Protein AF-0000000080418099 (afdb_homodimer)

Solvent-accessible surface area (backbone atoms only — not comparable to full-atom values): 35277 Å² total; per-residue (Å²): 66,40,38,38,39,42,46,46,88,86,52,66,47,36,39,34,39,40,36,41,71,48,73,36,84,58,70,38,51,59,49,80,30,29,32,36,82,56,45,75,79,43,76,52,34,24,39,60,92,39,76,84,46,69,52,66,68,66,47,74,45,79,37,71,90,74,32,27,35,36,38,34,37,68,56,64,43,62,59,42,55,30,31,40,40,37,31,39,38,32,57,50,31,93,49,97,40,18,40,22,68,49,72,47,66,46,100,84,65,47,80,42,54,32,39,36,50,40,18,77,84,73,22,40,20,47,63,43,76,32,77,71,42,64,55,52,62,41,38,42,30,46,31,45,30,32,53,47,86,67,72,52,38,77,45,42,44,42,60,76,69,48,76,40,75,36,81,82,54,79,63,30,30,31,41,33,30,39,69,42,71,66,36,36,57,51,34,60,42,43,39,37,28,76,53,46,63,50,82,63,48,65,38,97,79,52,33,28,39,28,40,27,27,62,81,59,86,77,31,63,41,63,61,53,46,51,50,48,43,52,49,55,52,47,50,29,58,34,37,64,45,79,60,82,57,59,40,36,40,36,35,34,31,95,74,44,98,47,73,57,47,58,25,48,24,34,29,40,25,32,29,79,54,49,40,43,61,92,74,51,50,72,68,55,46,53,50,25,44,38,43,50,26,29,31,49,27,40,40,55,38,60,77,31,54,50,40,82,41,76,87,41,48,62,54,58,52,52,54,21,49,50,49,4,51,52,48,31,50,52,51,49,42,56,57,35,54,73,63,53,80,119,65,40,39,38,38,42,45,46,86,88,51,65,48,36,37,35,39,37,37,42,72,47,72,36,84,58,69,37,52,59,50,80,30,28,32,36,80,58,46,75,79,43,76,51,33,22,39,60,92,39,77,82,47,70,53,66,68,64,50,73,44,79,38,72,91,72,32,28,36,35,38,35,36,68,57,65,44,63,59,43,59,30,31,41,41,36,32,38,38,34,57,50,33,95,49,98,41,18,41,22,69,51,71,48,66,47,98,85,64,47,80,41,54,33,40,37,50,38,16,76,84,74,22,38,19,48,63,44,77,34,80,70,42,62,57,52,62,40,37,42,31,46,30,44,29,32,54,46,86,68,73,51,38,77,47,44,43,40,60,75,69,48,76,42,76,36,82,84,54,79,64,29,30,32,40,34,30,38,70,42,71,67,36,38,58,51,34,60,40,43,38,36,29,73,54,47,63,50,81,64,47,64,39,98,81,52,34,27,39,27,40,28,29,62,80,61,87,79,30,63,39,63,59,52,46,52,50,49,43,51,48,55,50,48,50,28,58,33,36,65,44,80,59,82,56,59,41,35,39,37,36,35,30,95,74,45,96,48,74,58,48,56,27,48,24,33,29,41,25,32,29,79,55,48,40,43,60,92,76,52,50,72,66,54,45,52,48,26,45,37,43,51,27,29,31,48,27,40,40,54,38,60,78,31,54,50,39,81,41,78,87,39,48,63,54,58,52,52,52,21,50,52,48,5,51,52,47,32,50,52,50,49,42,56,57,37,54,71,62,50,80,120

Organism: Rhodnius prolixus (NCBI:txid13249)

Nearest PDB structures (foldseek):
  5lg6-assembly1_A  TM=9.130E-01  e=3.858E-29  Sus scrofa
  8jkt-assembly1_A  TM=9.100E-01  e=2.409E-28  Felis catus
  6u7g-assembly2_B  TM=9.100E-01  e=5.845E-28  Homo sapiens
  5lds-assembly2_C-2  TM=9.146E-01  e=2.413E-27  Sus scrofa
  5lhd-assembly1_A  TM=9.227E-01  e=1.262E-26  Homo sapiens

Sequence (684 aa):
YQLTLNTNLESDSYTGDVNIHFTVSTPVHLVSINCVNLAISNVWITFANQSQTSIPIDSTYLDKANKMFIVFLTHKLKPGEYVIFMSFNGDISKENVGLFKDSYEDDNGVLQNYLMTYLQPRFASTVFPCFDQPNYLTSFQINIVRPTESNVASFSNMKVEKETASFPEEGLTTIHFEKSDPMPIYMVAIFIGNYSCLPSIPTAGGLYISLCIRDNSEDNCERFRDIALAIAEMAEYHFRLKITLKKLDIIGLPRCSLPCVSFTGIILTDEKYLKNFDKMTTWDYLKSVAVISCGIAHTWLSDFVNIDSWNEFWFNEAVASFFGEILSKLYEKDCYSVGLNLYQLTLNTNLESDSYTGDVNIHFTVSTPVHLVSINCVNLAISNVWITFANQSQTSIPIDSTYLDKANKMFIVFLTHKLKPGEYVIFMSFNGDISKENVGLFKDSYEDDNGVLQNYLMTYLQPRFASTVFPCFDQPNYLTSFQINIVRPTESNVASFSNMKVEKETASFPEEGLTTIHFEKSDPMPIYMVAIFIGNYSCLPSIPTAGGLYISLCIRDNSEDNCERFRDIALAIAEMAEYHFRLKITLKKLDIIGLPRCSLPCVSFTGIILTDEKYLKNFDKMTTWDYLKSVAVISCGIAHTWLSDFVNIDSWNEFWFNEAVASFFGEILSKLYEKDCYSVGLNL

Foldseek 3Di:
DEKEKEDELPDQKIKIKDKDKDWDPAWDFKDKWAAEQKAWDDKWKDAPVCPPDTFAWDDWDCDNVVRIIMTGGPDIDHTHMMMMMIMIMAGADPDPAAKHKDWDQDPVRDIWMKIKHQCPPQNLNRHPTHRRWQQFWDKYKYKYKYFPVQPWDKDWLADFPDKDQDPPDHRMIITTGDIDGTFGSSQTMIMTTRKDWDAWDAAPLQETEIEIEHPPVPFPLVVLSVLLNVLQNVVCVVVVAGQPRNYAYEYADCDDPDQWDEHNRYIYHHCQLRGNPVPDDPVSPLSSQLRSLLRSLLNRCRVPDGDRGSVCVVVSNVRSNVRSVVSSVVSVCVVCVVVDPD/DEKEKEDELPDQKIKIKDKDKDWDPAWDFKDKWAAEQKAWDDKWKDAPVCPPDTFAWDDWDCDNVVRIIMTGGPDIDHTHMMMMMIMIMAGADPDPAAKHKDWDQDPVRDIWMKIKHQCPPQNLNRHPTHRRWQQFWDKYKYKYKYFPVQPWDKDWLADFPDKDQDPPDHRMIITTGDIDGTFGSSQTMIMTTRKDWDAWDAAPLQETEIEIEHPQVPFPLVVLSVLLNVLQNVVCVVVVAGQPRNYAYEYADCDDPDQWDEHNRYIYHHCQLRGNPVPDDPVSPLSSQLRSLLRSLLNRCRVPDGDRGSVCVVVSNVRSNVRSVVSSVVSVCVVVVVVDPD

Secondary structure (DSSP, 8-state):
-EEEEE--TT-SEEEEEEEEEEEESS-EEEEEEE-SSEEEEEEEEEETTEEEEEEPEEEEEEEGGGTEEEEEEEEEEPSEEEEEEEEEEEEPBSSSSEEEEEEEE-TTS-EEEEEEEE-TTTTGGGTS-B---TT--B--EEEEEEEGGG--EEEESS-EEEEEE-SSSTTEEEEEEPPPPSB-GGG--EEEES-EEPPPEE-TTS-EEEEEETTGGGS-THHHHHHHHHHHHHHHHHH------SEEEEEEES--SSSEEEETTEEEEEGGGSS-GGG--HHHHHHHHHHHHHHHHHHHHTTT---SSGGGHHHHHHHHHHHHHHHHHHHHHHHHHHH---/-EEEEE--TT-SEEEEEEEEEEEESS-EEEEEEE-SSEEEEEEEEEETTEEEEEEPEEEEEEEGGGTEEEEEEEEEEPSEEEEEEEEEEEEPBSSSSEEEEEEEE-TTS-EEEEEEEE-TTTTGGGTS-B---TT--B--EEEEEEEGGG--EEEESS-EEEEEE-SSSTTEEEEEEPPPPSB-GGG--EEEES-EEPPPEE-TTS-EEEEEESSGGGS-THHHHHHHHHHHHHHHHHH------SEEEEEEES--SSSEEEETTEEEEEGGGSS-GGG--HHHHHHHHHHHHHHHHHHHHTTT---SSGGGHHHHHHHHHHHHHHHHHHHHHHHHHHH---

pLDDT: mean 89.93, std 11.16, range [17.45, 98.56]

Radius of gyration: 30.81 Å; Cα contacts (8 Å, |Δi|>4): 1553; chains: 2; bounding box: 60×86×68 Å

InterPro domains:
  IPR001930 Peptidase M1, alanine aminopeptidase/leukotriene A4 hydrolase [PR00756] (125-140)
  IPR001930 Peptidase M1, alanine aminopeptidase/leukotriene A4 hydrolase [PR00756] (177-192)
  IPR001930 Peptidase M1, alanine aminopeptidase/leukotriene A4 hydrolase [PR00756] (291-306)
  IPR001930 Peptidase M1, alanine aminopeptidase/leukotriene A4 hydrolase [PR00756] (310-322)
  IPR014782 Peptidase M1, membrane alanine aminopeptidase [PF01433] (230-324)
  IPR027268 Peptidase M4/M1, CTD superfamily [G3DSA:1.10.390.10] (202-337)
  IPR042097 Aminopeptidase N-like , N-terminal domain superfamliy [G3DSA:2.60.40.1730] (1-195)
  IPR042097 Aminopeptidase N-like , N-terminal domain superfamliy [SSF63737] (1-194)
  IPR045357 Aminopeptidase N-like , N-terminal domain [PF17900] (1-187)
  IPR050344 Peptidase M1 family aminopeptidases [PTHR11533] (1-325)

Structure (mmCIF, N/CA/C/O backbone):
data_AF-0000000080418099-model_v1
#
loop_
_entity.id
_entity.type
_entity.pdbx_description
1 polymer 'Peptidase_M1 domain-containing protein'
#
loop_
_atom_site.group_PDB
_atom_site.id
_atom_site.type_symbol
_atom_site.label_atom_id
_atom_site.label_alt_id
_atom_site.label_comp_id
_atom_site.label_asym_id
_atom_site.label_entity_id
_atom_site.label_seq_id
_atom_site.pdbx_PDB_ins_code
_atom_site.Cartn_x
_atom_site.Cartn_y
_atom_site.Cartn_z
_atom_site.occupancy
_atom_site.B_iso_or_equiv
_atom_site.auth_seq_id
_atom_site.auth_comp_id
_atom_site.auth_asym_id
_atom_site.auth_atom_id
_atom_site.pdbx_PDB_model_num
ATOM 1 N N . TYR A 1 1 ? 6.398 16.683 19.818 1 98.13 1 TYR A N 1
ATOM 2 C CA . TYR A 1 1 ? 6.037 18.095 19.87 1 98.13 1 TYR A CA 1
ATOM 3 C C . TYR A 1 1 ? 4.835 18.318 20.78 1 98.13 1 TYR A C 1
ATOM 5 O O . TYR A 1 1 ? 3.881 17.537 20.76 1 98.13 1 TYR A O 1
ATOM 13 N N . GLN A 1 2 ? 4.963 19.263 21.586 1 98.2 2 GLN A N 1
ATOM 14 C CA . GLN A 1 2 ? 3.805 19.861 22.241 1 98.2 2 GLN A CA 1
ATOM 15 C C . GLN A 1 2 ? 3.593 21.299 21.778 1 98.2 2 GLN A C 1
ATOM 17 O O . GLN A 1 2 ? 4.447 22.161 22.001 1 98.2 2 GLN A O 1
ATOM 22 N N . LEU A 1 3 ? 2.473 21.499 21.13 1 98.56 3 LEU A N 1
ATOM 23 C CA . LEU A 1 3 ? 2.204 22.791 20.507 1 98.56 3 LEU A CA 1
ATOM 24 C C . LEU A 1 3 ? 0.937 23.417 21.079 1 98.56 3 LEU A C 1
ATOM 26 O O . LEU A 1 3 ? -0.112 22.771 21.13 1 98.56 3 LEU A O 1
ATOM 30 N N . THR A 1 4 ? 1.037 24.597 21.56 1 97.89 4 THR A N 1
ATOM 31 C CA . THR A 1 4 ? -0.112 25.391 21.982 1 97.89 4 THR A CA 1
ATOM 32 C C . THR A 1 4 ? -0.217 26.671 21.157 1 97.89 4 THR A C 1
ATOM 34 O O . THR A 1 4 ? 0.748 27.431 21.056 1 97.89 4 THR A O 1
ATOM 37 N N . LEU A 1 5 ? -1.351 26.901 20.587 1 97.41 5 LEU A N 1
ATOM 38 C CA . LEU A 1 5 ? -1.602 28.121 19.827 1 97.41 5 LEU A CA 1
ATOM 39 C C . LEU A 1 5 ? -2.705 28.949 20.478 1 97.41 5 LEU A C 1
ATOM 41 O O . LEU A 1 5 ? -3.799 28.442 20.734 1 97.41 5 LEU A O 1
ATOM 45 N N . ASN A 1 6 ? -2.406 30.154 20.741 1 95.89 6 ASN A N 1
ATOM 46 C CA . ASN A 1 6 ? -3.401 31.13 21.173 1 95.89 6 ASN A CA 1
ATOM 47 C C . ASN A 1 6 ? -4.014 31.867 19.986 1 95.89 6 ASN A C 1
ATOM 49 O O . ASN A 1 6 ? -3.363 32.713 19.371 1 95.89 6 ASN A O 1
ATOM 53 N N . THR A 1 7 ? -5.251 31.55 19.817 1 93.57 7 THR A N 1
ATOM 54 C CA . THR A 1 7 ? -5.864 32.068 18.598 1 93.57 7 THR A CA 1
ATOM 55 C C . THR A 1 7 ? -7.078 32.932 18.929 1 93.57 7 THR A C 1
ATOM 57 O O . THR A 1 7 ? -7.68 32.783 19.994 1 93.57 7 THR A O 1
ATOM 60 N N . ASN A 1 8 ? -7.367 33.859 18.088 1 92.4 8 ASN A N 1
ATOM 61 C CA . ASN A 1 8 ? -8.543 34.721 18.067 1 92.4 8 ASN A CA 1
ATOM 62 C C . ASN A 1 8 ? -8.973 35.047 16.639 1 92.4 8 ASN A C 1
ATOM 64 O O . ASN A 1 8 ? -8.203 35.629 15.872 1 92.4 8 ASN A O 1
ATOM 68 N N . LEU A 1 9 ? -10.168 34.688 16.316 1 93.33 9 LEU A N 1
ATOM 69 C CA . LEU A 1 9 ? -10.644 34.828 14.944 1 93.33 9 LEU A CA 1
ATOM 70 C C . LEU A 1 9 ? -10.708 36.297 14.539 1 93.33 9 LEU A C 1
ATOM 72 O O . LEU A 1 9 ? -10.809 36.614 13.351 1 93.33 9 LEU A O 1
ATOM 76 N N . GLU A 1 10 ? -10.624 37.183 15.484 1 91.25 10 GLU A N 1
ATOM 77 C CA . GLU A 1 10 ? -10.71 38.608 15.182 1 91.25 10 GLU A CA 1
ATOM 78 C C . GLU A 1 10 ? -9.323 39.241 15.109 1 91.25 10 GLU A C 1
ATOM 80 O O . GLU A 1 10 ? -9.187 40.411 14.745 1 91.25 10 GLU A O 1
ATOM 85 N N . SER A 1 11 ? -8.322 38.511 15.426 1 92.37 11 SER A N 1
ATOM 86 C CA . SER A 1 11 ? -6.961 39.037 15.446 1 92.37 11 SER A CA 1
ATOM 87 C C . SER A 1 11 ? -6.213 38.682 14.165 1 92.37 11 SER A C 1
ATOM 89 O O . SER A 1 11 ? -6.53 37.686 13.51 1 92.37 11 SER A O 1
ATOM 91 N N . ASP A 1 12 ? -5.221 39.463 13.862 1 95.45 12 ASP A N 1
ATOM 92 C CA . ASP A 1 12 ? -4.355 39.193 12.717 1 95.45 12 ASP A CA 1
ATOM 93 C C . ASP A 1 12 ? -3.025 38.591 13.164 1 95.45 12 ASP A C 1
ATOM 95 O O . ASP A 1 12 ? -2.115 38.411 12.352 1 95.45 12 ASP A O 1
ATOM 99 N N . SER A 1 13 ? -2.946 38.32 14.432 1 96.88 13 SER A N 1
ATOM 100 C CA . SER A 1 13 ? -1.752 37.702 14.999 1 96.88 13 SER A CA 1
ATOM 101 C C . SER A 1 13 ? -2.116 36.612 16.001 1 96.88 13 SER A C 1
ATOM 103 O O . SER A 1 13 ? -3.283 36.466 16.37 1 96.88 13 SER A O 1
ATOM 105 N N . TYR A 1 14 ? -1.192 35.835 16.323 1 96.95 14 TYR A N 1
ATOM 106 C CA . TYR A 1 14 ? -1.356 34.776 17.312 1 96.95 14 TYR A CA 1
ATOM 107 C C . TYR A 1 14 ? -0.067 34.557 18.096 1 96.95 14 TYR A C 1
ATOM 109 O O . TYR A 1 14 ? 0.991 35.063 17.716 1 96.95 14 TYR A O 1
ATOM 117 N N . THR A 1 15 ? -0.169 33.966 19.181 1 97.14 15 THR A N 1
ATOM 118 C CA . THR A 1 15 ? 0.984 33.563 19.978 1 97.14 15 THR A CA 1
ATOM 119 C C . THR A 1 15 ? 0.968 32.058 20.23 1 97.14 15 THR A C 1
ATOM 121 O O . THR A 1 15 ? -0.037 31.391 19.974 1 97.14 15 THR A O 1
ATOM 124 N N . GLY A 1 16 ? 2.064 31.523 20.636 1 97.57 16 GLY A N 1
ATOM 125 C CA . GLY A 1 16 ? 2.095 30.096 20.917 1 97.57 16 GLY A CA 1
ATOM 126 C C . GLY A 1 16 ? 3.341 29.663 21.667 1 97.57 16 GLY A C 1
ATOM 127 O O . GLY A 1 16 ? 4.255 30.463 21.877 1 97.57 16 GLY A O 1
ATOM 128 N N . ASP A 1 17 ? 3.286 28.468 22.115 1 98.19 17 ASP A N 1
ATOM 129 C CA . ASP A 1 17 ? 4.394 27.765 22.755 1 98.19 17 ASP A CA 1
ATOM 130 C C . ASP A 1 17 ? 4.636 26.408 22.099 1 98.19 17 ASP A C 1
ATOM 132 O O . ASP A 1 17 ? 3.687 25.709 21.739 1 98.19 17 ASP A O 1
ATOM 136 N N . VAL A 1 18 ? 5.917 26.077 21.973 1 98.51 18 VAL A N 1
ATOM 137 C CA . VAL A 1 18 ? 6.223 24.763 21.416 1 98.51 18 VAL A CA 1
ATOM 138 C C . VAL A 1 18 ? 7.342 24.108 22.222 1 98.51 18 VAL A C 1
ATOM 140 O O . VAL A 1 18 ? 8.311 24.77 22.603 1 98.51 18 VAL A O 1
ATOM 143 N N . ASN A 1 19 ? 7.164 22.904 22.627 1 97.92 19 ASN A N 1
ATOM 144 C CA . ASN A 1 19 ? 8.173 22.024 23.207 1 97.92 19 ASN A CA 1
ATOM 145 C C . ASN A 1 19 ? 8.583 20.924 22.233 1 97.92 19 ASN A C 1
ATOM 147 O O . ASN A 1 19 ? 7.748 20.127 21.801 1 97.92 19 ASN A O 1
ATOM 151 N N . ILE A 1 20 ? 9.826 20.873 21.929 1 97.85 20 ILE A N 1
ATOM 152 C CA . ILE A 1 20 ? 10.315 19.889 20.97 1 97.85 20 ILE A CA 1
ATOM 153 C C . ILE A 1 20 ? 11.247 18.903 21.672 1 97.85 20 ILE A C 1
ATOM 155 O O . ILE A 1 20 ? 12.305 19.29 22.174 1 97.85 20 ILE A O 1
ATOM 159 N N . HIS A 1 21 ? 10.831 17.65 21.714 1 97.18 21 HIS A N 1
ATOM 160 C CA . HIS A 1 21 ? 11.704 16.575 22.172 1 97.18 21 HIS A CA 1
ATOM 161 C C . HIS A 1 21 ? 12.624 16.098 21.053 1 97.18 21 HIS A C 1
ATOM 163 O O . HIS A 1 21 ? 12.157 15.734 19.972 1 97.18 21 HIS A O 1
ATOM 169 N N . PHE A 1 22 ? 13.914 16.154 21.277 1 95.62 22 PHE A N 1
ATOM 170 C CA . PHE A 1 22 ? 14.834 15.744 20.222 1 95.62 22 PHE A CA 1
ATOM 171 C C . PHE A 1 22 ? 15.997 14.945 20.798 1 95.62 22 PHE A C 1
ATOM 173 O O . PHE A 1 22 ? 16.276 15.021 21.997 1 95.62 22 PHE A O 1
ATOM 180 N N . THR A 1 23 ? 16.584 14.166 19.985 1 95.76 23 THR A N 1
ATOM 181 C CA . THR A 1 23 ? 17.724 13.331 20.344 1 95.76 23 THR A CA 1
ATOM 182 C C . THR A 1 23 ? 18.997 13.833 19.668 1 95.76 23 THR A C 1
ATOM 184 O O . THR A 1 23 ? 18.992 14.141 18.474 1 95.76 23 THR A O 1
ATOM 187 N N . VAL A 1 24 ? 20.025 13.922 20.474 1 95.64 24 VAL A N 1
ATOM 188 C CA . VAL A 1 24 ? 21.349 14.251 19.957 1 95.64 24 VAL A CA 1
ATOM 189 C C . VAL A 1 24 ? 22.185 12.979 19.83 1 95.64 24 VAL A C 1
ATOM 191 O O . VAL A 1 24 ? 22.393 12.265 20.814 1 95.64 24 VAL A O 1
ATOM 194 N N . SER A 1 25 ? 22.561 12.75 18.614 1 95.29 25 SER A N 1
ATOM 195 C CA . SER A 1 25 ? 23.31 11.523 18.365 1 95.29 25 SER A CA 1
ATOM 196 C C . SER A 1 25 ? 24.814 11.769 18.436 1 95.29 25 SER A C 1
ATOM 198 O O . SER A 1 25 ? 25.582 10.862 18.762 1 95.29 25 SER A O 1
ATOM 200 N N . THR A 1 26 ? 25.285 12.948 18.06 1 95.95 26 THR A N 1
ATOM 201 C CA . THR A 1 26 ? 26.672 13.391 18.148 1 95.95 26 THR A CA 1
ATOM 202 C C . THR A 1 26 ? 26.766 14.739 18.857 1 95.95 26 THR A C 1
ATOM 204 O O . THR A 1 26 ? 25.838 15.548 18.788 1 95.95 26 THR A O 1
ATOM 207 N N . PRO A 1 27 ? 27.824 14.916 19.583 1 95.82 27 PRO A N 1
ATOM 208 C CA . PRO A 1 27 ? 27.935 16.193 20.293 1 95.82 27 PRO A CA 1
ATOM 209 C C . PRO A 1 27 ? 27.772 17.398 19.369 1 95.82 27 PRO A C 1
ATOM 211 O O . PRO A 1 27 ? 28.315 17.409 18.262 1 95.82 27 PRO A O 1
ATOM 214 N N . VAL A 1 28 ? 26.999 18.3 19.851 1 95.76 28 VAL A N 1
ATOM 215 C CA . VAL A 1 28 ? 26.763 19.489 19.038 1 95.76 28 VAL A CA 1
ATOM 216 C C . VAL A 1 28 ? 26.874 20.74 19.907 1 95.76 28 VAL A C 1
ATOM 218 O O . VAL A 1 28 ? 26.565 20.704 21.1 1 95.76 28 VAL A O 1
ATOM 221 N N . HIS A 1 29 ? 27.226 21.943 19.275 1 95.45 29 HIS A N 1
ATOM 222 C CA . HIS A 1 29 ? 27.388 23.213 19.974 1 95.45 29 HIS A CA 1
ATOM 223 C C . HIS A 1 29 ? 26.226 24.156 19.68 1 95.45 29 HIS A C 1
ATOM 225 O O . HIS A 1 29 ? 26.115 25.22 20.294 1 95.45 29 HIS A O 1
ATOM 231 N N . LEU A 1 30 ? 25.379 23.789 18.834 1 95.85 30 LEU A N 1
ATOM 232 C CA . LEU A 1 30 ? 24.238 24.642 18.521 1 95.85 30 LEU A CA 1
ATOM 233 C C . LEU A 1 30 ? 23.035 23.806 18.096 1 95.85 30 LEU A C 1
ATOM 235 O O . LEU A 1 30 ? 23.187 22.647 17.705 1 95.85 30 LEU A O 1
ATOM 239 N N . VAL A 1 31 ? 21.912 24.312 18.254 1 96.08 31 VAL A N 1
ATOM 240 C CA . VAL A 1 31 ? 20.648 23.764 17.773 1 96.08 31 VAL A CA 1
ATOM 241 C C . VAL A 1 31 ? 20.021 24.72 16.761 1 96.08 31 VAL A C 1
ATOM 243 O O . VAL A 1 31 ? 19.786 25.892 17.067 1 96.08 31 VAL A O 1
ATOM 246 N N . SER A 1 32 ? 19.852 24.206 15.539 1 96.6 32 SER A N 1
ATOM 247 C CA . SER A 1 32 ? 19.256 25.009 14.476 1 96.6 32 SER A CA 1
ATOM 248 C C . SER A 1 32 ? 17.826 24.567 14.185 1 96.6 32 SER A C 1
ATOM 250 O O . SER A 1 32 ? 17.579 23.395 13.893 1 96.6 32 SER A O 1
ATOM 252 N N . ILE A 1 33 ? 16.896 25.481 14.254 1 97.3 33 ILE A N 1
ATOM 253 C CA . ILE A 1 33 ? 15.476 25.207 14.066 1 97.3 33 ILE A CA 1
ATOM 254 C C . ILE A 1 33 ? 14.924 26.083 12.945 1 97.3 33 ILE A C 1
ATOM 256 O O . ILE A 1 33 ? 15.26 27.266 12.851 1 97.3 33 ILE A O 1
ATOM 260 N N . ASN A 1 34 ? 14.112 25.525 12.03 1 97.93 34 ASN A N 1
ATOM 261 C CA . ASN A 1 34 ? 13.472 26.322 10.989 1 97.93 34 ASN A CA 1
ATOM 262 C C . ASN A 1 34 ? 12.48 27.321 11.578 1 97.93 34 ASN A C 1
ATOM 264 O O . ASN A 1 34 ? 11.689 26.972 12.456 1 97.93 34 ASN A O 1
ATOM 268 N N . CYS A 1 35 ? 12.504 28.507 11.103 1 97.73 35 CYS A N 1
ATOM 269 C CA . CYS A 1 35 ? 11.689 29.598 11.625 1 97.73 35 CYS A CA 1
ATOM 270 C C . CYS A 1 35 ? 11.528 30.703 10.587 1 97.73 35 CYS A C 1
ATOM 272 O O . CYS A 1 35 ? 12.504 31.356 10.213 1 97.73 35 CYS A O 1
ATOM 274 N N . VAL A 1 36 ? 10.308 30.866 10.155 1 96.97 36 VAL A N 1
ATOM 275 C CA . VAL A 1 36 ? 10.063 31.855 9.111 1 96.97 36 VAL A CA 1
ATOM 276 C C . VAL A 1 36 ? 9.05 32.886 9.603 1 96.97 36 VAL A C 1
ATOM 278 O O . VAL A 1 36 ? 7.888 32.555 9.849 1 96.97 36 VAL A O 1
ATOM 281 N N . ASN A 1 37 ? 9.448 34.124 9.792 1 94 37 ASN A N 1
ATOM 282 C CA . ASN A 1 37 ? 8.595 35.265 10.109 1 94 37 ASN A CA 1
ATOM 283 C C . ASN A 1 37 ? 7.908 35.092 11.46 1 94 37 ASN A C 1
ATOM 285 O O . ASN A 1 37 ? 6.713 35.36 11.592 1 94 37 ASN A O 1
ATOM 289 N N . LEU A 1 38 ? 8.58 34.476 12.348 1 97.44 38 LEU A N 1
ATOM 290 C CA . LEU A 1 38 ? 8.138 34.341 13.732 1 97.44 38 LEU A CA 1
ATOM 291 C C . LEU A 1 38 ? 9.088 35.065 14.68 1 97.44 38 LEU A C 1
ATOM 293 O O . LEU A 1 38 ? 10.293 35.132 14.426 1 97.44 38 LEU A O 1
ATOM 297 N N . ALA A 1 39 ? 8.543 35.641 15.65 1 96.59 39 ALA A N 1
ATOM 298 C CA . ALA A 1 39 ? 9.346 36.236 16.715 1 96.59 39 ALA A CA 1
ATOM 299 C C . ALA A 1 39 ? 9.437 35.303 17.919 1 96.59 39 ALA A C 1
ATOM 301 O O . ALA A 1 39 ? 8.416 34.928 18.501 1 96.59 39 ALA A O 1
ATOM 302 N N . ILE A 1 40 ? 10.64 34.994 18.276 1 97.07 40 ILE A N 1
ATOM 303 C CA . ILE A 1 40 ? 10.846 34.102 19.411 1 97.07 40 ILE A CA 1
ATOM 304 C C . ILE A 1 40 ? 11.114 34.923 20.671 1 97.07 40 ILE A C 1
ATOM 306 O O . ILE A 1 40 ? 11.976 35.806 20.672 1 97.07 40 ILE A O 1
ATOM 310 N N . SER A 1 41 ? 10.435 34.72 21.73 1 92.82 41 SER A N 1
ATOM 311 C CA . SER A 1 41 ? 10.576 35.537 22.931 1 92.82 41 SER A CA 1
ATOM 312 C C . SER A 1 41 ? 11.236 34.753 24.06 1 92.82 41 SER A C 1
ATOM 314 O O . SER A 1 41 ? 11.919 35.331 24.907 1 92.82 41 SER A O 1
ATOM 316 N N . ASN A 1 42 ? 10.987 33.492 24.209 1 93.23 42 ASN A N 1
ATOM 317 C CA . ASN A 1 42 ? 11.543 32.64 25.256 1 93.23 42 ASN A CA 1
ATOM 318 C C . ASN A 1 42 ? 12.094 31.337 24.684 1 93.23 42 ASN A C 1
ATOM 320 O O . ASN A 1 42 ? 11.473 30.724 23.814 1 93.23 42 ASN A O 1
ATOM 324 N N . VAL A 1 43 ? 13.384 31.068 25.147 1 96.17 43 VAL A N 1
ATOM 325 C CA . VAL A 1 43 ? 13.981 29.807 24.719 1 96.17 43 VAL A CA 1
ATOM 326 C C . VAL A 1 43 ? 14.782 29.198 25.867 1 96.17 43 VAL A C 1
ATOM 328 O O . VAL A 1 43 ? 15.551 29.894 26.534 1 96.17 43 VAL A O 1
ATOM 331 N N . TRP A 1 44 ? 14.622 27.98 26.129 1 95.64 44 TRP A N 1
ATOM 332 C CA . TRP A 1 44 ? 15.489 27.246 27.044 1 95.64 44 TRP A CA 1
ATOM 333 C C . TRP A 1 44 ? 15.521 25.763 26.692 1 95.64 44 TRP A C 1
ATOM 335 O O . TRP A 1 44 ? 14.629 25.262 26.004 1 95.64 44 TRP A O 1
ATOM 345 N N . ILE A 1 45 ? 16.527 25.076 27.078 1 96.55 45 ILE A N 1
ATOM 346 C CA . ILE A 1 45 ? 16.754 23.662 26.797 1 96.55 45 ILE A CA 1
ATOM 347 C C . ILE A 1 45 ? 16.971 22.904 28.105 1 96.55 45 ILE A C 1
ATOM 349 O O . ILE A 1 45 ? 17.633 23.405 29.017 1 96.55 45 ILE A O 1
ATOM 353 N N . THR A 1 46 ? 16.37 21.78 28.19 1 96.58 46 THR A N 1
ATOM 354 C CA . THR A 1 46 ? 16.565 20.907 29.343 1 96.58 46 THR A CA 1
ATOM 355 C C . THR A 1 46 ? 16.856 19.477 28.895 1 96.58 46 THR A C 1
ATOM 357 O O . THR A 1 46 ? 16.713 19.149 27.715 1 96.58 46 THR A O 1
ATOM 360 N N . PHE A 1 47 ? 17.277 18.716 29.863 1 94.53 47 PHE A N 1
ATOM 361 C CA . PHE A 1 47 ? 17.276 17.272 29.661 1 94.53 47 PHE A CA 1
ATOM 362 C C . PHE A 1 47 ? 15.852 16.728 29.652 1 94.53 47 PHE A C 1
ATOM 364 O O . PHE A 1 47 ? 14.998 17.197 30.406 1 94.53 47 PHE A O 1
ATOM 371 N N . ALA A 1 48 ? 15.616 15.759 28.815 1 91.91 48 ALA A N 1
ATOM 372 C CA . ALA A 1 48 ? 14.269 15.209 28.695 1 91.91 48 ALA A CA 1
ATOM 373 C C . ALA A 1 48 ? 13.806 14.599 30.015 1 91.91 48 ALA A C 1
ATOM 375 O O . ALA A 1 48 ? 12.621 14.659 30.352 1 91.91 48 ALA A O 1
ATOM 376 N N . ASN A 1 49 ? 14.672 14.017 30.748 1 87.29 49 ASN A N 1
ATOM 377 C CA . ASN A 1 49 ? 14.33 13.332 31.99 1 87.29 49 ASN A CA 1
ATOM 378 C C . ASN A 1 49 ? 14.466 14.257 33.196 1 87.29 49 ASN A C 1
ATOM 380 O O . ASN A 1 49 ? 14.157 13.863 34.323 1 87.29 49 ASN A O 1
ATOM 384 N N . GLN A 1 50 ? 15.05 15.39 33.028 1 81.36 50 GLN A N 1
ATOM 385 C CA . GLN A 1 50 ? 15.28 16.334 34.116 1 81.36 50 GLN A CA 1
ATOM 386 C C . GLN A 1 50 ? 14.83 17.74 33.73 1 81.36 50 GLN A C 1
ATOM 388 O O . GLN A 1 50 ? 15.66 18.612 33.464 1 81.36 50 GLN A O 1
ATOM 393 N N . SER A 1 51 ? 13.645 18.048 33.853 1 74.58 51 SER A N 1
ATOM 394 C CA . SER A 1 51 ? 13.083 19.299 33.354 1 74.58 51 SER A CA 1
ATOM 395 C C . SER A 1 51 ? 13.532 20.484 34.203 1 74.58 51 SER A C 1
ATOM 397 O O . SER A 1 51 ? 13.493 21.63 33.749 1 74.58 51 SER A O 1
ATOM 399 N N . GLN A 1 52 ? 14.128 20.163 35.292 1 78.66 52 GLN A N 1
ATOM 400 C CA . GLN A 1 52 ? 14.46 21.25 36.206 1 78.66 52 GLN A CA 1
ATOM 401 C C . GLN A 1 52 ? 15.868 21.778 35.945 1 78.66 52 GLN A C 1
ATOM 403 O O . GLN A 1 52 ? 16.236 22.849 36.433 1 78.66 52 GLN A O 1
ATOM 408 N N . THR A 1 53 ? 16.598 21.129 35.182 1 83.47 53 THR A N 1
ATOM 409 C CA . THR A 1 53 ? 17.963 21.566 34.911 1 83.47 53 THR A CA 1
ATOM 410 C C . THR A 1 53 ? 18.072 22.162 33.511 1 83.47 53 THR A C 1
ATOM 412 O O . THR A 1 53 ? 17.99 21.44 32.515 1 83.47 53 THR A O 1
ATOM 415 N N . SER A 1 54 ? 18.211 23.442 33.526 1 90.49 54 SER A N 1
ATOM 416 C CA . SER A 1 54 ? 18.348 24.127 32.244 1 90.49 54 SER A CA 1
ATOM 417 C C . SER A 1 54 ? 19.784 24.068 31.736 1 90.49 54 SER A C 1
ATOM 419 O O . SER A 1 54 ? 20.73 24.197 32.517 1 90.49 54 SER A O 1
ATOM 421 N N . ILE A 1 55 ? 19.894 23.837 30.574 1 93.53 55 ILE A N 1
ATOM 422 C CA . ILE A 1 55 ? 21.182 23.881 29.89 1 93.53 55 ILE A CA 1
ATOM 423 C C . ILE A 1 55 ? 21.507 25.32 29.494 1 93.53 55 ILE A C 1
ATOM 425 O O . ILE A 1 55 ? 20.687 25.998 28.87 1 93.53 55 ILE A O 1
ATOM 429 N N . PRO A 1 56 ? 22.65 25.793 29.886 1 94.42 56 PRO A N 1
ATOM 430 C CA . PRO A 1 56 ? 22.984 27.191 29.603 1 94.42 56 PRO A CA 1
ATOM 431 C C . PRO A 1 56 ? 23.104 27.478 28.108 1 94.42 56 PRO A C 1
ATOM 433 O O . PRO A 1 56 ? 23.731 26.708 27.376 1 94.42 56 PRO A O 1
ATOM 436 N N . ILE A 1 57 ? 22.527 28.54 27.709 1 95.75 57 ILE A N 1
ATOM 437 C CA . ILE A 1 57 ? 22.574 29.041 26.34 1 95.75 57 ILE A CA 1
ATOM 438 C C . ILE A 1 57 ? 23.503 30.251 26.265 1 95.75 57 ILE A C 1
ATOM 440 O O . ILE A 1 57 ? 23.44 31.143 27.114 1 95.75 57 ILE A O 1
ATOM 444 N N . ASP A 1 58 ? 24.412 30.252 25.283 1 96.75 58 ASP A N 1
ATOM 445 C CA . ASP A 1 58 ? 25.337 31.365 25.091 1 96.75 58 ASP A CA 1
ATOM 446 C C . ASP A 1 58 ? 24.656 32.528 24.373 1 96.75 58 ASP A C 1
ATOM 448 O O . ASP A 1 58 ? 24.713 33.669 24.836 1 96.75 58 ASP A O 1
ATOM 452 N N . SER A 1 59 ? 24.018 32.25 23.278 1 96.68 59 SER A N 1
ATOM 453 C CA . SER A 1 59 ? 23.319 33.259 22.488 1 96.68 59 SER A CA 1
ATOM 454 C C . SER A 1 59 ? 22.322 32.617 21.529 1 96.68 59 SER A C 1
ATOM 456 O O . SER A 1 59 ? 22.354 31.404 21.312 1 96.68 59 SER A O 1
ATOM 458 N N . THR A 1 60 ? 21.416 33.413 21.101 1 96.58 60 THR A N 1
ATOM 459 C CA . THR A 1 60 ? 20.477 33.016 20.057 1 96.58 60 THR A CA 1
ATOM 460 C C . THR A 1 60 ? 20.571 33.955 18.858 1 96.58 60 THR A C 1
ATOM 462 O O . THR A 1 60 ? 20.995 35.105 18.996 1 96.58 60 THR A O 1
ATOM 465 N N . TYR A 1 61 ? 20.283 33.384 17.707 1 95.52 61 TYR A N 1
ATOM 466 C CA . TYR A 1 61 ? 20.363 34.156 16.472 1 95.52 61 TYR A CA 1
ATOM 467 C C . TYR A 1 61 ? 19.24 33.775 15.516 1 95.52 61 TYR A C 1
ATOM 469 O O . TYR A 1 61 ? 19.065 32.598 15.192 1 95.52 61 TYR A O 1
ATOM 477 N N . LEU A 1 62 ? 18.444 34.8 15.201 1 95.27 62 LEU A N 1
ATOM 478 C CA . LEU A 1 62 ? 17.45 34.59 14.154 1 95.27 62 LEU A CA 1
ATOM 479 C C . LEU A 1 62 ? 18.03 34.913 12.781 1 95.27 62 LEU A C 1
ATOM 481 O O . LEU A 1 62 ? 18.207 36.084 12.437 1 95.27 62 LEU A O 1
ATOM 485 N N . ASP A 1 63 ? 18.329 33.906 11.994 1 94.99 63 ASP A N 1
ATOM 486 C CA . ASP A 1 63 ? 18.857 34.053 10.641 1 94.99 63 ASP A CA 1
ATOM 487 C C . ASP A 1 63 ? 17.727 34.154 9.619 1 94.99 63 ASP A C 1
ATOM 489 O O . ASP A 1 63 ? 17.368 33.161 8.982 1 94.99 63 ASP A O 1
ATOM 493 N N . LYS A 1 64 ? 17.259 35.325 9.411 1 93.76 64 LYS A N 1
ATOM 494 C CA . LYS A 1 64 ? 16.111 35.538 8.535 1 93.76 64 LYS A CA 1
ATOM 495 C C . LYS A 1 64 ? 16.417 35.092 7.108 1 93.76 64 LYS A C 1
ATOM 497 O O . LYS A 1 64 ? 15.557 34.526 6.431 1 93.76 64 LYS A O 1
ATOM 502 N N . ALA A 1 65 ? 17.618 35.242 6.673 1 94.54 65 ALA A N 1
ATOM 503 C CA . ALA A 1 65 ? 18.013 34.904 5.308 1 94.54 65 ALA A CA 1
ATOM 504 C C . ALA A 1 65 ? 17.935 33.399 5.07 1 94.54 65 ALA A C 1
ATOM 506 O O . ALA A 1 65 ? 17.51 32.953 4.002 1 94.54 65 ALA A O 1
ATOM 507 N N . ASN A 1 66 ? 18.285 32.719 6.082 1 94.92 66 ASN A N 1
ATOM 508 C CA . ASN A 1 66 ? 18.308 31.268 5.929 1 94.92 66 ASN A CA 1
ATOM 509 C C . ASN A 1 66 ? 17.102 30.615 6.599 1 94.92 66 ASN A C 1
ATOM 511 O O . ASN A 1 66 ? 17.003 29.387 6.647 1 94.92 66 ASN A O 1
ATOM 515 N N . LYS A 1 67 ? 16.218 31.378 7.12 1 95.96 67 LYS A N 1
ATOM 516 C CA . LYS A 1 67 ? 14.971 30.899 7.709 1 95.96 67 LYS A CA 1
ATOM 517 C C . LYS A 1 67 ? 15.241 29.926 8.853 1 95.96 67 LYS A C 1
ATOM 519 O O . LYS A 1 67 ? 14.632 28.856 8.923 1 95.96 67 LYS A O 1
ATOM 524 N N . MET A 1 68 ? 16.241 30.394 9.715 1 97.15 68 MET A N 1
ATOM 525 C CA . MET A 1 68 ? 16.654 29.538 10.824 1 97.15 68 MET A CA 1
ATOM 526 C C . MET A 1 68 ? 16.715 30.328 12.127 1 97.15 68 MET A C 1
ATOM 528 O O . MET A 1 68 ? 17.035 31.518 12.122 1 97.15 68 MET A O 1
ATOM 532 N N . PHE A 1 69 ? 16.37 29.672 13.136 1 97.68 69 PHE A N 1
ATOM 533 C CA . PHE A 1 69 ? 16.643 30.122 14.496 1 97.68 69 PHE A CA 1
ATOM 534 C C . PHE A 1 69 ? 17.73 29.27 15.14 1 97.68 69 PHE A C 1
ATOM 536 O O . PHE A 1 69 ? 17.559 28.061 15.311 1 97.68 69 PHE A O 1
ATOM 543 N N . ILE A 1 70 ? 18.836 29.87 15.494 1 97.59 70 ILE A N 1
ATOM 544 C CA . ILE A 1 70 ? 20.003 29.136 15.97 1 97.59 70 ILE A CA 1
ATOM 545 C C . ILE A 1 70 ? 20.228 29.428 17.452 1 97.59 70 ILE A C 1
ATOM 547 O O . ILE A 1 70 ? 20.247 30.59 17.866 1 97.59 70 ILE A O 1
ATOM 551 N N . VAL A 1 71 ? 20.382 28.435 18.211 1 97.22 71 VAL A N 1
ATOM 552 C CA . VAL A 1 71 ? 20.699 28.521 19.633 1 97.22 71 VAL A CA 1
ATOM 553 C C . VAL A 1 71 ? 22.132 28.048 19.872 1 97.22 71 VAL A C 1
ATOM 555 O O . VAL A 1 71 ? 22.435 26.863 19.715 1 97.22 71 VAL A O 1
ATOM 558 N N . PHE A 1 72 ? 22.977 28.956 20.291 1 96.76 72 PHE A N 1
ATOM 559 C CA . PHE A 1 72 ? 24.358 28.617 20.612 1 96.76 72 PHE A CA 1
ATOM 560 C C . PHE A 1 72 ? 24.489 28.203 22.073 1 96.76 72 PHE A C 1
ATOM 562 O O . PHE A 1 72 ? 24.011 28.904 22.968 1 96.76 72 PHE A O 1
ATOM 569 N N . LEU A 1 73 ? 25.111 27.119 2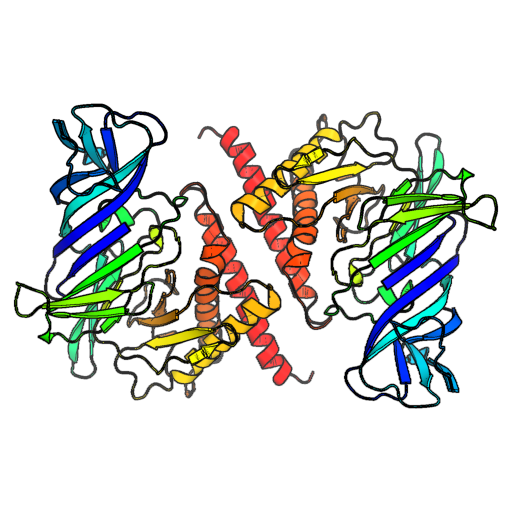2.223 1 96.45 73 LEU A N 1
ATOM 570 C CA . LEU A 1 73 ? 25.231 26.549 23.561 1 96.45 73 LEU A CA 1
ATOM 571 C C . LEU A 1 73 ? 26.577 26.904 24.184 1 96.45 73 LEU A C 1
ATOM 573 O O . LEU A 1 73 ? 27.582 27.016 23.478 1 96.45 73 LEU A O 1
ATOM 577 N N . THR A 1 74 ? 26.548 27.072 25.496 1 96.26 74 THR A N 1
ATOM 578 C CA . THR A 1 74 ? 27.782 27.366 26.216 1 96.26 74 THR A CA 1
ATOM 579 C C . THR A 1 74 ? 28.732 26.173 26.172 1 96.26 74 THR A C 1
ATOM 581 O O . THR A 1 74 ? 29.949 26.345 26.067 1 96.26 74 THR A O 1
ATOM 584 N N . HIS A 1 75 ? 28.165 25 26.299 1 94.77 75 HIS A N 1
ATOM 585 C CA . HIS A 1 75 ? 28.896 23.743 26.184 1 94.77 75 HIS A CA 1
ATOM 586 C C . HIS A 1 75 ? 28.222 22.803 25.19 1 94.77 75 HIS A C 1
ATOM 588 O O . HIS A 1 75 ? 27.015 22.899 24.959 1 94.77 75 HIS A O 1
ATOM 594 N N . LYS A 1 76 ? 28.999 21.901 24.754 1 95.23 76 LYS A N 1
ATOM 595 C CA . LYS A 1 76 ? 28.462 20.934 23.801 1 95.23 76 LYS A CA 1
ATOM 596 C C . LYS A 1 76 ? 27.418 20.036 24.458 1 95.23 76 LYS A C 1
ATOM 598 O O . LYS A 1 76 ? 27.595 19.599 25.597 1 95.23 76 LYS A O 1
ATOM 603 N N . LEU A 1 77 ? 26.343 19.894 23.719 1 94.14 77 LEU A N 1
ATOM 604 C CA . LEU A 1 77 ? 25.404 18.863 24.148 1 94.14 77 LEU A CA 1
ATOM 605 C C . LEU A 1 77 ? 25.967 17.471 23.882 1 94.14 77 LEU A C 1
ATOM 607 O O . LEU A 1 77 ? 26.388 17.17 22.763 1 94.14 77 LEU A O 1
ATOM 611 N N . LYS A 1 78 ? 26.03 16.58 24.826 1 94.71 78 LYS A N 1
ATOM 612 C CA . LYS A 1 78 ? 26.405 15.179 24.661 1 94.71 78 LYS A CA 1
ATOM 613 C C . LYS A 1 78 ? 25.245 14.362 24.1 1 94.71 78 LYS A C 1
ATOM 615 O O . LYS A 1 78 ? 24.095 14.804 24.13 1 94.71 78 LYS A O 1
ATOM 620 N N . PRO A 1 79 ? 25.559 13.29 23.455 1 96.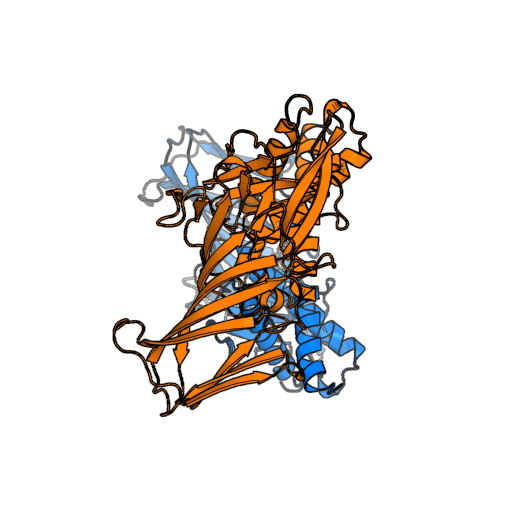59 79 PRO A N 1
ATOM 621 C CA . PRO A 1 79 ? 24.475 12.421 22.993 1 96.59 79 PRO A CA 1
ATOM 622 C C . PRO A 1 79 ? 23.455 12.116 24.088 1 96.59 79 PRO A C 1
ATOM 624 O O . PRO A 1 79 ? 23.834 11.848 25.231 1 96.59 79 PRO A O 1
ATOM 627 N N . GLY A 1 80 ? 22.188 12.277 23.731 1 95.22 80 GLY A N 1
ATOM 628 C CA . GLY A 1 80 ? 21.112 12.11 24.695 1 95.22 80 GLY A CA 1
ATOM 629 C C . GLY A 1 80 ? 19.797 12.705 24.23 1 95.22 80 GLY A C 1
ATOM 630 O O . GLY A 1 80 ? 19.656 13.078 23.063 1 95.22 80 GLY A O 1
ATOM 631 N N . GLU A 1 81 ? 18.875 12.673 25.205 1 96.48 81 GLU A N 1
ATOM 632 C CA . GLU A 1 81 ? 17.538 13.185 24.923 1 96.48 81 GLU A CA 1
ATOM 633 C C . GLU A 1 81 ? 17.317 14.544 25.582 1 96.48 81 GLU A C 1
ATOM 635 O O . GLU A 1 81 ? 17.65 14.734 26.754 1 96.48 81 GLU A O 1
ATOM 640 N N . TYR A 1 82 ? 16.783 15.521 24.786 1 96.58 82 TYR A N 1
ATOM 641 C CA . TYR A 1 82 ? 16.61 16.893 25.248 1 96.58 82 TYR A CA 1
ATOM 642 C C . TYR A 1 82 ? 15.236 17.429 24.864 1 96.58 82 TYR A C 1
ATOM 644 O O . TYR A 1 82 ? 14.526 16.817 24.063 1 96.58 82 TYR A O 1
ATOM 652 N N . VAL A 1 83 ? 14.873 18.527 25.546 1 97.32 83 VAL A N 1
ATOM 653 C CA . VAL A 1 83 ? 13.677 19.277 25.175 1 97.32 83 VAL A CA 1
ATOM 654 C C . VAL A 1 83 ? 14.02 20.757 25.028 1 97.32 83 VAL A C 1
ATOM 656 O O . VAL A 1 83 ? 14.701 21.331 25.882 1 97.32 83 VAL A O 1
ATOM 659 N N . ILE A 1 84 ? 13.655 21.351 23.966 1 97.36 84 ILE A N 1
ATOM 660 C CA . ILE A 1 84 ? 13.763 22.797 23.805 1 97.36 84 ILE A CA 1
ATOM 661 C C . ILE A 1 84 ? 12.379 23.432 23.913 1 97.36 84 ILE A C 1
ATOM 663 O O . ILE A 1 84 ? 11.422 22.962 23.293 1 97.36 84 ILE A O 1
ATOM 667 N N . PHE A 1 85 ? 12.263 24.447 24.748 1 97.24 85 PHE A N 1
ATOM 668 C CA . PHE A 1 85 ? 11.041 25.217 24.95 1 97.24 85 PHE A CA 1
ATOM 669 C C . PHE A 1 85 ? 11.143 26.581 24.277 1 97.24 85 PHE A C 1
ATOM 671 O O . PHE A 1 85 ? 12.125 27.301 24.468 1 97.24 85 PHE A O 1
ATOM 678 N N . MET A 1 86 ? 10.132 26.925 23.515 1 98 86 MET A N 1
ATOM 679 C CA . MET A 1 86 ? 10.133 28.228 22.857 1 98 86 MET A CA 1
ATOM 680 C C . MET A 1 86 ? 8.746 28.86 22.9 1 98 86 MET A C 1
ATOM 682 O O . MET A 1 86 ? 7.741 28.176 22.7 1 98 86 MET A O 1
ATOM 686 N N . SER A 1 87 ? 8.641 30.117 23.197 1 98.22 87 SER A N 1
ATOM 687 C CA . SER A 1 87 ? 7.462 30.946 22.967 1 98.22 87 SER A CA 1
ATOM 688 C C . SER A 1 87 ? 7.626 31.807 21.719 1 98.22 87 SER A C 1
ATOM 690 O O . SER A 1 87 ? 8.723 32.288 21.431 1 98.22 87 SER A O 1
ATOM 692 N N . PHE A 1 88 ? 6.567 31.961 21.004 1 98.17 88 PHE A N 1
ATOM 693 C CA . PHE A 1 88 ? 6.707 32.69 19.749 1 98.17 88 PHE A CA 1
ATOM 694 C C . PHE A 1 88 ? 5.452 33.502 19.451 1 98.17 88 PHE A C 1
ATOM 696 O O . PHE A 1 88 ? 4.402 33.276 20.057 1 98.17 88 PHE A O 1
ATOM 703 N N . ASN A 1 89 ? 5.553 34.489 18.644 1 97.27 89 ASN A N 1
ATOM 704 C CA . ASN A 1 89 ? 4.481 35.289 18.061 1 97.27 89 ASN A CA 1
ATOM 705 C C . ASN A 1 89 ? 4.53 35.265 16.536 1 97.27 89 ASN A C 1
ATOM 707 O O . ASN A 1 89 ? 5.608 35.341 15.944 1 97.27 89 ASN A O 1
ATOM 711 N N . GLY A 1 90 ? 3.413 35.067 15.944 1 96.69 90 GLY A N 1
ATOM 712 C CA . GLY A 1 90 ? 3.322 35.066 14.493 1 96.69 90 GLY A CA 1
ATOM 713 C C . GLY A 1 90 ? 2.152 35.877 13.968 1 96.69 90 GLY A C 1
ATOM 714 O O . GLY A 1 90 ? 1.26 36.255 14.731 1 96.69 90 GLY A O 1
ATOM 715 N N . ASP A 1 91 ? 2.185 36.179 12.713 1 96.66 91 ASP A N 1
ATOM 716 C CA . ASP A 1 91 ? 1.09 36.852 12.021 1 96.66 91 ASP A CA 1
ATOM 717 C C . ASP A 1 91 ? 0.274 35.863 11.191 1 96.66 91 ASP A C 1
ATOM 719 O O . ASP A 1 91 ? 0.826 34.919 10.622 1 96.66 91 ASP A O 1
ATOM 723 N N . ILE A 1 92 ? -0.987 36.143 11.15 1 96.66 92 ILE A N 1
ATOM 724 C CA . ILE A 1 92 ? -1.834 35.375 10.243 1 96.66 92 ILE A CA 1
ATOM 725 C C . ILE A 1 92 ? -1.419 35.644 8.798 1 96.66 92 ILE A C 1
ATOM 727 O O . ILE A 1 92 ? -1.23 36.797 8.404 1 96.66 92 ILE A O 1
ATOM 731 N N . SER A 1 93 ? -1.258 34.555 8.1 1 94.61 93 SER A N 1
ATOM 732 C CA . SER A 1 93 ? -0.768 34.667 6.73 1 94.61 93 SER A CA 1
ATOM 733 C C . SER A 1 93 ? -1.776 35.386 5.839 1 94.61 93 SER A C 1
ATOM 735 O O . SER A 1 93 ? -2.983 35.161 5.951 1 94.61 93 SER A O 1
ATOM 737 N N . LYS A 1 94 ? -1.294 36.223 4.964 1 90.12 94 LYS A N 1
ATOM 738 C CA . LYS A 1 94 ? -2.132 36.891 3.972 1 90.12 94 LYS A CA 1
ATOM 739 C C . LYS A 1 94 ? -2.234 36.065 2.693 1 90.12 94 LYS A C 1
ATOM 741 O O . LYS A 1 94 ? -2.99 36.412 1.783 1 90.12 94 LYS A O 1
ATOM 746 N N . GLU A 1 95 ? -1.453 35.023 2.742 1 87.86 95 GLU A N 1
ATOM 747 C CA . GLU A 1 95 ? -1.499 34.047 1.658 1 87.86 95 GLU A CA 1
ATOM 748 C C . GLU A 1 95 ? -2.207 32.768 2.096 1 87.86 95 GLU A C 1
ATOM 750 O O . GLU A 1 95 ? -2.482 32.58 3.283 1 87.86 95 GLU A O 1
ATOM 755 N N . ASN A 1 96 ? -2.681 31.931 1.215 1 88.07 96 ASN A N 1
ATOM 756 C CA . ASN A 1 96 ? -3.384 30.694 1.538 1 88.07 96 ASN A CA 1
ATOM 757 C C . ASN A 1 96 ? -2.412 29.577 1.905 1 88.07 96 ASN A C 1
ATOM 759 O O . ASN A 1 96 ? -2.525 28.459 1.399 1 88.07 96 ASN A O 1
ATOM 763 N N . VAL A 1 97 ? -1.323 29.918 2.712 1 91.56 97 VAL A N 1
ATOM 764 C CA . VAL A 1 97 ? -0.366 28.941 3.221 1 91.56 97 VAL A CA 1
ATOM 765 C C . VAL A 1 97 ? -0.067 29.227 4.691 1 91.56 97 VAL A C 1
ATOM 767 O O . VAL A 1 97 ? -0.344 30.322 5.185 1 91.56 97 VAL A O 1
ATOM 770 N N . GLY A 1 98 ? 0.452 28.273 5.412 1 95.28 98 GLY A N 1
ATOM 771 C CA . GLY A 1 98 ? 0.636 28.442 6.844 1 95.28 98 GLY A CA 1
ATOM 772 C C . GLY A 1 98 ? -0.671 28.524 7.609 1 95.28 98 GLY A C 1
ATOM 773 O O . GLY A 1 98 ? -1.588 27.736 7.367 1 95.28 98 GLY A O 1
ATOM 774 N N . LEU A 1 99 ? -0.691 29.373 8.559 1 96.73 99 LEU A N 1
ATOM 775 C CA . LEU A 1 99 ? -1.931 29.668 9.269 1 96.73 99 LEU A CA 1
ATOM 776 C C . LEU A 1 99 ? -2.619 30.892 8.674 1 96.73 99 LEU A C 1
ATOM 778 O O . LEU A 1 99 ? -2.086 32.002 8.738 1 96.73 99 LEU A O 1
ATOM 782 N N . PHE A 1 100 ? -3.74 30.732 8.11 1 94.21 100 PHE A N 1
ATOM 783 C CA . PHE A 1 100 ? -4.387 31.868 7.464 1 94.21 100 PHE A CA 1
ATOM 784 C C . PHE A 1 100 ? -5.874 31.905 7.797 1 94.21 100 PHE A C 1
ATOM 786 O O . PHE A 1 100 ? -6.423 30.933 8.319 1 94.21 100 PHE A O 1
ATOM 793 N N . LYS A 1 101 ? -6.452 33.055 7.584 1 93.6 101 LYS A N 1
ATOM 794 C CA . LYS A 1 101 ? -7.849 33.34 7.898 1 93.6 101 LYS A CA 1
ATOM 795 C C . LYS A 1 101 ? -8.667 33.548 6.626 1 93.6 101 LYS A C 1
ATOM 797 O O . LYS A 1 101 ? -8.182 34.139 5.659 1 93.6 101 LYS A O 1
ATOM 802 N N . ASP A 1 102 ? -9.791 32.952 6.559 1 91.42 102 ASP A N 1
ATOM 803 C CA . ASP A 1 102 ? -10.773 33.206 5.51 1 91.42 102 ASP A CA 1
ATOM 804 C C . ASP A 1 102 ? -12.163 33.43 6.101 1 91.42 102 ASP A C 1
ATOM 806 O O . ASP A 1 102 ? -12.339 33.385 7.321 1 91.42 102 ASP A O 1
ATOM 810 N N . SER A 1 103 ? -13.119 33.868 5.252 1 90.92 103 SER A N 1
ATOM 811 C CA . SER A 1 103 ? -14.431 34.229 5.778 1 90.92 103 SER A CA 1
ATOM 812 C C . SER A 1 103 ? -15.541 33.85 4.804 1 90.92 103 SER A C 1
ATOM 814 O O . SER A 1 103 ? -15.275 33.55 3.638 1 90.92 103 SER A O 1
ATOM 816 N N . TYR A 1 104 ? -16.711 33.76 5.311 1 89.04 104 TYR A N 1
ATOM 817 C CA . TYR A 1 104 ? -17.939 33.57 4.548 1 89.04 104 TYR A CA 1
ATOM 818 C C . TYR A 1 104 ? -19.105 34.306 5.198 1 89.04 104 TYR A C 1
ATOM 820 O O . TYR A 1 104 ? -19.051 34.641 6.384 1 89.04 104 TYR A O 1
ATOM 828 N N . GLU A 1 105 ? -20.068 34.635 4.358 1 89.36 105 GLU A N 1
ATOM 829 C CA . GLU A 1 105 ? -21.299 35.2 4.904 1 89.36 105 GLU A CA 1
ATOM 830 C C . GLU A 1 105 ? -22.297 34.104 5.264 1 89.36 105 GLU A C 1
ATOM 832 O O . GLU A 1 105 ? -22.599 33.237 4.441 1 89.36 105 GLU A O 1
ATOM 837 N N . ASP A 1 106 ? -22.749 34.125 6.484 1 84.58 106 ASP A N 1
ATOM 838 C CA . ASP A 1 106 ? -23.756 33.137 6.86 1 84.58 106 ASP A CA 1
ATOM 839 C C . ASP A 1 106 ? -25.128 33.515 6.307 1 84.58 106 ASP A C 1
ATOM 841 O O . ASP A 1 106 ? -25.254 34.475 5.545 1 84.58 106 ASP A O 1
ATOM 845 N N . ASP A 1 107 ? -26.168 32.716 6.598 1 78.36 107 ASP A N 1
ATOM 846 C CA . ASP A 1 107 ? -27.504 32.885 6.035 1 78.36 107 ASP A CA 1
ATOM 847 C C . ASP A 1 107 ? -28.114 34.219 6.461 1 78.36 107 ASP A C 1
ATOM 849 O O . ASP A 1 107 ? -29.036 34.72 5.813 1 78.36 107 ASP A O 1
ATOM 853 N N . ASN A 1 108 ? -27.637 34.804 7.534 1 85.5 108 ASN A N 1
ATOM 854 C CA . ASN A 1 108 ? -28.145 36.077 8.032 1 85.5 108 ASN A CA 1
ATOM 855 C C . ASN A 1 108 ? -27.32 37.252 7.515 1 85.5 108 ASN A C 1
ATOM 857 O O . ASN A 1 108 ? -27.505 38.388 7.954 1 85.5 108 ASN A O 1
ATOM 861 N N . GLY A 1 109 ? -26.335 36.915 6.755 1 86.42 109 GLY A N 1
ATOM 862 C CA . GLY A 1 109 ? -25.511 37.962 6.174 1 86.42 109 GLY A CA 1
ATOM 863 C C . GLY A 1 109 ? -24.355 38.376 7.065 1 86.42 109 GLY A C 1
ATOM 864 O O . GLY A 1 109 ? -23.719 39.404 6.827 1 86.42 109 GLY A O 1
ATOM 865 N N . VAL A 1 110 ? -24.22 37.711 8.08 1 88.14 110 VAL A N 1
ATOM 866 C CA . VAL A 1 110 ? -23.139 38.029 9.007 1 88.14 110 VAL A CA 1
ATOM 867 C C . VAL A 1 110 ? -21.848 37.355 8.547 1 88.14 110 VAL A C 1
ATOM 869 O O . VAL A 1 110 ? -21.845 36.168 8.214 1 88.14 110 VAL A O 1
ATOM 872 N N . LEU A 1 111 ? -20.784 38.145 8.582 1 90.88 111 LEU A N 1
ATOM 873 C CA . LEU A 1 111 ? -19.475 37.635 8.189 1 90.88 111 LEU A CA 1
ATOM 874 C C . LEU A 1 111 ? -18.895 36.733 9.274 1 90.88 111 LEU A C 1
ATOM 876 O O . LEU A 1 111 ? -18.802 37.135 10.436 1 90.88 111 LEU A O 1
ATOM 880 N N . GLN A 1 112 ? -18.612 35.528 8.883 1 90.79 112 GLN A N 1
ATOM 881 C CA . GLN A 1 112 ? -17.992 34.564 9.785 1 90.79 112 GLN A CA 1
ATOM 882 C C . GLN A 1 112 ? -16.565 34.242 9.35 1 90.79 112 GLN A C 1
ATOM 884 O O . GLN A 1 112 ? -16.326 33.905 8.188 1 90.79 112 GLN A O 1
ATOM 889 N N . ASN A 1 113 ? -15.636 34.351 10.289 1 92.2 113 ASN A N 1
ATOM 890 C CA . ASN A 1 113 ? -14.242 34.03 10.002 1 92.2 113 ASN A CA 1
ATOM 891 C C . ASN A 1 113 ? -13.902 32.598 10.406 1 92.2 113 ASN A C 1
ATOM 893 O O . ASN A 1 113 ? -14.537 32.032 11.297 1 92.2 113 ASN A O 1
ATOM 897 N N . TYR A 1 114 ? -12.997 32.014 9.759 1 93.39 114 TYR A N 1
ATOM 898 C CA . TYR A 1 114 ? -12.396 30.759 10.194 1 93.39 114 TYR A CA 1
ATOM 899 C C . TYR A 1 114 ? -10.891 30.762 9.953 1 93.39 114 TYR A C 1
ATOM 901 O O . TYR A 1 114 ? -10.391 31.521 9.119 1 93.39 114 TYR A O 1
ATOM 909 N N . LEU A 1 115 ? -10.206 30.061 10.73 1 95.03 115 LEU A N 1
ATOM 910 C CA . LEU A 1 115 ? -8.755 29.911 10.684 1 95.03 115 LEU A CA 1
ATOM 911 C C . LEU A 1 115 ? -8.368 28.482 10.318 1 95.03 115 LEU A C 1
ATOM 913 O O . LEU A 1 115 ? -8.972 27.525 10.809 1 95.03 115 LEU A O 1
ATOM 917 N N . MET A 1 116 ? -7.358 28.282 9.449 1 94.28 116 MET A N 1
ATOM 918 C CA . MET A 1 116 ? -6.924 26.933 9.1 1 94.28 116 MET A CA 1
ATOM 919 C C . MET A 1 116 ? -5.445 26.916 8.728 1 94.28 116 MET A C 1
ATOM 921 O O . MET A 1 116 ? -4.868 27.958 8.414 1 94.28 116 MET A O 1
ATOM 925 N N . THR A 1 117 ? -4.866 25.751 8.743 1 95.24 117 THR A N 1
ATOM 926 C CA . THR A 1 117 ? -3.475 25.577 8.342 1 95.24 117 THR A CA 1
ATOM 927 C C . THR A 1 117 ? -3.386 24.95 6.953 1 95.24 117 THR A C 1
ATOM 929 O O . THR A 1 117 ? -4.26 24.176 6.559 1 95.24 117 THR A O 1
ATOM 932 N N . TYR A 1 118 ? -2.473 25.283 6.213 1 93.43 118 TYR A N 1
ATOM 933 C CA . TYR A 1 118 ? -1.95 24.626 5.021 1 93.43 118 TYR A CA 1
ATOM 934 C C . TYR A 1 118 ? -0.426 24.636 5.016 1 93.43 118 TYR A C 1
ATOM 936 O O . TYR A 1 118 ? 0.194 25.665 4.737 1 93.43 118 TYR A O 1
ATOM 944 N N . LEU A 1 119 ? 0.203 23.453 5.148 1 93.48 119 LEU A N 1
ATOM 945 C CA . LEU A 1 119 ? 1.614 23.468 5.519 1 93.48 119 LEU A CA 1
ATOM 946 C C . LEU A 1 119 ? 2.465 22.798 4.446 1 93.48 119 LEU A C 1
ATOM 948 O O . LEU A 1 119 ? 3.666 22.592 4.638 1 93.48 119 LEU A O 1
ATOM 952 N N . GLN A 1 120 ? 1.84 22.425 3.327 1 86.67 120 GLN A N 1
ATOM 953 C CA . GLN A 1 120 ? 2.586 21.732 2.282 1 86.67 120 GLN A CA 1
ATOM 954 C C . GLN A 1 120 ? 2.925 22.675 1.131 1 86.67 120 GLN A C 1
ATOM 956 O O . GLN A 1 120 ? 2.089 23.478 0.713 1 86.67 120 GLN A O 1
ATOM 961 N N . PRO A 1 121 ? 4.156 22.699 0.568 1 82.82 121 PRO A N 1
ATOM 962 C CA . PRO A 1 121 ? 5.352 22.046 1.106 1 82.82 121 PRO A CA 1
ATOM 963 C C . PRO A 1 121 ? 6.157 22.957 2.03 1 82.82 121 PRO A C 1
ATOM 965 O O . PRO A 1 121 ? 6.382 24.127 1.707 1 82.82 121 PRO A O 1
ATOM 968 N N . ARG A 1 122 ? 6.65 22.797 3.124 1 89.23 122 ARG A N 1
ATOM 969 C CA . ARG A 1 122 ? 7.625 23.446 3.995 1 89.23 122 ARG A CA 1
ATOM 970 C C . ARG A 1 122 ? 7.047 24.714 4.614 1 89.23 122 ARG A C 1
ATOM 972 O O . ARG A 1 122 ? 7.697 25.761 4.618 1 89.23 122 ARG A O 1
ATOM 979 N N . PHE A 1 123 ? 5.75 24.677 4.988 1 94.74 123 PHE A N 1
ATOM 980 C CA . PHE A 1 123 ? 5.162 25.896 5.531 1 94.74 123 PHE A CA 1
ATOM 981 C C . PHE A 1 123 ? 4.907 25.755 7.027 1 94.74 123 PHE A C 1
ATOM 983 O O . PHE A 1 123 ? 4.389 26.675 7.663 1 94.74 123 PHE A O 1
ATOM 990 N N . ALA A 1 124 ? 5.275 24.658 7.552 1 96.92 124 ALA A N 1
ATOM 991 C CA . ALA A 1 124 ? 5.063 24.479 8.986 1 96.92 124 ALA A CA 1
ATOM 992 C C . ALA A 1 124 ? 5.867 25.498 9.79 1 96.92 124 ALA A C 1
ATOM 994 O O . ALA A 1 124 ? 5.38 26.034 10.788 1 96.92 124 ALA A O 1
ATOM 995 N N . SER A 1 125 ? 7.037 25.852 9.289 1 97.79 125 SER A N 1
ATOM 996 C CA . SER A 1 125 ? 7.949 26.751 9.989 1 97.79 125 SER A CA 1
ATOM 997 C C . SER A 1 125 ? 7.438 28.188 9.962 1 97.79 125 SER A C 1
ATOM 999 O O . SER A 1 125 ? 7.959 29.05 10.673 1 97.79 125 SER A O 1
ATOM 1001 N N . THR A 1 126 ? 6.435 28.451 9.159 1 97.58 126 THR A N 1
ATOM 1002 C CA . THR A 1 126 ? 5.805 29.766 9.154 1 97.58 126 THR A CA 1
ATOM 1003 C C . THR A 1 126 ? 4.754 29.867 10.256 1 97.58 126 THR A C 1
ATOM 1005 O O . THR A 1 126 ? 4.27 30.958 10.562 1 97.58 126 THR A O 1
ATOM 1008 N N . VAL A 1 127 ? 4.421 28.74 10.878 1 98.11 127 VAL A N 1
ATOM 1009 C CA . VAL A 1 127 ? 3.36 28.707 11.878 1 98.11 127 VAL A CA 1
ATOM 1010 C C . VAL A 1 127 ? 3.967 28.554 13.271 1 98.11 127 VAL A C 1
ATOM 1012 O O . VAL A 1 127 ? 3.497 29.171 14.231 1 98.11 127 VAL A O 1
ATOM 1015 N N . PHE A 1 128 ? 4.947 27.73 13.418 1 98.33 128 PHE A N 1
ATOM 1016 C CA . PHE A 1 128 ? 5.694 27.53 14.654 1 98.33 128 PHE A CA 1
ATOM 1017 C C . PHE A 1 128 ? 7.118 27.075 14.358 1 98.33 128 PHE A C 1
ATOM 1019 O O . PHE A 1 128 ? 7.38 26.48 13.31 1 98.33 128 PHE A O 1
ATOM 1026 N N . PRO A 1 129 ? 8.102 27.447 15.259 1 98.15 129 PRO A N 1
ATOM 1027 C CA . PRO A 1 129 ? 9.453 26.918 15.056 1 98.15 129 PRO A CA 1
ATOM 1028 C C . PRO A 1 129 ? 9.501 25.392 15.094 1 98.15 129 PRO A C 1
ATOM 1030 O O . PRO A 1 129 ? 8.958 24.776 16.014 1 98.15 129 PRO A O 1
ATOM 1033 N N . CYS A 1 130 ? 10.131 24.835 14.109 1 97.78 130 CYS A N 1
ATOM 1034 C CA . CYS A 1 130 ? 10.117 23.378 14.033 1 97.78 130 CYS A CA 1
ATOM 1035 C C . CYS A 1 130 ? 11.201 22.871 13.089 1 97.78 130 CYS A C 1
ATOM 1037 O O . CYS A 1 130 ? 11.813 23.655 12.361 1 97.78 130 CYS A O 1
ATOM 1039 N N . PHE A 1 131 ? 11.537 21.588 13.165 1 96.18 131 PHE A N 1
ATOM 1040 C CA . PHE A 1 131 ? 12.331 20.921 12.139 1 96.18 131 PHE A CA 1
ATOM 1041 C C . PHE A 1 131 ? 11.473 20.576 10.928 1 96.18 131 PHE A C 1
ATOM 1043 O O . PHE A 1 131 ? 10.886 19.494 10.865 1 96.18 131 PHE A O 1
ATOM 1050 N N . ASP A 1 132 ? 11.452 21.472 10 1 94.86 132 ASP A N 1
ATOM 1051 C CA . ASP A 1 132 ? 10.531 21.398 8.87 1 94.86 132 ASP A CA 1
ATOM 1052 C C . ASP A 1 132 ? 11.061 20.458 7.789 1 94.86 132 ASP A C 1
ATOM 1054 O O . ASP A 1 132 ? 11.366 20.893 6.677 1 94.86 132 ASP A O 1
ATOM 1058 N N . GLN A 1 133 ? 11.163 19.148 8.119 1 91.87 133 GLN A N 1
ATOM 1059 C CA . GLN A 1 133 ? 11.613 18.075 7.238 1 91.87 133 GLN A CA 1
ATOM 1060 C C . GLN A 1 133 ? 10.526 17.019 7.058 1 91.87 133 GLN A C 1
ATOM 1062 O O . GLN A 1 133 ? 9.858 16.639 8.022 1 91.87 133 GLN A O 1
ATOM 1067 N N . PRO A 1 134 ? 10.344 16.588 5.842 1 88.83 134 PRO A N 1
ATOM 1068 C CA . PRO A 1 134 ? 9.219 15.685 5.586 1 88.83 134 PRO A CA 1
ATOM 1069 C C . PRO A 1 134 ? 9.455 14.279 6.134 1 88.83 134 PRO A C 1
ATOM 1071 O O . PRO A 1 134 ? 8.503 13.518 6.321 1 88.83 134 PRO A O 1
ATOM 1074 N N . ASN A 1 135 ? 10.706 13.902 6.386 1 87.68 135 ASN A N 1
ATOM 1075 C CA . ASN A 1 135 ? 11.009 12.526 6.768 1 87.68 135 ASN A CA 1
ATOM 1076 C C . ASN A 1 135 ? 11.077 12.367 8.284 1 87.68 135 ASN A C 1
ATOM 1078 O O . ASN A 1 135 ? 11.351 11.275 8.786 1 87.68 135 ASN A O 1
ATOM 1082 N N . TYR A 1 136 ? 10.873 13.434 9.065 1 89.62 136 TYR A N 1
ATOM 1083 C CA . TYR A 1 136 ? 10.772 13.338 10.517 1 89.62 136 TYR A CA 1
ATOM 1084 C C . TYR A 1 136 ? 9.341 13.039 10.946 1 89.62 136 TYR A C 1
ATOM 1086 O O . TYR A 1 136 ? 8.485 13.928 10.938 1 89.62 136 TYR A O 1
ATOM 1094 N N . LEU A 1 137 ? 9.146 11.792 11.219 1 89.96 137 LEU A N 1
ATOM 1095 C CA . LEU A 1 137 ? 7.85 11.426 11.779 1 89.96 137 LEU A CA 1
ATOM 1096 C C . LEU A 1 137 ? 7.831 11.641 13.289 1 89.96 137 LEU A C 1
ATOM 1098 O O . LEU A 1 137 ? 8.686 11.117 14.006 1 89.96 137 LEU A O 1
ATOM 1102 N N . THR A 1 138 ? 6.897 12.45 13.729 1 93.68 138 THR A N 1
ATOM 1103 C CA . THR A 1 138 ? 6.859 12.794 15.146 1 93.68 138 THR A CA 1
ATOM 1104 C C . THR A 1 138 ? 5.42 12.854 15.649 1 93.68 138 THR A C 1
ATOM 1106 O O . THR A 1 138 ? 4.483 12.971 14.855 1 93.68 138 THR A O 1
ATOM 1109 N N . SER A 1 139 ? 5.323 12.638 16.928 1 96.52 139 SER A N 1
ATOM 1110 C CA . SER A 1 139 ? 4.014 12.79 17.554 1 96.52 139 SER A CA 1
ATOM 1111 C C . SER A 1 139 ? 3.753 14.241 17.944 1 96.52 139 SER A C 1
ATOM 1113 O O . SER A 1 139 ? 4.68 14.969 18.305 1 96.52 139 SER A O 1
ATOM 1115 N N . PHE A 1 140 ? 2.494 14.59 17.888 1 97.57 140 PHE A N 1
ATOM 1116 C CA . PHE A 1 140 ? 2.09 15.955 18.206 1 97.57 140 PHE A CA 1
ATOM 1117 C C . PHE A 1 140 ? 0.979 15.962 19.249 1 97.57 140 PHE A C 1
ATOM 1119 O O . PHE A 1 140 ? 0.005 15.214 19.132 1 97.57 140 PHE A O 1
ATOM 1126 N N . GLN A 1 141 ? 1.158 16.657 20.248 1 98.12 141 GLN A N 1
ATOM 1127 C CA . GLN A 1 141 ? 0.09 17.083 21.146 1 98.12 141 GLN A CA 1
ATOM 1128 C C . GLN A 1 141 ? -0.27 18.548 20.916 1 98.12 141 GLN A C 1
ATOM 1130 O O . GLN A 1 141 ? 0.515 19.443 21.237 1 98.12 141 GLN A O 1
ATOM 1135 N N . ILE A 1 142 ? -1.477 18.78 20.439 1 98.33 142 ILE A N 1
ATOM 1136 C CA . ILE A 1 142 ? -1.849 20.119 19.996 1 98.33 142 ILE A CA 1
ATOM 1137 C C . ILE A 1 142 ? -2.936 20.681 20.909 1 98.33 142 ILE A C 1
ATOM 1139 O O . ILE A 1 142 ? -3.9 19.986 21.238 1 98.33 142 ILE A O 1
ATOM 1143 N N . ASN A 1 143 ? -2.75 21.877 21.324 1 97.95 143 ASN A N 1
ATOM 1144 C CA . ASN A 1 143 ? -3.748 22.634 22.072 1 97.95 143 ASN A CA 1
ATOM 1145 C C . ASN A 1 143 ? -4.109 23.937 21.364 1 97.95 143 ASN A C 1
ATOM 1147 O O . ASN A 1 143 ? -3.234 24.622 20.832 1 97.95 143 ASN A O 1
ATOM 1151 N N . ILE A 1 144 ? -5.349 24.196 21.385 1 97.18 144 ILE A N 1
ATOM 1152 C CA . ILE A 1 144 ? -5.835 25.451 20.822 1 97.18 144 ILE A CA 1
ATOM 1153 C C . ILE A 1 144 ? -6.5 26.284 21.916 1 97.18 144 ILE A C 1
ATOM 1155 O O . ILE A 1 144 ? -7.411 25.809 22.599 1 97.18 144 ILE A O 1
ATOM 1159 N N . VAL A 1 145 ? -6.023 27.486 22.075 1 96.16 145 VAL A N 1
ATOM 1160 C CA . VAL A 1 145 ? -6.628 28.43 23.008 1 96.16 145 VAL A CA 1
ATOM 1161 C C . VAL A 1 145 ? -7.463 29.453 22.24 1 96.16 145 VAL A C 1
ATOM 1163 O O . VAL A 1 145 ? -6.991 30.042 21.265 1 96.16 145 VAL A O 1
ATOM 1166 N N . ARG A 1 146 ? -8.677 29.645 22.69 1 93.54 146 ARG A N 1
ATOM 1167 C CA . ARG A 1 146 ? -9.576 30.6 22.05 1 93.54 146 ARG A CA 1
ATOM 1168 C C . ARG A 1 146 ? -10.464 31.29 23.079 1 93.54 146 ARG A C 1
ATOM 1170 O O . ARG A 1 146 ? -10.635 30.792 24.194 1 93.54 146 ARG A O 1
ATOM 1177 N N . PRO A 1 147 ? -11.07 32.394 22.69 1 92.72 147 PRO A N 1
ATOM 1178 C CA . PRO A 1 147 ? -12.043 33.023 23.586 1 92.72 147 PRO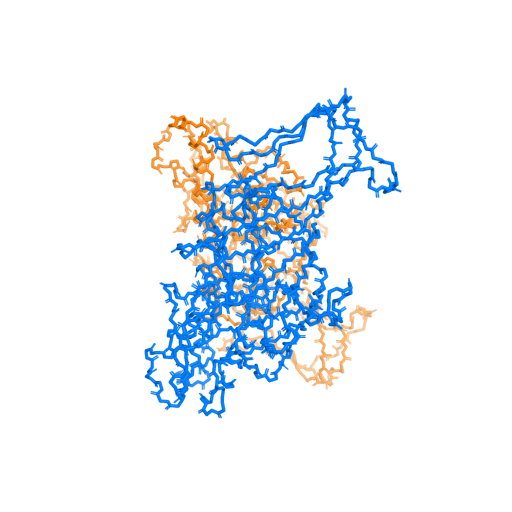 A CA 1
ATOM 1179 C C . PRO A 1 147 ? -13.239 32.122 23.885 1 92.72 147 PRO A C 1
ATOM 1181 O O . PRO A 1 147 ? -13.821 31.537 22.968 1 92.72 147 PRO A O 1
ATOM 1184 N N . THR A 1 148 ? -13.591 32.064 25.14 1 90.68 148 THR A N 1
ATOM 1185 C CA . THR A 1 148 ? -14.682 31.199 25.578 1 90.68 148 THR A CA 1
ATOM 1186 C C . THR A 1 148 ? -15.997 31.616 24.926 1 90.68 148 THR A C 1
ATOM 1188 O O . THR A 1 148 ? -16.789 30.765 24.514 1 90.68 148 THR A O 1
ATOM 1191 N N . GLU A 1 149 ? -16.253 32.785 24.788 1 86 149 GLU A N 1
ATOM 1192 C CA . GLU A 1 149 ? -17.521 33.336 24.319 1 86 149 GLU A CA 1
ATOM 1193 C C . GLU A 1 149 ? -17.747 33.024 22.843 1 86 149 GLU A C 1
ATOM 1195 O O . GLU A 1 149 ? -18.888 32.994 22.377 1 86 149 GLU A O 1
ATOM 1200 N N . SER A 1 150 ? -16.671 32.808 22.091 1 81.59 150 SER A N 1
ATOM 1201 C CA . SER A 1 150 ? -16.815 32.53 20.666 1 81.59 150 SER A CA 1
ATOM 1202 C C . SER A 1 150 ? -17.491 31.183 20.431 1 81.59 150 SER A C 1
ATOM 1204 O O . SER A 1 150 ? -18.253 31.024 19.475 1 81.59 150 SER A O 1
ATOM 1206 N N . ASN A 1 151 ? -17.352 30.194 21.247 1 80.75 151 ASN A N 1
ATOM 1207 C CA . ASN A 1 151 ? -17.902 28.844 21.195 1 80.75 151 ASN A CA 1
ATOM 1208 C C . ASN A 1 151 ? -17.766 28.236 19.802 1 80.75 151 ASN A C 1
ATOM 1210 O O . ASN A 1 151 ? -18.638 27.485 19.36 1 80.75 151 ASN A O 1
ATOM 1214 N N . VAL A 1 152 ? -16.726 28.684 19.09 1 89.37 152 VAL A N 1
ATOM 1215 C CA . VAL A 1 152 ? -16.482 28.151 17.754 1 89.37 152 VAL A CA 1
ATOM 1216 C C . VAL A 1 152 ? -15.891 26.747 17.858 1 89.37 152 VAL A C 1
ATOM 1218 O O . VAL A 1 152 ? -15.288 26.394 18.874 1 89.37 152 VAL A O 1
ATOM 1221 N N . ALA A 1 153 ? -16.117 25.963 16.858 1 92.56 153 ALA A N 1
ATOM 1222 C CA . ALA A 1 153 ? -15.57 24.61 16.809 1 92.56 153 ALA A CA 1
ATOM 1223 C C . ALA A 1 153 ? -14.077 24.634 16.494 1 92.56 153 ALA A C 1
ATOM 1225 O O . ALA A 1 153 ? -13.609 25.487 15.736 1 92.56 153 ALA A O 1
ATOM 1226 N N . SER A 1 154 ? -13.334 23.758 17.143 1 95.8 154 SER A N 1
ATOM 1227 C CA . SER A 1 154 ? -11.905 23.582 16.905 1 95.8 154 SER A CA 1
ATOM 1228 C C . SER A 1 154 ? -11.585 22.148 16.498 1 95.8 154 SER A C 1
ATOM 1230 O O . SER A 1 154 ? -11.986 21.2 17.177 1 95.8 154 SER A O 1
ATOM 1232 N N . PHE A 1 155 ? -10.904 22.032 15.359 1 96.73 155 PHE A N 1
ATOM 1233 C CA . PHE A 1 155 ? -10.524 20.725 14.836 1 96.73 155 PHE A CA 1
ATOM 1234 C C . PHE A 1 155 ? -9.009 20.61 14.713 1 96.73 155 PHE A C 1
ATOM 1236 O O . PHE A 1 155 ? -8.329 21.596 14.421 1 96.73 155 PHE A O 1
ATOM 1243 N N . SER A 1 156 ? -8.496 19.438 14.972 1 97.55 156 SER A N 1
ATOM 1244 C CA . SER A 1 156 ? -7.099 19.091 14.732 1 97.55 156 SER A CA 1
ATOM 1245 C C . SER A 1 156 ? -6.954 17.626 14.334 1 97.55 156 SER A C 1
ATOM 1247 O O . SER A 1 156 ? -7.942 16.965 14.01 1 97.55 156 SER A O 1
ATOM 1249 N N . ASN A 1 157 ? -5.771 17.125 14.293 1 96.63 157 ASN A N 1
ATOM 1250 C CA . ASN A 1 157 ? -5.475 15.78 13.812 1 96.63 157 ASN A CA 1
ATOM 1251 C C . ASN A 1 157 ? -6.183 14.717 14.648 1 96.63 157 ASN A C 1
ATOM 1253 O O . ASN A 1 157 ? -6.633 13.702 14.115 1 96.63 157 ASN A O 1
ATOM 1257 N N . MET A 1 158 ? -6.335 14.998 15.942 1 97.1 158 MET A N 1
ATOM 1258 C CA . MET A 1 158 ? -6.881 13.987 16.842 1 97.1 158 MET A CA 1
ATOM 1259 C C . MET A 1 158 ? -8.155 14.487 17.515 1 97.1 158 MET A C 1
ATOM 1261 O O . MET A 1 158 ? -8.512 15.659 17.384 1 97.1 158 MET A O 1
ATOM 1265 N N . LYS A 1 159 ? -8.838 13.569 18.137 1 95.9 159 LYS A N 1
ATOM 1266 C CA . LYS A 1 159 ? -10.063 13.943 18.838 1 95.9 159 LYS A CA 1
ATOM 1267 C C . LYS A 1 159 ? -9.757 14.816 20.052 1 95.9 159 LYS A C 1
ATOM 1269 O O . LYS A 1 159 ? -8.636 14.804 20.565 1 95.9 159 LYS A O 1
ATOM 1274 N N . VAL A 1 160 ? -10.72 15.533 20.468 1 96.24 160 VAL A N 1
ATOM 1275 C CA . VAL A 1 160 ? -10.615 16.356 21.668 1 96.24 160 VAL A CA 1
ATOM 1276 C C . VAL A 1 160 ? -10.519 15.46 22.902 1 96.24 160 VAL A C 1
ATOM 1278 O O . VAL A 1 160 ? -11.345 14.565 23.093 1 96.24 160 VAL A O 1
ATOM 1281 N N . GLU A 1 161 ? -9.519 15.626 23.622 1 97.16 161 GLU A N 1
ATOM 1282 C CA . GLU A 1 161 ? -9.347 14.91 24.883 1 97.16 161 GLU A CA 1
ATOM 1283 C C . GLU A 1 161 ? -10.129 15.581 26.009 1 97.16 161 GLU A C 1
ATOM 1285 O O . GLU A 1 161 ? -10.809 14.908 26.787 1 97.16 161 GLU A O 1
ATOM 1290 N N . LYS A 1 162 ? -9.951 16.906 26.054 1 96.69 162 LYS A N 1
ATOM 1291 C CA . LYS A 1 162 ? -10.632 17.686 27.084 1 96.69 162 LYS A CA 1
ATOM 1292 C C . LYS A 1 162 ? -10.619 19.174 26.746 1 96.69 162 LYS A C 1
ATOM 1294 O O . LYS A 1 162 ? -9.834 19.618 25.906 1 96.69 162 LYS A O 1
ATOM 1299 N N . GLU A 1 163 ? -11.526 19.861 27.385 1 94.7 163 GLU A N 1
ATOM 1300 C CA . GLU A 1 163 ? -11.583 21.32 27.359 1 94.7 163 GLU A CA 1
ATOM 1301 C C . GLU A 1 163 ? -11.425 21.903 28.76 1 94.7 163 GLU A C 1
ATOM 1303 O O . GLU A 1 163 ? -12.038 21.418 29.713 1 94.7 163 GLU A O 1
ATOM 1308 N N . THR A 1 164 ? -10.547 22.887 28.835 1 94.19 164 THR A N 1
ATOM 1309 C CA . THR A 1 164 ? -10.317 23.498 30.139 1 94.19 164 THR A CA 1
ATOM 1310 C C . THR A 1 164 ? -10.365 25.02 30.039 1 94.19 164 THR A C 1
ATOM 1312 O O . THR A 1 164 ? -10.037 25.59 28.996 1 94.19 164 THR A O 1
ATOM 1315 N N . ALA A 1 165 ? -10.861 25.61 31.168 1 89.09 165 ALA A N 1
ATOM 1316 C CA . ALA A 1 165 ? -10.713 27.059 31.263 1 89.09 165 ALA A CA 1
ATOM 1317 C C . ALA A 1 165 ? -9.242 27.454 31.364 1 89.09 165 ALA A C 1
ATOM 1319 O O . ALA A 1 165 ? -8.461 26.793 32.052 1 89.09 165 ALA A O 1
ATOM 1320 N N . SER A 1 166 ? -9.025 28.384 30.518 1 77.24 166 SER A N 1
ATOM 1321 C CA . SER A 1 166 ? -7.631 28.812 30.58 1 77.24 166 SER A CA 1
ATOM 1322 C C . SER A 1 166 ? -7.346 29.585 31.863 1 77.24 166 SER A C 1
ATOM 1324 O O . SER A 1 166 ? -8.141 30.433 32.273 1 77.24 166 SER A O 1
ATOM 1326 N N . PHE A 1 167 ? -6.376 29.157 32.679 1 70.42 167 PHE A N 1
ATOM 1327 C CA . PHE A 1 167 ? -5.928 29.844 33.885 1 70.42 167 PHE A CA 1
ATOM 1328 C C . PHE A 1 167 ? -4.508 30.37 33.712 1 70.42 167 PHE A C 1
ATOM 1330 O O . PHE A 1 167 ? -3.653 29.688 33.142 1 70.42 167 PHE A O 1
ATOM 1337 N N . PRO A 1 168 ? -4.39 31.563 34.086 1 65.17 168 PRO A N 1
ATOM 1338 C CA . PRO A 1 168 ? -5.146 32.555 34.855 1 65.17 168 PRO A CA 1
ATOM 1339 C C . PRO A 1 168 ? -5.943 33.507 33.968 1 65.17 168 PRO A C 1
ATOM 1341 O O . PRO A 1 168 ? -6.674 34.363 34.474 1 65.17 168 PRO A O 1
ATOM 1344 N N . GLU A 1 169 ? -5.633 33.43 32.713 1 71.12 169 GLU A N 1
ATOM 1345 C CA . GLU A 1 169 ? -6.353 34.361 31.849 1 71.12 169 GLU A CA 1
ATOM 1346 C C . GLU A 1 169 ? -7.837 34.011 31.775 1 71.12 169 GLU A C 1
ATOM 1348 O O . GLU A 1 169 ? -8.201 32.917 31.338 1 71.12 169 GLU A O 1
ATOM 1353 N N . GLU A 1 170 ? -8.618 34.852 32.321 1 77.85 170 GLU A N 1
ATOM 1354 C CA . GLU A 1 170 ? -10.065 34.655 32.297 1 77.85 170 GLU A CA 1
ATOM 1355 C C . GLU A 1 170 ? -10.627 34.863 30.894 1 77.85 170 GLU A C 1
ATOM 1357 O O . GLU A 1 170 ? -10.069 35.626 30.103 1 77.85 170 GLU A O 1
ATOM 1362 N N . GLY A 1 171 ? -11.574 34.069 30.468 1 90.59 171 GLY A N 1
ATOM 1363 C CA . GLY A 1 171 ? -12.301 34.284 29.227 1 90.59 171 GLY A CA 1
ATOM 1364 C C . GLY A 1 171 ? -11.774 33.449 28.075 1 90.59 171 GLY A C 1
ATOM 1365 O O . GLY A 1 171 ? -12.199 33.623 26.931 1 90.59 171 GLY A O 1
ATOM 1366 N N . LEU A 1 172 ? -10.78 32.614 28.438 1 92.89 172 LEU A N 1
ATOM 1367 C CA . LEU A 1 172 ? -10.22 31.766 27.392 1 92.89 172 LEU A CA 1
ATOM 1368 C C . LEU A 1 172 ? -10.484 30.293 27.687 1 92.89 172 LEU A C 1
ATOM 1370 O O . LEU A 1 172 ? -10.557 29.892 28.85 1 92.89 172 LEU A O 1
ATOM 1374 N N . THR A 1 173 ? -10.67 29.541 26.673 1 94.59 173 THR A N 1
ATOM 1375 C CA . THR A 1 173 ? -10.819 28.091 26.743 1 94.59 173 THR A CA 1
ATOM 1376 C C . THR A 1 173 ? -9.698 27.395 25.977 1 94.59 173 THR A C 1
ATOM 1378 O O . THR A 1 173 ? -9.35 27.803 24.867 1 94.59 173 THR A O 1
ATOM 1381 N N . THR A 1 174 ? -9.071 26.411 26.581 1 95.89 174 THR A N 1
ATOM 1382 C CA . THR A 1 174 ? -8.064 25.59 25.918 1 95.89 174 THR A CA 1
ATOM 1383 C C . THR A 1 174 ? -8.649 24.241 25.509 1 95.89 174 THR A C 1
ATOM 1385 O O . THR A 1 174 ? -9.182 23.511 26.347 1 95.89 174 THR A O 1
ATOM 1388 N N . ILE A 1 175 ? -8.605 23.926 24.284 1 96.79 175 ILE A N 1
ATOM 1389 C CA . ILE A 1 175 ? -8.998 22.621 23.765 1 96.79 175 ILE A CA 1
ATOM 1390 C C . ILE A 1 175 ? -7.769 21.724 23.638 1 96.79 175 ILE A C 1
ATOM 1392 O O . ILE A 1 175 ? -6.851 22.023 22.871 1 96.79 175 ILE A O 1
ATOM 1396 N N . HIS A 1 176 ? -7.757 20.648 24.369 1 97.87 176 HIS A N 1
ATOM 1397 C CA . HIS A 1 176 ? -6.65 19.698 24.328 1 97.87 176 HIS A CA 1
ATOM 1398 C C . HIS A 1 176 ? -6.966 18.522 23.411 1 97.87 176 HIS A C 1
ATOM 1400 O O . HIS A 1 176 ? -7.97 17.832 23.603 1 97.87 176 HIS A O 1
ATOM 1406 N N . PHE A 1 177 ? -6.169 18.272 22.517 1 98.15 177 PHE A N 1
ATOM 1407 C CA . PHE A 1 177 ? -6.339 17.12 21.639 1 98.15 177 PHE A CA 1
ATOM 1408 C C . PHE A 1 177 ? -5.442 15.968 22.077 1 98.15 177 PHE A C 1
ATOM 1410 O O . PHE A 1 177 ? -4.381 16.19 22.664 1 98.15 177 PHE A O 1
ATOM 1417 N N . GLU A 1 178 ? -5.854 14.807 21.73 1 97.97 178 GLU A N 1
ATOM 1418 C CA . GLU A 1 178 ? -5.048 13.627 22.03 1 97.97 178 GLU A CA 1
ATOM 1419 C C . GLU A 1 178 ? -3.723 13.657 21.275 1 97.97 178 GLU A C 1
ATOM 1421 O O . GLU A 1 178 ? -3.606 14.319 20.241 1 97.97 178 GLU A O 1
ATOM 1426 N N . LYS A 1 179 ? -2.754 12.969 21.849 1 97.64 179 LYS A N 1
ATOM 1427 C CA . LYS A 1 179 ? -1.459 12.844 21.186 1 97.64 179 LYS A CA 1
ATOM 1428 C C . LYS A 1 179 ? -1.569 11.997 19.921 1 97.64 179 LYS A C 1
ATOM 1430 O O . LYS A 1 179 ? -2.245 10.966 19.915 1 97.64 179 LYS A O 1
ATOM 1435 N N . SER A 1 180 ? -1.007 12.477 18.885 1 95.69 180 SER A N 1
ATOM 1436 C CA . SER A 1 180 ? -1.087 11.764 17.614 1 95.69 180 SER A CA 1
ATOM 1437 C C . SER A 1 180 ? -0.06 10.64 17.544 1 95.69 180 SER A C 1
ATOM 1439 O O . SER A 1 180 ? 0.924 10.644 18.287 1 95.69 180 SER A O 1
ATOM 1441 N N . ASP A 1 181 ? -0.284 9.624 16.678 1 92.53 181 ASP A N 1
ATOM 1442 C CA . ASP A 1 181 ? 0.816 8.78 16.219 1 92.53 181 ASP A CA 1
ATOM 1443 C C . ASP A 1 181 ? 1.845 9.595 15.439 1 92.53 181 ASP A C 1
ATOM 1445 O O . ASP A 1 181 ? 1.581 10.738 15.06 1 92.53 181 ASP A O 1
ATOM 1449 N N . PRO A 1 182 ? 3.042 9.051 15.233 1 92.72 182 PRO A N 1
ATOM 1450 C CA . PRO A 1 182 ? 4.036 9.787 14.448 1 92.72 182 PRO A CA 1
ATOM 1451 C C . PRO A 1 182 ? 3.537 10.147 13.051 1 92.72 182 PRO A C 1
ATOM 1453 O O . PRO A 1 182 ? 2.952 9.304 12.364 1 92.72 182 PRO A O 1
ATOM 1456 N N . MET A 1 183 ? 3.69 11.359 12.688 1 91.65 183 MET A N 1
ATOM 1457 C CA . MET A 1 183 ? 3.295 11.871 11.379 1 91.65 183 MET A CA 1
ATOM 1458 C C . MET A 1 183 ? 4.241 12.975 10.918 1 91.65 183 MET A C 1
ATOM 1460 O O . MET A 1 183 ? 4.979 13.543 11.725 1 91.65 183 MET A O 1
ATOM 1464 N N . PRO A 1 184 ? 4.259 13.197 9.64 1 90.63 184 PRO A N 1
ATOM 1465 C CA . PRO A 1 184 ? 5.067 14.324 9.169 1 90.63 184 PRO A CA 1
ATOM 1466 C C . PRO A 1 184 ? 4.547 15.672 9.665 1 90.63 184 PRO A C 1
ATOM 1468 O O . PRO A 1 184 ? 3.343 15.832 9.88 1 90.63 184 PRO A O 1
ATOM 1471 N N . ILE A 1 185 ? 5.388 16.591 9.762 1 93.19 185 ILE A N 1
ATOM 1472 C CA . ILE A 1 185 ? 5.061 17.88 10.364 1 93.19 185 ILE A CA 1
ATOM 1473 C C . ILE A 1 185 ? 4.089 18.638 9.463 1 93.19 185 ILE A C 1
ATOM 1475 O O . ILE A 1 185 ? 3.239 19.387 9.949 1 93.19 185 ILE A O 1
ATOM 1479 N N . TYR A 1 186 ? 4.185 18.391 8.11 1 91.88 186 TYR A N 1
ATOM 1480 C CA . TYR A 1 186 ? 3.337 19.143 7.193 1 91.88 186 TYR A CA 1
ATOM 1481 C C . TYR A 1 186 ? 1.897 18.645 7.247 1 91.88 186 TYR A C 1
ATOM 1483 O O . TYR A 1 186 ? 1.005 19.24 6.638 1 91.88 186 TYR A O 1
ATOM 1491 N N . MET A 1 187 ? 1.632 17.618 8.052 1 92.76 187 MET A N 1
ATOM 1492 C CA . MET A 1 187 ? 0.296 17.049 8.205 1 92.76 187 MET A CA 1
ATOM 1493 C C . MET A 1 187 ? -0.405 17.627 9.429 1 92.76 187 MET A C 1
ATOM 1495 O O . MET A 1 187 ? -1.566 17.308 9.693 1 92.76 187 MET A O 1
ATOM 1499 N N . VAL A 1 188 ? 0.232 18.464 10.148 1 95.69 188 VAL A N 1
ATOM 1500 C CA . VAL A 1 188 ? -0.413 19.14 11.268 1 95.69 188 VAL A CA 1
ATOM 1501 C C . VAL A 1 188 ? -1.58 19.985 10.76 1 95.69 188 VAL A C 1
ATOM 1503 O O . VAL A 1 188 ? -1.426 20.762 9.815 1 95.69 188 VAL A O 1
ATOM 1506 N N . ALA A 1 189 ? -2.698 19.797 11.427 1 96.17 189 ALA A N 1
ATOM 1507 C CA . ALA A 1 189 ? -3.909 20.465 10.956 1 96.17 189 ALA A CA 1
ATOM 1508 C C . ALA A 1 189 ? -4.601 21.211 12.092 1 96.17 189 ALA A C 1
ATOM 1510 O O . ALA A 1 189 ? -4.728 20.687 13.202 1 96.17 189 ALA A O 1
ATOM 1511 N N . ILE A 1 190 ? -5.009 22.396 11.784 1 96.89 190 ILE A N 1
ATOM 1512 C CA . ILE A 1 190 ? -5.833 23.218 12.663 1 96.89 190 ILE A CA 1
ATOM 1513 C C . ILE A 1 190 ? -6.955 23.87 11.857 1 96.89 190 ILE A C 1
ATOM 1515 O O . ILE A 1 190 ? -6.714 24.427 10.784 1 96.89 190 ILE A O 1
ATOM 1519 N N . PHE A 1 191 ? -8.121 23.729 12.324 1 95.97 191 PHE A N 1
ATOM 1520 C CA . PHE A 1 191 ? -9.287 24.402 11.765 1 95.97 191 PHE A CA 1
ATOM 1521 C C . PHE A 1 191 ? -10.191 24.929 12.873 1 95.97 191 PHE A C 1
ATOM 1523 O O . PHE A 1 191 ? -10.603 24.174 13.757 1 95.97 191 PHE A O 1
ATOM 1530 N N . ILE A 1 192 ? -10.457 26.237 12.849 1 95.73 192 ILE A N 1
ATOM 1531 C CA . ILE A 1 192 ? -11.314 26.885 13.836 1 95.73 192 ILE A CA 1
ATOM 1532 C C . ILE A 1 192 ? -12.384 27.712 13.126 1 95.73 192 ILE A C 1
ATOM 1534 O O . ILE A 1 192 ? -12.067 28.558 12.286 1 95.73 192 ILE A O 1
ATOM 1538 N N . GLY A 1 193 ? -13.607 27.431 13.454 1 93.68 193 GLY A N 1
ATOM 1539 C CA . GLY A 1 193 ? -14.696 28.182 12.849 1 93.68 193 GLY A CA 1
ATOM 1540 C C . GLY A 1 193 ? -16.063 27.765 13.357 1 93.68 193 GLY A C 1
ATOM 1541 O O . GLY A 1 193 ? -16.173 26.858 14.185 1 93.68 193 GLY A O 1
ATOM 1542 N N . ASN A 1 194 ? -17.087 28.462 12.907 1 91.24 194 ASN A N 1
ATOM 1543 C CA . ASN A 1 194 ? -18.467 28.163 13.274 1 91.24 194 ASN A CA 1
ATOM 1544 C C . ASN A 1 194 ? -19.039 27.027 12.431 1 91.24 194 ASN A C 1
ATOM 1546 O O . ASN A 1 194 ? -19.709 27.27 11.426 1 91.24 194 ASN A O 1
ATOM 1550 N N . TYR A 1 195 ? -18.759 25.786 12.88 1 90.71 195 TYR A N 1
ATOM 1551 C CA . TYR A 1 195 ? -19.147 24.588 12.146 1 90.71 195 TYR A CA 1
ATOM 1552 C C . TYR A 1 195 ? -19.832 23.583 13.064 1 90.71 195 TYR A C 1
ATOM 1554 O O . TYR A 1 195 ? -19.576 23.56 14.271 1 90.71 195 TYR A O 1
ATOM 1562 N N . SER A 1 196 ? -20.765 22.89 12.515 1 87.23 196 SER A N 1
ATOM 1563 C CA . SER A 1 196 ? -21.42 21.772 13.186 1 87.23 196 SER A CA 1
ATOM 1564 C C . SER A 1 196 ? -21.187 20.464 12.438 1 87.23 196 SER A C 1
ATOM 1566 O O . SER A 1 196 ? -21.133 20.449 11.206 1 87.23 196 SER A O 1
ATOM 1568 N N . CYS A 1 197 ? -21.082 19.441 13.222 1 91.36 197 CYS A N 1
ATOM 1569 C CA . CYS A 1 197 ? -20.796 18.144 12.619 1 91.36 197 CYS A CA 1
ATOM 1570 C C . CYS A 1 197 ? -21.979 17.196 12.776 1 91.36 197 CYS A C 1
ATOM 1572 O O . CYS A 1 197 ? -22.675 17.229 13.793 1 91.36 197 CYS A O 1
ATOM 1574 N N . LEU A 1 198 ? -22.198 16.373 11.807 1 91.35 198 LEU A N 1
ATOM 1575 C CA . LEU A 1 198 ? -23.05 15.202 11.985 1 91.35 198 LEU A CA 1
ATOM 1576 C C . LEU A 1 198 ? -22.447 14.241 13.005 1 91.35 198 LEU A C 1
ATOM 1578 O O . LEU A 1 198 ? -21.231 14.231 13.211 1 91.35 198 LEU A O 1
ATOM 1582 N N . PRO A 1 199 ? -23.344 13.492 13.615 1 90.27 199 PRO A N 1
ATOM 1583 C CA . PRO A 1 199 ? -22.79 12.461 14.496 1 90.27 199 PRO A CA 1
ATOM 1584 C C . PRO A 1 199 ? -21.8 11.544 13.782 1 90.27 199 PRO A C 1
ATOM 1586 O O . PRO A 1 199 ? -22.05 11.122 12.65 1 90.27 199 PRO A O 1
ATOM 1589 N N . SER A 1 200 ? -20.719 11.284 14.445 1 93.62 200 SER A N 1
ATOM 1590 C CA . SER A 1 200 ? -19.69 10.427 13.864 1 93.62 200 SER A CA 1
ATOM 1591 C C . SER A 1 200 ? -20.135 8.969 13.839 1 93.62 200 SER A C 1
ATOM 1593 O O . SER A 1 200 ? -20.811 8.505 14.76 1 93.62 200 SER A O 1
ATOM 1595 N N . ILE A 1 201 ? -19.785 8.255 12.813 1 94.61 201 ILE A N 1
ATOM 1596 C CA . ILE A 1 201 ? -20.071 6.833 12.657 1 94.61 201 ILE A CA 1
ATOM 1597 C C . ILE A 1 201 ? -18.767 6.063 12.462 1 94.61 201 ILE A C 1
ATOM 1599 O O . ILE A 1 201 ? -17.892 6.493 11.707 1 94.61 201 ILE A O 1
ATOM 1603 N N . PRO A 1 202 ? -18.576 4.944 13.148 1 95.28 202 PRO A N 1
ATOM 1604 C CA . PRO A 1 202 ? -17.345 4.162 13.005 1 95.28 202 PRO A CA 1
ATOM 1605 C C . PRO A 1 202 ? -17.389 3.205 11.816 1 95.28 202 PRO A C 1
ATOM 1607 O O . PRO A 1 202 ? -18.441 2.635 11.516 1 95.28 202 PRO A O 1
ATOM 1610 N N . THR A 1 203 ? -16.31 3.07 11.168 1 93.64 203 THR A N 1
ATOM 1611 C CA . THR A 1 203 ? -16.132 1.954 10.247 1 93.64 203 THR A CA 1
ATOM 1612 C C . THR A 1 203 ? -15.993 0.639 11.01 1 93.64 203 THR A C 1
ATOM 1614 O O . THR A 1 203 ? -15.882 0.637 12.237 1 93.64 203 THR A O 1
ATOM 1617 N N . ALA A 1 204 ? -15.976 -0.473 10.267 1 90.03 204 ALA A N 1
ATOM 1618 C CA . ALA A 1 204 ? -15.723 -1.777 10.874 1 90.03 204 ALA A CA 1
ATOM 1619 C C . ALA A 1 204 ? -14.354 -1.813 11.547 1 90.03 204 ALA A C 1
ATOM 1621 O O . ALA A 1 204 ? -14.174 -2.484 12.566 1 90.03 204 ALA A O 1
ATOM 1622 N N . GLY A 1 205 ? -13.452 -1.026 11.082 1 89.44 205 GLY A N 1
ATOM 1623 C CA . GLY A 1 205 ? -12.097 -1.005 11.612 1 89.44 205 GLY A CA 1
ATOM 1624 C C . GLY A 1 205 ? -11.918 -0.023 12.754 1 89.44 205 GLY A C 1
ATOM 1625 O O . GLY A 1 205 ? -10.839 0.061 13.344 1 89.44 205 GLY A O 1
ATOM 1626 N N . GLY A 1 206 ? -12.891 0.785 13.021 1 92.43 206 GLY A N 1
ATOM 1627 C CA . GLY A 1 206 ? -12.83 1.634 14.201 1 92.43 206 GLY A CA 1
ATOM 1628 C C . GLY A 1 206 ? -12.514 3.082 13.878 1 92.43 206 GLY A C 1
ATOM 1629 O O . GLY A 1 206 ? -12.255 3.882 14.779 1 92.43 206 GLY A O 1
ATOM 1630 N N . LEU A 1 207 ? -12.441 3.483 12.658 1 94.6 207 LEU A N 1
ATOM 1631 C CA . LEU A 1 207 ? -12.272 4.875 12.257 1 94.6 207 LEU A CA 1
ATOM 1632 C C . LEU A 1 207 ? -13.597 5.627 12.334 1 94.6 207 LEU A C 1
ATOM 1634 O O . LEU A 1 207 ? -14.544 5.3 11.615 1 94.6 207 LEU A O 1
ATOM 1638 N N . TYR A 1 208 ? -13.677 6.63 13.215 1 96.42 208 TYR A N 1
ATOM 1639 C CA . TYR A 1 208 ? -14.886 7.441 13.31 1 96.42 208 TYR A CA 1
ATOM 1640 C C . TYR A 1 208 ? -14.878 8.556 12.272 1 96.42 208 TYR A C 1
ATOM 1642 O O . TYR A 1 208 ? -13.94 9.355 12.217 1 96.42 208 TYR A O 1
ATOM 1650 N N . ILE A 1 209 ? -15.937 8.651 11.467 1 96.42 209 ILE A N 1
ATOM 1651 C CA . ILE A 1 209 ? -16.007 9.641 10.397 1 96.42 209 ILE A CA 1
ATOM 1652 C C . ILE A 1 209 ? -17.107 10.655 10.703 1 96.42 209 ILE A C 1
ATOM 1654 O O . ILE A 1 209 ? -18.249 10.277 10.974 1 96.42 209 ILE A O 1
ATOM 1658 N N . SER A 1 210 ? -16.736 11.86 10.675 1 95.38 210 SER A N 1
ATOM 1659 C CA . SER A 1 210 ? -17.689 12.953 10.834 1 95.38 210 SER A CA 1
ATOM 1660 C C . SER A 1 210 ? -17.69 13.868 9.614 1 95.38 210 SER A C 1
ATOM 1662 O O . SER A 1 210 ? -16.672 14.002 8.932 1 95.38 210 SER A O 1
ATOM 1664 N N . LEU A 1 211 ? -18.795 14.359 9.332 1 95.15 211 LEU A N 1
ATOM 1665 C CA . LEU A 1 211 ? -18.957 15.383 8.306 1 95.15 211 LEU A CA 1
ATOM 1666 C C . LEU A 1 211 ? -19.431 16.697 8.919 1 95.15 211 LEU A C 1
ATOM 1668 O O . LEU A 1 211 ? -20.418 16.722 9.657 1 95.15 211 LEU A O 1
ATOM 1672 N N . CYS A 1 212 ? -18.688 17.774 8.657 1 93.69 212 CYS A N 1
ATOM 1673 C CA . CYS A 1 212 ? -18.947 19.075 9.264 1 93.69 212 CYS A CA 1
ATOM 1674 C C . CYS A 1 212 ? -19.152 20.143 8.197 1 93.69 212 CYS A C 1
ATOM 1676 O O . CYS A 1 212 ? -18.298 20.332 7.328 1 93.69 212 CYS A O 1
ATOM 1678 N N . ILE A 1 213 ? -20.225 20.806 8.157 1 89.59 213 ILE A N 1
ATOM 1679 C CA . ILE A 1 213 ? -20.512 21.912 7.25 1 89.59 213 ILE A CA 1
ATOM 1680 C C . ILE A 1 213 ? -21.059 23.098 8.041 1 89.59 213 ILE A C 1
ATOM 1682 O O . ILE A 1 213 ? -21.514 22.939 9.176 1 89.59 213 ILE A O 1
ATOM 1686 N N . ARG A 1 214 ? -20.978 24.189 7.203 1 83.33 214 ARG A N 1
ATOM 1687 C CA . ARG A 1 214 ? -21.536 25.39 7.814 1 83.33 214 ARG A CA 1
ATOM 1688 C C . ARG A 1 214 ? -23.059 25.327 7.857 1 83.33 214 ARG A C 1
ATOM 1690 O O . ARG A 1 214 ? -23.694 24.882 6.898 1 83.33 214 ARG A O 1
ATOM 1697 N N . ASP A 1 215 ? -23.808 25.433 8.797 1 68.2 215 ASP A N 1
ATOM 1698 C CA . ASP A 1 215 ? -25.26 25.528 8.918 1 68.2 215 ASP A CA 1
ATOM 1699 C C . ASP A 1 215 ? -25.936 24.249 8.429 1 68.2 215 ASP A C 1
ATOM 1701 O O . ASP A 1 215 ? -26.601 24.251 7.391 1 68.2 215 ASP A O 1
ATOM 1705 N N . ASN A 1 216 ? -25.647 22.931 8.915 1 60.86 216 ASN A N 1
ATOM 1706 C CA . ASN A 1 216 ? -25.928 21.586 8.423 1 60.86 216 ASN A CA 1
ATOM 1707 C C . ASN A 1 216 ? -27.429 21.332 8.312 1 60.86 216 ASN A C 1
ATOM 1709 O O . ASN A 1 216 ? -27.85 20.261 7.871 1 60.86 216 ASN A O 1
ATOM 1713 N N . SER A 1 217 ? -28.363 22.024 8.817 1 58.23 217 SER A N 1
ATOM 1714 C CA . SER A 1 217 ? -29.713 21.55 9.103 1 58.23 217 SER A CA 1
ATOM 1715 C C . SER A 1 217 ? -30.408 21.062 7.837 1 58.23 217 SER A C 1
ATOM 1717 O O . SER A 1 217 ? -31.206 20.123 7.882 1 58.23 217 SER A O 1
ATOM 1719 N N . GLU A 1 218 ? -30.086 21.564 6.674 1 58.94 218 GLU A N 1
ATOM 1720 C CA . GLU A 1 218 ? -31.006 21.216 5.596 1 58.94 218 GLU A CA 1
ATOM 1721 C C . GLU A 1 218 ? -30.27 20.561 4.431 1 58.94 218 GLU A C 1
ATOM 1723 O O . GLU A 1 218 ? -30.878 20.236 3.409 1 58.94 218 GLU A O 1
ATOM 1728 N N . ASP A 1 219 ? -29.168 19.99 4.547 1 67.36 219 ASP A N 1
ATOM 1729 C CA . ASP A 1 219 ? -28.399 19.806 3.32 1 67.36 219 ASP A CA 1
ATOM 1730 C C . ASP A 1 219 ? -28.198 18.324 3.014 1 67.36 219 ASP A C 1
ATOM 1732 O O . ASP A 1 219 ? -27.63 17.969 1.979 1 67.36 219 ASP A O 1
ATOM 1736 N N . ASN A 1 220 ? -28.99 17.391 3.671 1 76.04 220 ASN A N 1
ATOM 1737 C CA . ASN A 1 220 ? -28.906 15.955 3.427 1 76.04 220 ASN A CA 1
ATOM 1738 C C . ASN A 1 220 ? -27.46 15.498 3.257 1 76.04 220 ASN A C 1
ATOM 1740 O O . ASN A 1 220 ? -27.132 14.809 2.29 1 76.04 220 ASN A O 1
ATOM 1744 N N . CYS A 1 221 ? -26.605 15.953 4.115 1 86.26 221 CYS A N 1
ATOM 1745 C CA . CYS A 1 221 ? -25.174 15.704 3.982 1 86.26 221 CYS A CA 1
ATOM 1746 C C . CYS A 1 221 ? -24.806 14.333 4.537 1 86.26 221 CYS A C 1
ATOM 1748 O O . CYS A 1 221 ? -23.688 13.857 4.334 1 86.26 221 CYS A O 1
ATOM 1750 N N . GLU A 1 222 ? -25.795 13.582 5.076 1 89.78 222 GLU A N 1
ATOM 1751 C CA . GLU A 1 222 ? -25.527 12.302 5.725 1 89.78 222 GLU A CA 1
ATOM 1752 C C . GLU A 1 222 ? -25.059 11.258 4.714 1 89.78 222 GLU A C 1
ATOM 1754 O O . GLU A 1 222 ? -24.238 10.398 5.037 1 89.78 222 GLU A O 1
ATOM 1759 N N . ARG A 1 223 ? -25.542 11.346 3.541 1 90.59 223 ARG A N 1
ATOM 1760 C CA . ARG A 1 223 ? -25.194 10.375 2.508 1 90.59 223 ARG A CA 1
ATOM 1761 C C . ARG A 1 223 ? -23.703 10.426 2.19 1 90.59 223 ARG A C 1
ATOM 1763 O O . ARG A 1 223 ? -23.087 9.395 1.914 1 90.59 223 ARG A O 1
ATOM 1770 N N . PHE A 1 224 ? -23.156 11.633 2.223 1 93.2 224 PHE A N 1
ATOM 1771 C CA . PHE A 1 224 ? -21.74 11.768 1.903 1 93.2 224 PHE A CA 1
ATOM 1772 C C . PHE A 1 224 ? -20.875 11.187 3.015 1 93.2 224 PHE A C 1
ATOM 1774 O O . PHE A 1 224 ? -19.799 10.647 2.754 1 93.2 224 PHE A O 1
ATOM 1781 N N . ARG A 1 225 ? -21.301 11.236 4.251 1 94.03 225 ARG A N 1
ATOM 1782 C CA . ARG A 1 225 ? -20.621 10.546 5.343 1 94.03 225 ARG A CA 1
ATOM 1783 C C . ARG A 1 225 ? -20.636 9.036 5.13 1 94.03 225 ARG A C 1
ATOM 1785 O O . ARG A 1 225 ? -19.628 8.363 5.353 1 94.03 225 ARG A O 1
ATOM 1792 N N . ASP A 1 226 ? -21.766 8.58 4.631 1 93.63 226 ASP A N 1
ATOM 1793 C CA . ASP A 1 226 ? -21.898 7.148 4.381 1 93.63 226 ASP A CA 1
ATOM 1794 C C . ASP A 1 226 ? -20.99 6.704 3.236 1 93.63 226 ASP A C 1
ATOM 1796 O O . ASP A 1 226 ? -20.432 5.605 3.27 1 93.63 226 ASP A O 1
ATOM 1800 N N . ILE A 1 227 ? -20.915 7.51 2.248 1 94.4 227 ILE A N 1
ATOM 1801 C CA . ILE A 1 227 ? -20.009 7.244 1.136 1 94.4 227 ILE A CA 1
ATOM 1802 C C . ILE A 1 227 ? -18.572 7.168 1.648 1 94.4 227 ILE A C 1
ATOM 1804 O O . ILE A 1 227 ? -17.826 6.255 1.288 1 94.4 227 ILE A O 1
ATOM 1808 N N . ALA A 1 228 ? -18.198 8.096 2.497 1 95.71 228 ALA A N 1
ATOM 1809 C CA . ALA A 1 228 ? -16.855 8.1 3.07 1 95.71 228 ALA A CA 1
ATOM 1810 C C . ALA A 1 228 ? -16.593 6.823 3.864 1 95.71 228 ALA A C 1
ATOM 1812 O O . ALA A 1 228 ? -15.508 6.243 3.778 1 95.71 228 ALA A O 1
ATOM 1813 N N . LEU A 1 229 ? -17.582 6.412 4.603 1 96 229 LEU A N 1
ATOM 1814 C CA . LEU A 1 229 ? -17.479 5.178 5.374 1 96 229 LEU A CA 1
ATOM 1815 C C . LEU A 1 229 ? -17.226 3.985 4.459 1 96 229 LEU A C 1
ATOM 1817 O O . LEU A 1 229 ? -16.324 3.183 4.713 1 96 229 LEU A O 1
ATOM 1821 N N . ALA A 1 230 ? -17.986 3.883 3.421 1 95.1 230 ALA A N 1
ATOM 1822 C CA . ALA A 1 230 ? -17.872 2.77 2.482 1 95.1 230 ALA A CA 1
ATOM 1823 C C . ALA A 1 230 ? -16.498 2.753 1.817 1 95.1 230 ALA A C 1
ATOM 1825 O O . ALA A 1 230 ? -15.881 1.694 1.682 1 95.1 230 ALA A O 1
ATOM 1826 N N . ILE A 1 231 ? -16.04 3.889 1.431 1 95.38 231 ILE A N 1
ATOM 1827 C CA . ILE A 1 231 ? -14.762 3.994 0.734 1 95.38 231 ILE A CA 1
ATOM 1828 C C . ILE A 1 231 ? -13.626 3.609 1.68 1 95.38 231 ILE A C 1
ATOM 1830 O O . ILE A 1 231 ? -12.687 2.916 1.282 1 95.38 231 ILE A O 1
ATOM 1834 N N . ALA A 1 232 ? -13.702 4.056 2.908 1 95.61 232 ALA A N 1
ATOM 1835 C CA . ALA A 1 232 ? -12.691 3.688 3.896 1 95.61 232 ALA A CA 1
ATOM 1836 C C . ALA A 1 232 ? -12.656 2.177 4.107 1 95.61 232 ALA A C 1
ATOM 1838 O O . ALA A 1 232 ? -11.58 1.579 4.181 1 95.61 232 ALA A O 1
ATOM 1839 N N . GLU A 1 233 ? -13.775 1.561 4.149 1 94.07 233 GLU A N 1
ATOM 1840 C CA . GLU A 1 233 ? -13.851 0.116 4.343 1 94.07 233 GLU A CA 1
ATOM 1841 C C . GLU A 1 233 ? -13.33 -0.633 3.12 1 94.07 233 GLU A C 1
ATOM 1843 O O . GLU A 1 233 ? -12.662 -1.66 3.253 1 94.07 233 GLU A O 1
ATOM 1848 N N . MET A 1 234 ? -13.637 -0.104 1.976 1 91.43 234 MET A N 1
ATOM 1849 C CA . MET A 1 234 ? -13.134 -0.691 0.737 1 91.43 234 MET A CA 1
ATOM 1850 C C . MET A 1 234 ? -11.611 -0.635 0.688 1 91.43 234 MET A C 1
ATOM 1852 O O . MET A 1 234 ? -10.965 -1.585 0.242 1 91.43 234 MET A O 1
ATOM 1856 N N . ALA A 1 235 ? -11.089 0.491 1.092 1 92.07 235 ALA A N 1
ATOM 1857 C CA . ALA A 1 235 ? -9.636 0.637 1.122 1 92.07 235 ALA A CA 1
ATOM 1858 C C . ALA A 1 235 ? -8.995 -0.441 1.991 1 92.07 235 ALA A C 1
ATOM 1860 O O . ALA A 1 235 ? -8.06 -1.12 1.56 1 92.07 235 ALA A O 1
ATOM 1861 N N . GLU A 1 236 ? -9.523 -0.672 3.167 1 90.44 236 GLU A N 1
ATOM 1862 C CA . GLU A 1 236 ? -8.971 -1.664 4.085 1 90.44 236 GLU A CA 1
ATOM 1863 C C . GLU A 1 236 ? -9.119 -3.076 3.525 1 90.44 236 GLU A C 1
ATOM 1865 O O . GLU A 1 236 ? -8.215 -3.903 3.666 1 90.44 236 GLU A O 1
ATOM 1870 N N . TYR A 1 237 ? -10.23 -3.291 2.94 1 88.24 237 TYR A N 1
ATOM 1871 C CA . TYR A 1 237 ? -10.514 -4.63 2.436 1 88.24 237 TYR A CA 1
ATOM 1872 C C . TYR A 1 237 ? -9.61 -4.973 1.258 1 88.24 237 TYR A C 1
ATOM 1874 O O . TYR A 1 237 ? -8.933 -6.004 1.267 1 88.24 237 TYR A O 1
ATOM 1882 N N . HIS A 1 238 ? -9.524 -4.093 0.313 1 87.64 238 HIS A N 1
ATOM 1883 C CA . HIS A 1 238 ? -8.856 -4.407 -0.945 1 87.64 238 HIS A CA 1
ATOM 1884 C C . HIS A 1 238 ? -7.34 -4.332 -0.798 1 87.64 238 HIS A C 1
ATOM 1886 O O . HIS A 1 238 ? -6.61 -5.058 -1.476 1 87.64 238 HIS A O 1
ATOM 1892 N N . PHE A 1 239 ? -6.828 -3.55 0.13 1 88.33 239 PHE A N 1
ATOM 1893 C CA . PHE A 1 239 ? -5.384 -3.406 0.274 1 88.33 239 PHE A CA 1
ATOM 1894 C C . PHE A 1 239 ? -4.9 -4.066 1.56 1 88.33 239 PHE A C 1
ATOM 1896 O O . PHE A 1 239 ? -3.701 -4.069 1.849 1 88.33 239 PHE A O 1
ATOM 1903 N N . ARG A 1 240 ? -5.653 -4.637 2.277 1 85.3 240 ARG A N 1
ATOM 1904 C CA . ARG A 1 240 ? -5.339 -5.356 3.508 1 85.3 240 ARG A CA 1
ATOM 1905 C C . ARG A 1 240 ? -4.45 -4.517 4.42 1 85.3 240 ARG A C 1
ATOM 1907 O O . ARG A 1 240 ? -3.462 -5.016 4.962 1 85.3 240 ARG A O 1
ATOM 1914 N N . LEU A 1 241 ? -4.594 -3.269 4.384 1 84.39 241 LEU A N 1
ATOM 1915 C CA . LEU A 1 241 ? -3.904 -2.324 5.256 1 84.39 241 LEU A CA 1
ATOM 1916 C C . LEU A 1 241 ? -4.895 -1.583 6.147 1 84.39 241 LEU A C 1
ATOM 1918 O O . LEU A 1 241 ? -5.827 -0.946 5.65 1 84.39 241 LEU A O 1
ATOM 1922 N N . LYS A 1 242 ? -4.689 -1.768 7.348 1 87.17 242 LYS A N 1
ATOM 1923 C CA . LYS A 1 242 ? -5.592 -1.151 8.315 1 87.17 242 LYS A CA 1
ATOM 1924 C C . LYS A 1 242 ? -5.358 0.355 8.402 1 87.17 242 LYS A C 1
ATOM 1926 O O . LYS A 1 242 ? -4.215 0.815 8.357 1 87.17 242 LYS A O 1
ATOM 1931 N N . ILE A 1 243 ? -6.475 1.064 8.466 1 88.99 243 ILE A N 1
ATOM 1932 C CA . ILE A 1 243 ? -6.382 2.482 8.797 1 88.99 243 ILE A CA 1
ATOM 1933 C C . ILE A 1 243 ? -6.183 2.65 10.301 1 88.99 243 ILE A C 1
ATOM 1935 O O . ILE A 1 243 ? -7.04 2.253 11.095 1 88.99 243 ILE A O 1
ATOM 1939 N N . THR A 1 244 ? -5.129 3.208 10.702 1 88.5 244 THR A N 1
ATOM 1940 C CA . THR A 1 244 ? -4.765 3.283 12.113 1 88.5 244 THR A CA 1
ATOM 1941 C C . THR A 1 244 ? -5.333 4.548 12.75 1 88.5 244 THR A C 1
ATOM 1943 O O . THR A 1 244 ? -5.399 4.655 13.977 1 88.5 244 THR A O 1
ATOM 1946 N N . LEU A 1 245 ? -5.775 5.436 11.929 1 90.75 245 LEU A N 1
ATOM 1947 C CA . LEU A 1 245 ? -6.361 6.672 12.436 1 90.75 245 LEU A CA 1
ATOM 1948 C C . LEU A 1 245 ? -7.65 6.388 13.2 1 90.75 245 LEU A C 1
ATOM 1950 O O . LEU A 1 245 ? -8.411 5.492 12.83 1 90.75 245 LEU A O 1
ATOM 1954 N N . LYS A 1 246 ? -7.893 7.232 14.205 1 91.72 246 LYS A N 1
ATOM 1955 C CA . LYS A 1 246 ? -9.07 6.998 15.037 1 91.72 246 LYS A CA 1
ATOM 1956 C C . LYS A 1 246 ? -10.233 7.888 14.606 1 91.72 246 LYS A C 1
ATOM 1958 O O . LYS A 1 246 ? -11.392 7.593 14.908 1 91.72 246 LYS A O 1
ATOM 1963 N N . LYS A 1 247 ? -9.931 8.932 14.006 1 94.87 247 LYS A N 1
ATOM 1964 C CA . LYS A 1 247 ? -11.006 9.817 13.568 1 94.87 247 LYS A CA 1
ATOM 1965 C C . LYS A 1 247 ? -10.661 10.484 12.239 1 94.87 247 LYS A C 1
ATOM 1967 O O . LYS A 1 247 ? -9.486 10.684 11.926 1 94.87 247 LYS A O 1
ATOM 1972 N N . LEU A 1 248 ? -11.651 10.807 11.514 1 96.38 248 LEU A N 1
ATOM 1973 C CA . LEU A 1 248 ? -11.562 11.569 10.272 1 96.38 248 LEU A CA 1
ATOM 1974 C C . LEU A 1 248 ? -12.704 12.574 10.168 1 96.38 248 LEU A C 1
ATOM 1976 O O . LEU A 1 248 ? -13.87 12.186 10.066 1 96.38 248 LEU A O 1
ATOM 1980 N N . ASP A 1 249 ? -12.385 13.82 10.225 1 96.43 249 ASP A N 1
ATOM 1981 C CA . ASP A 1 249 ? -13.36 14.886 10.019 1 96.43 249 ASP A CA 1
ATOM 1982 C C . ASP A 1 249 ? -13.329 15.387 8.577 1 96.43 249 ASP A C 1
ATOM 1984 O O . ASP A 1 249 ? -12.282 15.812 8.084 1 96.43 249 ASP A O 1
ATOM 1988 N N . ILE A 1 250 ? -14.421 15.296 7.96 1 95.86 250 ILE A N 1
ATOM 1989 C CA . ILE A 1 250 ? -14.578 15.891 6.637 1 95.86 250 ILE A CA 1
ATOM 1990 C C . ILE A 1 250 ? -15.282 17.24 6.758 1 95.86 250 ILE A C 1
ATOM 1992 O O . ILE A 1 250 ? -16.458 17.303 7.124 1 95.86 250 ILE A O 1
ATOM 1996 N N . ILE A 1 251 ? -14.568 18.27 6.419 1 94.86 251 ILE A N 1
ATOM 1997 C CA . ILE A 1 251 ? -15.065 19.623 6.64 1 94.86 251 ILE A CA 1
ATOM 1998 C C . ILE A 1 251 ? -15.307 20.31 5.298 1 94.86 251 ILE A C 1
ATOM 2000 O O . ILE A 1 251 ? -14.406 20.381 4.459 1 94.86 251 ILE A O 1
ATOM 2004 N N . GLY A 1 252 ? -16.522 20.835 5.119 1 93.24 252 GLY A N 1
ATOM 2005 C CA . GLY A 1 252 ? -16.861 21.569 3.91 1 93.24 252 GLY A CA 1
ATOM 2006 C C . GLY A 1 252 ? -16.601 23.059 4.023 1 93.24 252 GLY A C 1
ATOM 2007 O O . GLY A 1 252 ? -17.2 23.737 4.86 1 93.24 252 GLY A O 1
ATOM 2008 N N . LEU A 1 253 ? -15.725 23.526 3.199 1 92.3 253 LEU A N 1
ATOM 2009 C CA . LEU A 1 253 ? -15.426 24.953 3.148 1 92.3 253 LEU A CA 1
ATOM 2010 C C . LEU A 1 253 ? -16.341 25.665 2.157 1 92.3 253 LEU A C 1
ATOM 2012 O O . LEU A 1 253 ? -16.735 25.086 1.143 1 92.3 253 LEU A O 1
ATOM 2016 N N . PRO A 1 254 ? -16.673 26.904 2.392 1 87.08 254 PRO A N 1
ATOM 2017 C CA . PRO A 1 254 ? -17.496 27.642 1.431 1 87.08 254 PRO A CA 1
ATOM 2018 C C . PRO A 1 254 ? -16.832 27.769 0.062 1 87.08 254 PRO A C 1
ATOM 2020 O O . PRO A 1 254 ? -17.522 27.816 -0.96 1 87.08 254 PRO A O 1
ATOM 2023 N N . ARG A 1 255 ? -15.545 28.011 0.102 1 80.31 255 ARG A N 1
ATOM 2024 C CA . ARG A 1 255 ? -14.726 28.039 -1.106 1 80.31 255 ARG A CA 1
ATOM 2025 C C . ARG A 1 255 ? -13.381 27.361 -0.871 1 80.31 255 ARG A C 1
ATOM 2027 O O . ARG A 1 255 ? -12.705 27.637 0.122 1 80.31 255 ARG A O 1
ATOM 2034 N N . CYS A 1 256 ? -13.175 26.334 -1.654 1 75.59 256 CYS A N 1
ATOM 2035 C CA . CYS A 1 256 ? -11.867 25.694 -1.568 1 75.59 256 CYS A CA 1
ATOM 2036 C C . CYS A 1 256 ? -11.101 25.84 -2.877 1 75.59 256 CYS A C 1
ATOM 2038 O O . CYS A 1 256 ? -11.609 25.485 -3.942 1 75.59 256 CYS A O 1
ATOM 2040 N N . SER A 1 257 ? -9.967 26.54 -2.783 1 67.81 257 SER A N 1
ATOM 2041 C CA . SER A 1 257 ? -9.154 26.741 -3.977 1 67.81 257 SER A CA 1
ATOM 2042 C C . SER A 1 257 ? -8.634 25.415 -4.522 1 67.81 257 SER A C 1
ATOM 2044 O O . SER A 1 257 ? -8.325 25.304 -5.71 1 67.81 257 SER A O 1
ATOM 2046 N N . LEU A 1 258 ? -8.443 24.498 -3.622 1 71.07 258 LEU A N 1
ATOM 2047 C CA . LEU A 1 258 ? -8.062 23.147 -4.02 1 71.07 258 LEU A CA 1
ATOM 2048 C C . LEU A 1 258 ? -9.226 22.179 -3.838 1 71.07 258 LEU A C 1
ATOM 2050 O O . LEU A 1 258 ? -10.044 22.348 -2.931 1 71.07 258 LEU A O 1
ATOM 2054 N N . PRO A 1 259 ? -9.31 21.292 -4.758 1 68.54 259 PRO A N 1
ATOM 2055 C CA . PRO A 1 259 ? -10.427 20.354 -4.624 1 68.54 259 PRO A CA 1
ATOM 2056 C C . PRO A 1 259 ? -10.45 19.654 -3.267 1 68.54 259 PRO A C 1
ATOM 2058 O O . PRO A 1 259 ? -11.525 19.419 -2.708 1 68.54 259 PRO A O 1
ATOM 2061 N N . CYS A 1 260 ? -9.33 19.296 -2.851 1 79.43 260 CYS A N 1
ATOM 2062 C CA . CYS A 1 260 ? -9.267 18.592 -1.575 1 79.43 260 CYS A CA 1
ATOM 2063 C C . CYS A 1 260 ? -7.898 18.761 -0.926 1 79.43 260 CYS A C 1
ATOM 2065 O O . CYS A 1 260 ? -6.873 18.707 -1.608 1 79.43 260 CYS A O 1
ATOM 2067 N N . VAL A 1 261 ? -7.953 19.123 0.317 1 85.92 261 VAL A N 1
ATOM 2068 C CA . VAL A 1 261 ? -6.756 19.165 1.149 1 85.92 261 VAL A CA 1
ATOM 2069 C C . VAL A 1 261 ? -6.885 18.16 2.292 1 85.92 261 VAL A C 1
ATOM 2071 O O . VAL A 1 261 ? -7.832 18.225 3.079 1 85.92 261 VAL A O 1
ATOM 2074 N N . SER A 1 262 ? -5.927 17.288 2.269 1 89.72 262 SER A N 1
ATOM 2075 C CA . SER A 1 262 ? -6.04 16.217 3.254 1 89.72 262 SER A CA 1
ATOM 2076 C C . SER A 1 262 ? -4.877 16.249 4.24 1 89.72 262 SER A C 1
ATOM 2078 O O . SER A 1 262 ? -3.723 16.421 3.843 1 89.72 262 SER A O 1
ATOM 2080 N N . PHE A 1 263 ? -5.272 16.171 5.494 1 92.38 263 PHE A N 1
ATOM 2081 C CA . PHE A 1 263 ? -4.343 16.012 6.606 1 92.38 263 PHE A CA 1
ATOM 2082 C C . PHE A 1 263 ? -4.621 14.719 7.363 1 92.38 263 PHE A C 1
ATOM 2084 O O . PHE A 1 263 ? -5.631 14.057 7.121 1 92.38 263 PHE A O 1
ATOM 2091 N N . THR A 1 264 ? -3.639 14.413 8.196 1 92.63 264 THR A N 1
ATOM 2092 C CA . THR A 1 264 ? -3.924 13.314 9.111 1 92.63 264 THR A CA 1
ATOM 2093 C C . THR A 1 264 ? -5.168 13.611 9.943 1 92.63 264 THR A C 1
ATOM 2095 O O . THR A 1 264 ? -5.183 14.559 10.73 1 92.63 264 THR A O 1
ATOM 2098 N N . GLY A 1 265 ? -6.248 12.936 9.666 1 94.97 265 GLY A N 1
ATOM 2099 C CA . GLY A 1 265 ? -7.454 13.012 10.476 1 94.97 265 GLY A CA 1
ATOM 2100 C C . GLY A 1 265 ? -8.426 14.074 9.999 1 94.97 265 GLY A C 1
ATOM 2101 O O . GLY A 1 265 ? -9.516 14.22 10.556 1 94.97 265 GLY A O 1
ATOM 2102 N N . ILE A 1 266 ? -8.096 14.858 8.984 1 95.97 266 ILE A N 1
ATOM 2103 C CA . ILE A 1 266 ? -8.992 15.909 8.514 1 95.97 266 ILE A CA 1
ATOM 2104 C C . ILE A 1 266 ? -8.944 15.984 6.989 1 95.97 266 ILE A C 1
ATOM 2106 O O . ILE A 1 266 ? -7.867 15.929 6.392 1 95.97 266 ILE A O 1
ATOM 2110 N N . ILE A 1 267 ? -10.071 16.103 6.424 1 94.99 267 ILE A N 1
ATOM 2111 C CA . ILE A 1 267 ? -10.214 16.421 5.008 1 94.99 267 ILE A CA 1
ATOM 2112 C C . ILE A 1 267 ? -10.975 17.735 4.848 1 94.99 267 ILE A C 1
ATOM 2114 O O . ILE A 1 267 ? -12.066 17.898 5.399 1 94.99 267 ILE A O 1
ATOM 2118 N N . LEU A 1 268 ? -10.407 18.65 4.15 1 94.17 268 LEU A N 1
ATOM 2119 C CA . LEU A 1 268 ? -11.07 19.896 3.781 1 94.17 268 LEU A CA 1
ATOM 2120 C C . LEU A 1 268 ? -11.446 19.894 2.303 1 94.17 268 LEU A C 1
ATOM 2122 O O . LEU A 1 268 ? -10.618 19.576 1.447 1 94.17 268 LEU A O 1
ATOM 2126 N N . THR A 1 269 ? -12.645 20.206 1.998 1 93.1 269 THR A N 1
ATOM 2127 C CA . THR A 1 269 ? -13.086 20.273 0.609 1 93.1 269 THR A CA 1
ATOM 2128 C C . THR A 1 269 ? -14.191 21.313 0.442 1 93.1 269 THR A C 1
ATOM 2130 O O . THR A 1 269 ? -14.663 21.888 1.425 1 93.1 269 THR A O 1
ATOM 2133 N N . ASP A 1 270 ? -14.464 21.581 -0.844 1 91.63 270 ASP A N 1
ATOM 2134 C CA . ASP A 1 270 ? -15.57 22.491 -1.129 1 91.63 270 ASP A CA 1
ATOM 2135 C C . ASP A 1 270 ? -16.901 21.897 -0.672 1 91.63 270 ASP A C 1
ATOM 2137 O O . ASP A 1 270 ? -17.212 20.745 -0.982 1 91.63 270 ASP A O 1
ATOM 2141 N N . GLU A 1 271 ? -17.649 22.724 0.035 1 90.14 271 GLU A N 1
ATOM 2142 C CA . GLU A 1 271 ? -18.909 22.222 0.577 1 90.14 271 GLU A CA 1
ATOM 2143 C C . GLU A 1 271 ? -19.868 21.82 -0.539 1 90.14 271 GLU A C 1
ATOM 2145 O O . GLU A 1 271 ? -20.788 21.029 -0.319 1 90.14 271 GLU A O 1
ATOM 2150 N N . LYS A 1 272 ? -19.661 22.282 -1.728 1 87.91 272 LYS A N 1
ATOM 2151 C CA . LYS A 1 272 ? -20.531 21.921 -2.844 1 87.91 272 LYS A CA 1
ATOM 2152 C C . LYS A 1 272 ? -20.464 20.424 -3.13 1 87.91 272 LYS A C 1
ATOM 2154 O O . LYS A 1 272 ? -21.406 19.849 -3.68 1 87.91 272 LYS A O 1
ATOM 2159 N N . TYR A 1 273 ? -19.381 19.837 -2.679 1 90.24 273 TYR A N 1
ATOM 2160 C CA . TYR A 1 273 ? -19.225 18.405 -2.911 1 90.24 273 TYR A CA 1
ATOM 2161 C C . TYR A 1 273 ? -19.803 17.599 -1.754 1 90.24 273 TYR A C 1
ATOM 2163 O O . TYR A 1 273 ? -19.765 16.366 -1.769 1 90.24 273 TYR A O 1
ATOM 2171 N N . LEU A 1 274 ? -20.37 18.252 -0.756 1 91.58 274 LEU A N 1
ATOM 2172 C CA . LEU A 1 274 ? -20.792 17.553 0.453 1 91.58 274 LEU A CA 1
ATOM 2173 C C . LEU A 1 274 ? -22.239 17.889 0.799 1 91.58 274 LEU A C 1
ATOM 2175 O O . LEU A 1 274 ? -22.701 17.6 1.905 1 91.58 274 LEU A O 1
ATOM 2179 N N . LYS A 1 275 ? -22.947 18.573 -0.057 1 87.32 275 LYS A N 1
ATOM 2180 C CA . LYS A 1 275 ? -24.32 18.945 0.272 1 87.32 275 LYS A CA 1
ATOM 2181 C C . LYS A 1 275 ? -25.245 18.751 -0.926 1 87.32 275 LYS A C 1
ATOM 2183 O O . LYS A 1 275 ? -24.781 18.505 -2.042 1 87.32 275 LYS A O 1
ATOM 2188 N N . ASN A 1 276 ? -26.538 18.674 -0.661 1 86.92 276 ASN A N 1
ATOM 2189 C CA . ASN A 1 276 ? -27.603 18.619 -1.657 1 86.92 276 ASN A CA 1
ATOM 2190 C C . ASN A 1 276 ? -27.505 17.36 -2.513 1 86.92 276 ASN A C 1
ATOM 2192 O O . ASN A 1 276 ? -27.555 17.434 -3.742 1 86.92 276 ASN A O 1
ATOM 2196 N N . PHE A 1 277 ? -27.414 16.292 -1.859 1 87.24 277 PHE A N 1
ATOM 2197 C CA . PHE A 1 277 ? -27.265 15.005 -2.527 1 87.24 277 PHE A CA 1
ATOM 2198 C C . PHE A 1 277 ? -28.403 14.771 -3.513 1 87.24 277 PHE A C 1
ATOM 2200 O O . PHE A 1 277 ? -28.175 14.317 -4.636 1 87.24 277 PHE A O 1
ATOM 2207 N N . ASP A 1 278 ? -29.6 15.108 -3.156 1 85.19 278 ASP A N 1
ATOM 2208 C CA . ASP A 1 278 ? -30.798 14.806 -3.934 1 85.19 278 ASP A CA 1
ATOM 2209 C C . ASP A 1 278 ? -30.879 15.685 -5.18 1 85.19 278 ASP A C 1
ATOM 2211 O O . ASP A 1 278 ? -31.635 15.388 -6.107 1 85.19 278 ASP A O 1
ATOM 2215 N N . LYS A 1 279 ? -30.146 16.739 -5.233 1 87.58 279 LYS A N 1
ATOM 2216 C CA . LYS A 1 279 ? -30.226 17.689 -6.338 1 87.58 279 LYS A CA 1
ATOM 2217 C C . LYS A 1 279 ? -28.99 17.603 -7.228 1 87.58 279 LYS A C 1
ATOM 2219 O O . LYS A 1 279 ? -28.874 18.338 -8.212 1 87.58 279 LYS A O 1
ATOM 2224 N N . MET A 1 280 ? -28.113 16.687 -6.906 1 86.74 280 MET A N 1
ATOM 2225 C CA . MET A 1 280 ? -26.845 16.63 -7.628 1 86.74 280 MET A CA 1
ATOM 2226 C C . MET A 1 280 ? -27.019 15.943 -8.979 1 86.74 280 MET A C 1
ATOM 2228 O O . MET A 1 280 ? -27.772 14.975 -9.096 1 86.74 280 MET A O 1
ATOM 2232 N N . THR A 1 281 ? -26.317 16.483 -9.93 1 89.69 281 THR A N 1
ATOM 2233 C CA . THR A 1 281 ? -26.186 15.771 -11.197 1 89.69 281 THR A CA 1
ATOM 2234 C C . THR A 1 281 ? -25.283 14.551 -11.04 1 89.69 281 THR A C 1
ATOM 2236 O O . THR A 1 281 ? -24.571 14.423 -10.042 1 89.69 281 THR A O 1
ATOM 2239 N N . THR A 1 282 ? -25.281 13.697 -12.047 1 87.56 282 THR A N 1
ATOM 2240 C CA . THR A 1 282 ? -24.401 12.534 -12.043 1 87.56 282 THR A CA 1
ATOM 2241 C C . THR A 1 282 ? -22.937 12.963 -12.017 1 87.56 282 THR A C 1
ATOM 2243 O O . THR A 1 282 ? -22.123 12.371 -11.306 1 87.56 282 THR A O 1
ATOM 2246 N N . TRP A 1 283 ? -22.681 13.971 -12.748 1 85.9 283 TRP A N 1
ATOM 2247 C CA . TRP A 1 283 ? -21.312 14.466 -12.832 1 85.9 283 TRP A CA 1
ATOM 2248 C C . TRP A 1 283 ? -20.846 15.011 -11.486 1 85.9 283 TRP A C 1
ATOM 2250 O O . TRP A 1 283 ? -19.744 14.697 -11.029 1 85.9 283 TRP A O 1
ATOM 2260 N N . ASP A 1 284 ? -21.667 15.782 -10.854 1 87.31 284 ASP A N 1
ATOM 2261 C CA . ASP A 1 284 ? -21.331 16.349 -9.552 1 87.31 284 ASP A CA 1
ATOM 2262 C C . ASP A 1 284 ? -21.169 15.254 -8.5 1 87.31 284 ASP A C 1
ATOM 2264 O O . ASP A 1 284 ? -20.295 15.34 -7.636 1 87.31 284 ASP A O 1
ATOM 2268 N N . TYR A 1 285 ? -21.984 14.33 -8.664 1 90.7 285 TYR A N 1
ATOM 2269 C CA . TYR A 1 285 ? -21.909 13.192 -7.755 1 90.7 285 TYR A CA 1
ATOM 2270 C C . TYR A 1 285 ? -20.578 12.464 -7.903 1 90.7 285 TYR A C 1
ATOM 2272 O O . TYR A 1 285 ? -19.906 12.178 -6.908 1 90.7 285 TYR A O 1
ATOM 2280 N N . LEU A 1 286 ? -20.203 12.176 -9.084 1 90.44 286 LEU A N 1
ATOM 2281 C CA . LEU A 1 286 ? -18.946 11.484 -9.349 1 90.44 286 LEU A CA 1
ATOM 2282 C C . LEU A 1 286 ? -17.76 12.301 -8.847 1 90.44 286 LEU A C 1
ATOM 2284 O O . LEU A 1 286 ? -16.793 11.742 -8.324 1 90.44 286 LEU A O 1
ATOM 2288 N N . LYS A 1 287 ? -17.894 13.558 -8.984 1 89.22 287 LYS A N 1
ATOM 2289 C CA . LYS A 1 287 ? -16.837 14.428 -8.477 1 89.22 287 LYS A CA 1
ATOM 2290 C C . LYS A 1 287 ? -16.757 14.367 -6.955 1 89.22 287 LYS A C 1
ATOM 2292 O O . LYS A 1 287 ? -15.664 14.371 -6.384 1 89.22 287 LYS A O 1
ATOM 2297 N N . SER A 1 288 ? -17.884 14.34 -6.312 1 92.73 288 SER A N 1
ATOM 2298 C CA . SER A 1 288 ? -17.92 14.22 -4.858 1 92.73 288 SER A CA 1
ATOM 2299 C C . SER A 1 288 ? -17.254 12.929 -4.394 1 92.73 288 SER A C 1
ATOM 2301 O O . SER A 1 288 ? -16.435 12.943 -3.473 1 92.73 288 SER A O 1
ATOM 2303 N N . VAL A 1 289 ? -17.572 11.865 -5.105 1 94.16 289 VAL A N 1
ATOM 2304 C CA . VAL A 1 289 ? -17.001 10.563 -4.775 1 94.16 289 VAL A CA 1
ATOM 2305 C C . VAL A 1 289 ? -15.486 10.599 -4.968 1 94.16 289 VAL A C 1
ATOM 2307 O O . VAL A 1 289 ? -14.735 10.103 -4.125 1 94.16 289 VAL A O 1
ATOM 2310 N N . ALA A 1 290 ? -15.084 11.22 -6.013 1 93.01 290 ALA A N 1
ATOM 2311 C CA . ALA A 1 290 ? -13.66 11.316 -6.321 1 93.01 290 ALA A CA 1
ATOM 2312 C C . ALA A 1 290 ? -12.92 12.117 -5.254 1 93.01 290 ALA A C 1
ATOM 2314 O O . ALA A 1 290 ? -11.839 11.723 -4.81 1 93.01 290 ALA A O 1
ATOM 2315 N N . VAL A 1 291 ? -13.49 13.189 -4.812 1 92.65 291 VAL A N 1
ATOM 2316 C CA . VAL A 1 291 ? -12.86 14.07 -3.835 1 92.65 291 VAL A CA 1
ATOM 2317 C C . VAL A 1 291 ? -12.758 13.358 -2.487 1 92.65 291 VAL A C 1
ATOM 2319 O O . VAL A 1 291 ? -11.709 13.387 -1.84 1 92.65 291 VAL A O 1
ATOM 2322 N N . ILE A 1 292 ? -13.782 12.717 -2.119 1 94.35 292 ILE A N 1
ATOM 2323 C CA . ILE A 1 292 ? -13.803 11.988 -0.855 1 94.35 292 ILE A CA 1
ATOM 2324 C C . ILE A 1 292 ? -12.795 10.842 -0.904 1 94.35 292 ILE A C 1
ATOM 2326 O O . ILE A 1 292 ? -12.035 10.634 0.045 1 94.35 292 ILE A O 1
ATOM 2330 N N . SER A 1 293 ? -12.749 10.186 -2.051 1 94.96 293 SER A N 1
ATOM 2331 C CA . SER A 1 293 ? -11.814 9.08 -2.231 1 94.96 293 SER A CA 1
ATOM 2332 C C . SER A 1 293 ? -10.368 9.557 -2.135 1 94.96 293 SER A C 1
ATOM 2334 O O . SER A 1 293 ? -9.542 8.922 -1.477 1 94.96 293 SER A O 1
ATOM 2336 N N . CYS A 1 294 ? -10.139 10.611 -2.763 1 92.61 294 CYS A N 1
ATOM 2337 C CA . CYS A 1 294 ? -8.795 11.176 -2.742 1 92.61 294 CYS A CA 1
ATOM 2338 C C . CYS A 1 294 ? -8.388 11.565 -1.326 1 92.61 294 CYS A C 1
ATOM 2340 O O . CYS A 1 294 ? -7.266 11.285 -0.899 1 92.61 294 CYS A O 1
ATOM 2342 N N . GLY A 1 295 ? -9.257 12.182 -0.615 1 92.66 295 GLY A N 1
ATOM 2343 C CA . GLY A 1 295 ? -8.976 12.558 0.762 1 92.66 295 GLY A CA 1
ATOM 2344 C C . GLY A 1 295 ? -8.684 11.369 1.657 1 92.66 295 GLY A C 1
ATOM 2345 O O . GLY A 1 295 ? -7.734 11.395 2.442 1 92.66 295 GLY A O 1
ATOM 2346 N N . ILE A 1 296 ? -9.475 10.399 1.487 1 93.71 296 ILE A N 1
ATOM 2347 C CA . ILE A 1 296 ? -9.3 9.198 2.295 1 93.71 296 ILE A CA 1
ATOM 2348 C C . ILE A 1 296 ? -7.975 8.526 1.942 1 93.71 296 ILE A C 1
ATOM 2350 O O . ILE A 1 296 ? -7.255 8.056 2.826 1 93.71 296 ILE A O 1
ATOM 2354 N N . ALA A 1 297 ? -7.657 8.513 0.669 1 92.15 297 ALA A N 1
ATOM 2355 C CA . ALA A 1 297 ? -6.387 7.935 0.239 1 92.15 297 ALA A CA 1
ATOM 2356 C C . ALA A 1 297 ? -5.209 8.644 0.9 1 92.15 297 ALA A C 1
ATOM 2358 O O . ALA A 1 297 ? -4.279 7.995 1.387 1 92.15 297 ALA A O 1
ATOM 2359 N N . HIS A 1 298 ? -5.25 9.917 0.987 1 88.99 298 HIS A N 1
ATOM 2360 C CA . HIS A 1 298 ? -4.181 10.681 1.62 1 88.99 298 HIS A CA 1
ATOM 2361 C C . HIS A 1 298 ? -4.043 10.318 3.094 1 88.99 298 HIS A C 1
ATOM 2363 O O . HIS A 1 298 ? -2.93 10.113 3.585 1 88.99 298 HIS A O 1
ATOM 2369 N N . THR A 1 299 ? -5.132 10.286 3.686 1 84.62 299 THR A N 1
ATOM 2370 C CA . THR A 1 299 ? -5.12 10.016 5.119 1 84.62 299 THR A CA 1
ATOM 2371 C C . THR A 1 299 ? -4.672 8.584 5.396 1 84.62 299 THR A C 1
ATOM 2373 O O . THR A 1 299 ? -3.931 8.332 6.349 1 84.62 299 THR A O 1
ATOM 2376 N N . TRP A 1 300 ? -5.113 7.704 4.576 1 85.85 300 TRP A N 1
ATOM 2377 C CA . TRP A 1 300 ? -4.835 6.28 4.73 1 85.85 300 TRP A CA 1
ATOM 2378 C C . TRP A 1 300 ? -3.369 5.978 4.436 1 85.85 300 TRP A C 1
ATOM 2380 O O . TRP A 1 300 ? -2.73 5.211 5.161 1 85.85 300 TRP A O 1
ATOM 2390 N N . LEU A 1 301 ? -2.824 6.623 3.516 1 85.22 301 LEU A N 1
ATOM 2391 C CA . LEU A 1 301 ? -1.497 6.289 3.012 1 85.22 301 LEU A CA 1
ATOM 2392 C C . LEU A 1 301 ? -0.417 7.039 3.785 1 85.22 301 LEU A C 1
ATOM 2394 O O . LEU A 1 301 ? 0.772 6.745 3.643 1 85.22 301 LEU A O 1
ATOM 2398 N N . SER A 1 302 ? -0.813 7.995 4.62 1 77.47 302 SER A N 1
ATOM 2399 C CA . SER A 1 302 ? 0.15 8.802 5.363 1 77.47 302 SER A CA 1
ATOM 2400 C C . SER A 1 302 ? 1.07 7.926 6.206 1 77.47 302 SER A C 1
ATOM 2402 O O . SER A 1 302 ? 2.223 8.286 6.455 1 77.47 302 SER A O 1
ATOM 2404 N N . ASP A 1 303 ? 0.599 6.774 6.465 1 75.48 303 ASP A N 1
ATOM 2405 C CA . ASP A 1 303 ? 1.382 5.87 7.302 1 75.48 303 ASP A CA 1
ATOM 2406 C C . ASP A 1 303 ? 2.252 4.948 6.451 1 75.48 303 ASP A C 1
ATOM 2408 O O . ASP A 1 303 ? 3.169 4.303 6.964 1 75.48 303 ASP A O 1
ATOM 2412 N N . PHE A 1 304 ? 2.012 5.05 5.206 1 82.82 304 PHE A N 1
ATOM 2413 C CA . PHE A 1 304 ? 2.623 3.99 4.412 1 82.82 304 PHE A CA 1
ATOM 2414 C C . PHE A 1 304 ? 3.563 4.572 3.364 1 82.82 304 PHE A C 1
ATOM 2416 O O . PHE A 1 304 ? 4.287 3.833 2.693 1 82.82 304 PHE A O 1
ATOM 2423 N N . VAL A 1 305 ? 3.536 5.855 3.257 1 85.4 305 VAL A N 1
ATOM 2424 C CA . VAL A 1 305 ? 4.389 6.486 2.255 1 85.4 305 VAL A CA 1
ATOM 2425 C C . VAL A 1 305 ? 5.447 7.345 2.943 1 85.4 305 VAL A C 1
ATOM 2427 O O . VAL A 1 305 ? 5.137 8.102 3.866 1 85.4 305 VAL A O 1
ATOM 2430 N N . ASN A 1 306 ? 6.668 7.152 2.557 1 81.89 306 ASN A N 1
ATOM 2431 C CA . ASN A 1 306 ? 7.804 7.888 3.103 1 81.89 306 ASN A CA 1
ATOM 2432 C C . ASN A 1 306 ? 8.558 8.644 2.013 1 81.89 306 ASN A C 1
ATOM 2434 O O . ASN A 1 306 ? 8.787 8.11 0.926 1 81.89 306 ASN A O 1
ATOM 2438 N N . ILE A 1 307 ? 8.813 9.868 2.307 1 83.19 307 ILE A N 1
ATOM 2439 C CA . ILE A 1 307 ? 9.69 10.632 1.427 1 83.19 307 ILE A CA 1
ATOM 2440 C C . ILE A 1 307 ? 10.885 11.159 2.219 1 83.19 307 ILE A C 1
ATOM 2442 O O . ILE A 1 307 ? 10.752 11.511 3.394 1 83.19 307 ILE A O 1
ATOM 2446 N N . ASP A 1 308 ? 12.033 11.216 1.599 1 81.74 308 ASP A N 1
ATOM 2447 C CA . ASP A 1 308 ? 13.251 11.633 2.288 1 81.74 308 ASP A CA 1
ATOM 2448 C C . ASP A 1 308 ? 13.437 13.146 2.207 1 81.74 308 ASP A C 1
ATOM 2450 O O . ASP A 1 308 ? 14.07 13.746 3.078 1 81.74 308 ASP A O 1
ATOM 2454 N N . SER A 1 309 ? 12.958 13.693 1.134 1 85.8 309 SER A N 1
ATOM 2455 C CA . SER A 1 309 ? 13.163 15.118 0.894 1 85.8 309 SER A CA 1
ATOM 2456 C C . SER A 1 309 ? 11.956 15.742 0.204 1 85.8 309 SER A C 1
ATOM 2458 O O . SER A 1 309 ? 11.1 15.03 -0.326 1 85.8 309 SER A O 1
ATOM 2460 N N . TRP A 1 310 ? 11.933 16.995 0.268 1 86.02 310 TRP A N 1
ATOM 2461 C CA . TRP A 1 310 ? 10.834 17.724 -0.357 1 86.02 310 TRP A CA 1
ATOM 2462 C C . TRP A 1 310 ? 10.827 17.509 -1.866 1 86.02 310 TRP A C 1
ATOM 2464 O O . TRP A 1 310 ? 9.789 17.659 -2.516 1 86.02 310 TRP A O 1
ATOM 2474 N N . ASN A 1 311 ? 11.943 17.077 -2.408 1 83.3 311 ASN A N 1
ATOM 2475 C CA . ASN A 1 311 ? 12.029 16.792 -3.836 1 83.3 311 ASN A CA 1
ATOM 2476 C C . ASN A 1 311 ? 11.213 15.559 -4.212 1 83.3 311 ASN A C 1
ATOM 2478 O O . ASN A 1 311 ? 10.906 15.347 -5.387 1 83.3 311 ASN A O 1
ATOM 2482 N N . GLU A 1 312 ? 10.892 14.804 -3.205 1 84.04 312 GLU A N 1
ATOM 2483 C CA . GLU A 1 312 ? 10.133 13.581 -3.446 1 84.04 312 GLU A CA 1
ATOM 2484 C C . GLU A 1 312 ? 8.654 13.777 -3.123 1 84.04 312 GLU A C 1
ATOM 2486 O O . GLU A 1 312 ? 7.877 12.82 -3.144 1 84.04 312 GLU A O 1
ATOM 2491 N N . PHE A 1 313 ? 8.296 15.002 -2.906 1 84.49 313 PHE A N 1
ATOM 2492 C CA . PHE A 1 313 ? 6.924 15.284 -2.5 1 84.49 313 PHE A CA 1
ATOM 2493 C C . PHE A 1 313 ? 5.941 14.862 -3.585 1 84.49 313 PHE A C 1
ATOM 2495 O O . PHE A 1 313 ? 4.828 14.425 -3.285 1 84.49 313 PHE A O 1
ATOM 2502 N N . TRP A 1 314 ? 6.383 14.908 -4.821 1 81.62 314 TRP A N 1
ATOM 2503 C CA . TRP A 1 314 ? 5.54 14.468 -5.928 1 81.62 314 TRP A CA 1
ATOM 2504 C C . TRP A 1 314 ? 5.078 13.029 -5.723 1 81.62 314 TRP A C 1
ATOM 2506 O O . TRP A 1 314 ? 3.993 12.649 -6.17 1 81.62 314 TRP A O 1
ATOM 2516 N N . PHE A 1 315 ? 5.904 12.21 -5.076 1 86.07 315 PHE A N 1
ATOM 2517 C CA . PHE A 1 315 ? 5.627 10.798 -4.839 1 86.07 315 PHE A CA 1
ATOM 2518 C C . PHE A 1 315 ? 4.381 10.629 -3.978 1 86.07 315 PHE A C 1
ATOM 2520 O O . PHE A 1 315 ? 3.5 9.829 -4.302 1 86.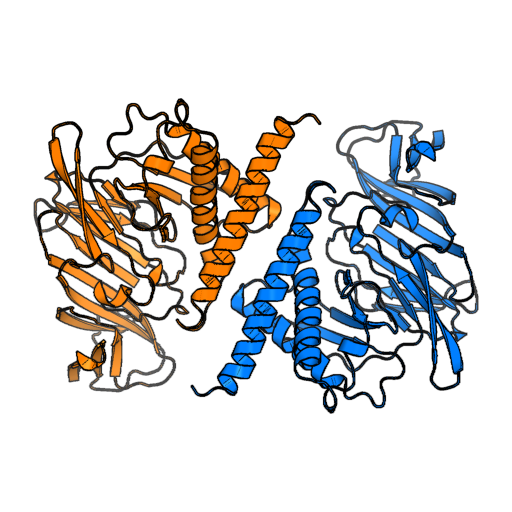07 315 PHE A O 1
ATOM 2527 N N . ASN A 1 316 ? 4.253 11.419 -3.015 1 85.11 316 ASN A N 1
ATOM 2528 C CA . ASN A 1 316 ? 3.082 11.389 -2.145 1 85.11 316 ASN A CA 1
ATOM 2529 C C . ASN A 1 316 ? 1.804 11.711 -2.914 1 85.11 316 ASN A C 1
ATOM 2531 O O . ASN A 1 316 ? 0.798 11.014 -2.775 1 85.11 316 ASN A O 1
ATOM 2535 N N . GLU A 1 317 ? 1.914 12.66 -3.705 1 84.47 317 GLU A N 1
ATOM 2536 C CA . GLU A 1 317 ? 0.751 13.095 -4.472 1 84.47 317 GLU A CA 1
ATOM 2537 C C . GLU A 1 317 ? 0.355 12.053 -5.514 1 84.47 317 GLU A C 1
ATOM 2539 O O . GLU A 1 317 ? -0.831 11.776 -5.703 1 84.47 317 GLU A O 1
ATOM 2544 N N . ALA A 1 318 ? 1.338 11.555 -6.112 1 86.68 318 ALA A N 1
ATOM 2545 C CA . ALA A 1 318 ? 1.067 10.556 -7.142 1 86.68 318 ALA A CA 1
ATOM 2546 C C . ALA A 1 318 ? 0.4 9.32 -6.545 1 86.68 318 ALA A C 1
ATOM 2548 O O . ALA A 1 318 ? -0.586 8.816 -7.088 1 86.68 318 ALA A O 1
ATOM 2549 N N . VAL A 1 319 ? 0.874 8.869 -5.463 1 89.2 319 VAL A N 1
ATOM 2550 C CA . VAL A 1 319 ? 0.353 7.664 -4.826 1 89.2 319 VAL A CA 1
ATOM 2551 C C . VAL A 1 319 ? -1.071 7.913 -4.335 1 89.2 319 VAL A C 1
ATOM 2553 O O . VAL A 1 319 ? -1.977 7.124 -4.615 1 89.2 319 VAL A O 1
ATOM 2556 N N . ALA A 1 320 ? -1.273 9.022 -3.71 1 88.37 320 ALA A N 1
ATOM 2557 C CA . ALA A 1 320 ? -2.604 9.335 -3.195 1 88.37 320 ALA A CA 1
ATOM 2558 C C . ALA A 1 320 ? -3.608 9.493 -4.333 1 88.37 320 ALA A C 1
ATOM 2560 O O . ALA A 1 320 ? -4.746 9.026 -4.234 1 88.37 320 ALA A O 1
ATOM 2561 N N . SER A 1 321 ? -3.195 10.156 -5.356 1 87.48 321 SER A N 1
ATOM 2562 C CA . SER A 1 321 ? -4.075 10.357 -6.503 1 87.48 321 SER A CA 1
ATOM 2563 C C . SER A 1 321 ? -4.468 9.027 -7.138 1 87.48 321 SER A C 1
ATOM 2565 O O . SER A 1 321 ? -5.635 8.813 -7.471 1 87.48 321 SER A O 1
ATOM 2567 N N . PHE A 1 322 ? -3.502 8.177 -7.307 1 90.97 322 PHE A N 1
ATOM 2568 C CA . PHE A 1 322 ? -3.797 6.872 -7.885 1 90.97 322 PHE A CA 1
ATOM 2569 C C . PHE A 1 322 ? -4.782 6.103 -7.012 1 90.97 322 PHE A C 1
ATOM 2571 O O . PHE A 1 322 ? -5.787 5.589 -7.506 1 90.97 322 PHE A O 1
ATOM 2578 N N . PHE A 1 323 ? -4.569 6.026 -5.752 1 91.45 323 PHE A N 1
ATOM 2579 C CA . PHE A 1 323 ? -5.43 5.277 -4.845 1 91.45 323 PHE A CA 1
ATOM 2580 C C . PHE A 1 323 ? -6.812 5.916 -4.76 1 91.45 323 PHE A C 1
ATOM 2582 O O . PHE A 1 323 ? -7.821 5.214 -4.668 1 91.45 323 PHE A O 1
ATOM 2589 N N . GLY A 1 324 ? -6.787 7.224 -4.751 1 91.65 324 GLY A N 1
ATOM 2590 C CA . GLY A 1 324 ? -8.076 7.895 -4.803 1 91.65 324 GLY A CA 1
ATOM 2591 C C . GLY A 1 324 ? -8.904 7.502 -6.012 1 91.65 324 GLY A C 1
ATOM 2592 O O . GLY A 1 324 ? -10.098 7.223 -5.889 1 91.65 324 GLY A O 1
ATOM 2593 N N . GLU A 1 325 ? -8.25 7.475 -7.121 1 90.83 325 GLU A N 1
ATOM 2594 C CA . GLU A 1 325 ? -8.935 7.115 -8.359 1 90.83 325 GLU A CA 1
ATOM 2595 C C . GLU A 1 325 ? -9.424 5.67 -8.319 1 90.83 325 GLU A C 1
ATOM 2597 O O . GLU A 1 325 ? -10.561 5.383 -8.697 1 90.83 325 GLU A O 1
ATOM 2602 N N . ILE A 1 326 ? -8.603 4.793 -7.881 1 91.07 326 ILE A N 1
ATOM 2603 C CA . ILE A 1 326 ? -8.944 3.375 -7.862 1 91.07 326 ILE A CA 1
ATOM 2604 C C . ILE A 1 326 ? -10.089 3.132 -6.881 1 91.07 326 ILE A C 1
ATOM 2606 O O . ILE A 1 326 ? -11.009 2.363 -7.169 1 91.07 326 ILE A O 1
ATOM 2610 N N . LEU A 1 327 ? -10.082 3.764 -5.753 1 91.31 327 LEU A N 1
ATOM 2611 C CA . LEU A 1 327 ? -11.148 3.621 -4.767 1 91.31 327 LEU A CA 1
ATOM 2612 C C . LEU A 1 327 ? -12.466 4.166 -5.309 1 91.31 327 LEU A C 1
ATOM 2614 O O . LEU A 1 327 ? -13.525 3.575 -5.088 1 91.31 327 LEU A O 1
ATOM 2618 N N . SER A 1 328 ? -12.303 5.29 -5.987 1 92.39 328 SER A N 1
ATOM 2619 C CA . SER A 1 328 ? -13.497 5.85 -6.613 1 92.39 328 SER A CA 1
ATOM 2620 C C . SER A 1 328 ? -14.11 4.87 -7.608 1 92.39 328 SER A C 1
ATOM 2622 O O . SER A 1 328 ? -15.323 4.652 -7.606 1 92.39 328 SER A O 1
ATOM 2624 N N . LYS A 1 329 ? -13.35 4.228 -8.386 1 88.16 329 LYS A N 1
ATOM 2625 C CA . LYS A 1 329 ? -13.818 3.283 -9.396 1 88.16 329 LYS A CA 1
ATOM 2626 C C . LYS A 1 329 ? -14.409 2.034 -8.747 1 88.16 329 LYS A C 1
ATOM 2628 O O . LYS A 1 329 ? -15.426 1.511 -9.208 1 88.16 329 LYS A O 1
ATOM 2633 N N . LEU A 1 330 ? -13.756 1.541 -7.73 1 86.86 330 LEU A N 1
ATOM 2634 C CA . LEU A 1 330 ? -14.262 0.381 -7.004 1 86.86 330 LEU A CA 1
ATOM 2635 C C . LEU A 1 330 ? -15.637 0.669 -6.41 1 86.86 330 LEU A C 1
ATOM 2637 O O . LEU A 1 330 ? -16.542 -0.165 -6.495 1 86.86 330 LEU A O 1
ATOM 2641 N N . TYR A 1 331 ? -15.741 1.85 -5.839 1 90.78 331 TYR A N 1
ATOM 2642 C CA . TYR A 1 331 ? -17.018 2.239 -5.251 1 90.78 331 TYR A CA 1
ATOM 2643 C C . TYR A 1 331 ? -18.104 2.33 -6.317 1 90.78 331 TYR A C 1
ATOM 2645 O O . TYR A 1 331 ? -19.224 1.856 -6.112 1 90.78 331 TYR A O 1
ATOM 2653 N N . GLU A 1 332 ? -17.737 2.945 -7.445 1 83.44 332 GLU A N 1
ATOM 2654 C CA . GLU A 1 332 ? -18.695 3.098 -8.536 1 83.44 332 GLU A CA 1
ATOM 2655 C C . GLU A 1 332 ? -19.144 1.742 -9.071 1 83.44 332 GLU A C 1
ATOM 2657 O O . GLU A 1 332 ? -20.32 1.553 -9.39 1 83.44 332 GLU A O 1
ATOM 2662 N N . LYS A 1 333 ? -18.218 0.842 -9.174 1 79.44 333 LYS A N 1
ATOM 2663 C CA . LYS A 1 333 ? -18.541 -0.491 -9.676 1 79.44 333 LYS A CA 1
ATOM 2664 C C . LYS A 1 333 ? -19.413 -1.255 -8.684 1 79.44 333 LYS A C 1
ATOM 2666 O O . LYS A 1 333 ? -20.324 -1.983 -9.083 1 79.44 333 LYS A O 1
ATOM 2671 N N . ASP A 1 334 ? -19.1 -1.133 -7.476 1 73.38 334 ASP A N 1
ATOM 2672 C CA . ASP A 1 334 ? -19.902 -1.787 -6.447 1 73.38 334 ASP A CA 1
ATOM 2673 C C . ASP A 1 334 ? -21.327 -1.239 -6.431 1 73.38 334 ASP A C 1
ATOM 2675 O O . ASP A 1 334 ? -22.284 -1.99 -6.23 1 73.38 334 ASP A O 1
ATOM 2679 N N . CYS A 1 335 ? -21.323 0.055 -6.577 1 61.8 335 CYS A N 1
ATOM 2680 C CA . CYS A 1 335 ? -22.642 0.676 -6.602 1 61.8 335 CYS A CA 1
ATOM 2681 C C . CYS A 1 335 ? -23.367 0.363 -7.906 1 61.8 335 CYS A C 1
ATOM 2683 O O . CYS A 1 335 ? -24.586 0.181 -7.915 1 61.8 335 CYS A O 1
ATOM 2685 N N . TYR A 1 336 ? -22.543 0.462 -9.007 1 46.67 336 TYR A N 1
ATOM 2686 C CA . TYR A 1 336 ? -23.181 0.112 -10.27 1 46.67 336 TYR A CA 1
ATOM 2687 C C . TYR A 1 336 ? -23.419 -1.391 -10.363 1 46.67 336 TYR A C 1
ATOM 2689 O O . TYR A 1 336 ? -24.382 -1.836 -10.992 1 46.67 336 TYR A O 1
ATOM 2697 N N . SER A 1 337 ? -22.389 -2.273 -10.133 1 41.66 337 SER A N 1
ATOM 2698 C CA . SER A 1 337 ? -22.684 -3.702 -10.135 1 41.66 337 SER A CA 1
ATOM 2699 C C . SER A 1 337 ? -23.914 -4.014 -9.288 1 41.66 337 SER A C 1
ATOM 2701 O O . SER A 1 337 ? -24.552 -5.053 -9.471 1 41.66 337 SER A O 1
ATOM 2703 N N . VAL A 1 338 ? -24.158 -3.468 -8.144 1 33.14 338 VAL A N 1
ATOM 2704 C CA . VAL A 1 338 ? -25.484 -3.629 -7.557 1 33.14 338 VAL A CA 1
ATOM 2705 C C . VAL A 1 338 ? -26.541 -3.07 -8.507 1 33.14 338 VAL A C 1
ATOM 2707 O O . VAL A 1 338 ? -27.654 -3.595 -8.586 1 33.14 338 VAL A O 1
ATOM 2710 N N . GLY A 1 339 ? -26.273 -2.026 -9.248 1 28.56 339 GLY A N 1
ATOM 2711 C CA . GLY A 1 339 ? -27.276 -1.656 -10.234 1 28.56 339 GLY A CA 1
ATOM 2712 C C . GLY A 1 339 ? -27.117 -2.391 -11.552 1 28.56 339 GLY A C 1
ATOM 2713 O O . GLY A 1 339 ? -28.057 -2.461 -12.347 1 28.56 339 GLY A O 1
ATOM 2714 N N . LEU A 1 340 ? -25.982 -2.456 -12.312 1 22.55 340 LEU A N 1
ATOM 2715 C CA . LEU A 1 340 ? -26.025 -3.114 -13.613 1 22.55 340 LEU A CA 1
ATOM 2716 C C . LEU A 1 340 ? -25.923 -4.628 -13.46 1 22.55 340 LEU A C 1
ATOM 2718 O O . LEU A 1 340 ? -24.931 -5.137 -12.933 1 22.55 340 LEU A O 1
ATOM 2722 N N . ASN A 1 341 ? -26.829 -5.351 -13.105 1 24.47 341 ASN A N 1
ATOM 2723 C CA . ASN A 1 341 ? -27.264 -6.6 -13.72 1 24.47 341 ASN A CA 1
ATOM 2724 C C . ASN A 1 341 ? -26.873 -6.665 -15.194 1 24.47 341 ASN A C 1
ATOM 2726 O O . ASN A 1 341 ? -27.58 -6.134 -16.052 1 24.47 341 ASN A O 1
ATOM 2730 N N . LEU A 1 342 ? -25.706 -6.311 -15.653 1 17.45 342 LEU A N 1
ATOM 2731 C CA . LEU A 1 342 ? -25.57 -6.873 -16.992 1 17.45 342 LEU A CA 1
ATOM 2732 C C . LEU A 1 342 ? -25.18 -8.346 -16.926 1 17.45 342 LEU A C 1
ATOM 2734 O O . LEU A 1 342 ? -24.383 -8.744 -16.073 1 17.45 342 LEU A O 1
ATOM 2738 N N . TYR B 1 1 ? -2.663 -26.647 0.705 1 98.11 1 TYR B N 1
ATOM 2739 C CA . TYR B 1 1 ? -2.476 -27.55 -0.425 1 98.11 1 TYR B CA 1
ATOM 2740 C C . TYR B 1 1 ? -1.118 -28.238 -0.354 1 98.11 1 TYR B C 1
ATOM 2742 O O . TYR B 1 1 ? -0.113 -27.609 -0.014 1 98.11 1 TYR B O 1
ATOM 2750 N N . GLN B 1 2 ? -1.145 -29.471 -0.558 1 98.21 2 GLN B N 1
ATOM 2751 C CA . GLN B 1 2 ? 0.061 -30.211 -0.913 1 98.21 2 GLN B CA 1
ATOM 2752 C C . GLN B 1 2 ? -0.027 -30.756 -2.336 1 98.21 2 GLN B C 1
ATOM 2754 O O . GLN B 1 2 ? -0.892 -31.58 -2.638 1 98.21 2 GLN B O 1
ATOM 2759 N N . LEU B 1 3 ? 0.858 -30.258 -3.157 1 98.56 3 LEU B N 1
ATOM 2760 C CA . LEU B 1 3 ? 0.801 -30.582 -4.578 1 98.56 3 LEU B CA 1
ATOM 2761 C C . LEU B 1 3 ? 2.087 -31.266 -5.032 1 98.56 3 LEU B C 1
ATOM 2763 O O . LEU B 1 3 ? 3.185 -30.768 -4.775 1 98.56 3 LEU B O 1
ATOM 2767 N N . THR B 1 4 ? 1.969 -32.396 -5.611 1 97.91 4 THR B N 1
ATOM 2768 C CA . THR B 1 4 ? 3.083 -33.087 -6.25 1 97.91 4 THR B CA 1
ATOM 2769 C C . THR B 1 4 ? 2.821 -33.27 -7.742 1 97.91 4 THR B C 1
ATOM 2771 O O . THR B 1 4 ? 1.779 -33.797 -8.135 1 97.91 4 THR B O 1
ATOM 2774 N N . LEU B 1 5 ? 3.732 -32.847 -8.548 1 97.39 5 LEU B N 1
ATOM 2775 C CA . LEU B 1 5 ? 3.634 -33.022 -9.993 1 97.39 5 LEU B CA 1
ATOM 2776 C C . LEU B 1 5 ? 4.758 -33.913 -10.51 1 97.39 5 LEU B C 1
ATOM 2778 O O . LEU B 1 5 ? 5.934 -33.653 -10.246 1 97.39 5 LEU B O 1
ATOM 2782 N N . ASN B 1 6 ? 4.393 -34.912 -11.197 1 95.9 6 ASN B N 1
ATOM 2783 C CA . ASN B 1 6 ? 5.341 -35.745 -11.929 1 95.9 6 ASN B CA 1
ATOM 2784 C C . ASN B 1 6 ? 5.54 -35.246 -13.357 1 95.9 6 ASN B C 1
ATOM 2786 O O . ASN B 1 6 ? 4.654 -35.396 -14.201 1 95.9 6 ASN B O 1
ATOM 2790 N N . THR B 1 7 ? 6.721 -34.782 -13.538 1 93.55 7 THR B N 1
ATOM 2791 C CA . THR B 1 7 ? 6.939 -34.12 -14.819 1 93.55 7 THR B CA 1
ATOM 2792 C C . THR B 1 7 ? 8.082 -34.783 -15.583 1 93.55 7 THR B C 1
ATOM 2794 O O . THR B 1 7 ? 8.946 -35.426 -14.983 1 93.55 7 THR B O 1
ATOM 2797 N N . ASN B 1 8 ? 8.032 -34.688 -16.865 1 92.43 8 ASN B N 1
ATOM 2798 C CA . ASN B 1 8 ? 9.049 -35.084 -17.832 1 92.43 8 ASN B CA 1
ATOM 2799 C C . ASN B 1 8 ? 9.058 -34.16 -19.047 1 92.43 8 ASN B C 1
ATOM 2801 O O . ASN B 1 8 ? 8.054 -34.045 -19.752 1 92.43 8 ASN B O 1
ATOM 2805 N N . LEU B 1 9 ? 10.169 -33.541 -19.276 1 93.31 9 LEU B N 1
ATOM 2806 C CA . LEU B 1 9 ? 10.257 -32.536 -20.329 1 93.31 9 LEU B CA 1
ATOM 2807 C C . LEU B 1 9 ? 10.042 -33.165 -21.701 1 93.31 9 LEU B C 1
ATOM 2809 O O . LEU B 1 9 ? 9.793 -32.459 -22.681 1 93.31 9 LEU B O 1
ATOM 2813 N N . GLU B 1 10 ? 10.096 -34.459 -21.771 1 91.25 10 GLU B N 1
ATOM 2814 C CA . GLU B 1 10 ? 9.932 -35.139 -23.052 1 91.25 10 GLU B CA 1
ATOM 2815 C C . GLU B 1 10 ? 8.507 -35.657 -23.223 1 91.25 10 GLU B C 1
ATOM 2817 O O . GLU B 1 10 ? 8.147 -36.157 -24.291 1 91.25 10 GLU B O 1
ATOM 2822 N N . SER B 1 11 ? 7.723 -35.535 -22.23 1 92.39 11 SER B N 1
ATOM 2823 C CA . SER B 1 11 ? 6.358 -36.049 -22.27 1 92.39 11 SER B CA 1
ATOM 2824 C C . SER B 1 11 ? 5.359 -34.939 -22.579 1 92.39 11 SER B C 1
ATOM 2826 O O . SER B 1 11 ? 5.616 -33.768 -22.293 1 92.39 11 SER B O 1
ATOM 2828 N N . ASP B 1 12 ? 4.226 -35.335 -23.107 1 95.43 12 ASP B N 1
ATOM 2829 C CA . ASP B 1 12 ? 3.139 -34.397 -23.369 1 95.43 12 ASP B CA 1
ATOM 2830 C C . ASP B 1 12 ? 2.05 -34.507 -22.304 1 95.43 12 ASP B C 1
ATOM 2832 O O . ASP B 1 12 ? 0.994 -33.881 -22.421 1 95.43 12 ASP B O 1
ATOM 2836 N N . SER B 1 13 ? 2.322 -35.305 -21.32 1 96.88 13 SER B N 1
ATOM 2837 C CA . SER B 1 13 ? 1.394 -35.479 -20.207 1 96.88 13 SER B CA 1
ATOM 2838 C C . SER B 1 13 ? 2.128 -35.498 -18.871 1 96.88 13 SER B C 1
ATOM 2840 O O . SER B 1 13 ? 3.36 -35.548 -18.835 1 96.88 13 SER B O 1
ATOM 2842 N N . TYR B 1 14 ? 1.42 -35.349 -17.848 1 96.95 14 TYR B N 1
ATOM 2843 C CA . TYR B 1 14 ? 1.955 -35.4 -16.493 1 96.95 14 TYR B CA 1
ATOM 2844 C C . TYR B 1 14 ? 0.945 -36.011 -15.529 1 96.95 14 TYR B C 1
ATOM 2846 O O . TYR B 1 14 ? -0.23 -36.17 -15.87 1 96.95 14 TYR B O 1
ATOM 2854 N N . THR B 1 15 ? 1.394 -36.451 -14.462 1 97.15 15 THR B N 1
ATOM 2855 C CA . THR B 1 15 ? 0.539 -36.936 -13.384 1 97.15 15 THR B CA 1
ATOM 2856 C C . THR B 1 15 ? 0.801 -36.161 -12.096 1 97.15 15 THR B C 1
ATOM 2858 O O . THR B 1 15 ? 1.782 -35.421 -11.999 1 97.15 15 THR B O 1
ATOM 2861 N N . GLY B 1 16 ? -0.093 -36.262 -11.171 1 97.54 16 GLY B N 1
ATOM 2862 C CA . GLY B 1 16 ? 0.12 -35.563 -9.914 1 97.54 16 GLY B CA 1
ATOM 2863 C C . GLY B 1 16 ? -0.832 -36.004 -8.818 1 97.54 16 GLY B C 1
ATOM 2864 O O . GLY B 1 16 ? -1.752 -36.786 -9.065 1 97.54 16 GLY B O 1
ATOM 2865 N N . ASP B 1 17 ? -0.517 -35.567 -7.647 1 98.18 17 ASP B N 1
ATOM 2866 C CA . ASP B 1 17 ? -1.332 -35.734 -6.448 1 98.18 17 ASP B CA 1
ATOM 2867 C C . ASP B 1 17 ? -1.567 -34.395 -5.752 1 98.18 17 ASP B C 1
ATOM 2869 O O . ASP B 1 17 ? -0.663 -33.56 -5.681 1 98.18 17 ASP B O 1
ATOM 2873 N N . VAL B 1 18 ? -2.788 -34.247 -5.259 1 98.51 18 VAL B N 1
ATOM 2874 C CA . VAL B 1 18 ? -3.063 -33.021 -4.517 1 98.51 18 VAL B CA 1
ATOM 2875 C C . VAL B 1 18 ? -3.852 -33.348 -3.252 1 98.51 18 VAL B C 1
ATOM 2877 O O . VAL B 1 18 ? -4.762 -34.18 -3.277 1 98.51 18 VAL B O 1
ATOM 2880 N N . ASN B 1 19 ? -3.43 -32.856 -2.142 1 97.92 19 ASN B N 1
ATOM 2881 C CA . ASN B 1 19 ? -4.143 -32.855 -0.869 1 97.92 19 ASN B CA 1
ATOM 2882 C C . ASN B 1 19 ? -4.649 -31.46 -0.511 1 97.92 19 ASN B C 1
ATOM 2884 O O . ASN B 1 19 ? -3.859 -30.524 -0.379 1 97.92 19 ASN B O 1
ATOM 2888 N N . ILE B 1 20 ? -5.921 -31.344 -0.341 1 97.83 20 ILE B N 1
ATOM 2889 C CA . ILE B 1 20 ? -6.513 -30.044 -0.046 1 97.83 20 ILE B CA 1
ATOM 2890 C C . ILE B 1 20 ? -7.111 -30.056 1.359 1 97.83 20 ILE B C 1
ATOM 2892 O O . ILE B 1 20 ? -8.045 -30.812 1.637 1 97.83 20 ILE B O 1
ATOM 2896 N N . HIS B 1 21 ? -6.545 -29.232 2.235 1 97.15 21 HIS B N 1
ATOM 2897 C CA . HIS B 1 21 ? -7.139 -28.995 3.546 1 97.15 21 HIS B CA 1
ATOM 2898 C C . HIS B 1 21 ? -8.249 -27.952 3.468 1 97.15 21 HIS B C 1
ATOM 2900 O O . HIS B 1 21 ? -8.031 -26.843 2.975 1 97.15 21 HIS B O 1
ATOM 2906 N N . PHE B 1 22 ? -9.445 -28.315 3.886 1 95.63 22 PHE B N 1
ATOM 2907 C CA . PHE B 1 22 ? -10.546 -27.364 3.796 1 95.63 22 PHE B CA 1
ATOM 2908 C C . PHE B 1 22 ? -11.419 -27.426 5.043 1 95.63 22 PHE B C 1
ATOM 2910 O O . PHE B 1 22 ? -11.393 -28.416 5.777 1 95.63 22 PHE B O 1
ATOM 2917 N N . THR B 1 23 ? -12.087 -26.374 5.296 1 95.73 23 THR B N 1
ATOM 2918 C CA . THR B 1 23 ? -12.99 -26.245 6.434 1 95.73 23 THR B CA 1
ATOM 2919 C C . THR B 1 23 ? -14.443 -26.207 5.97 1 95.73 23 THR B C 1
ATOM 2921 O O . THR B 1 23 ? -14.777 -25.5 5.018 1 95.73 23 THR B O 1
ATOM 2924 N N . VAL B 1 24 ? -15.239 -27.004 6.649 1 95.57 24 VAL B N 1
ATOM 2925 C CA . VAL B 1 24 ? -16.68 -26.983 6.424 1 95.57 24 VAL B CA 1
ATOM 2926 C C . VAL B 1 24 ? -17.364 -26.175 7.524 1 95.57 24 VAL B C 1
ATOM 2928 O O . VAL B 1 24 ? -17.227 -26.488 8.709 1 95.57 24 VAL B O 1
ATOM 2931 N N . SER B 1 25 ? -18.003 -25.151 7.067 1 95.23 25 SER B N 1
ATOM 2932 C CA . SER B 1 25 ? -18.639 -24.266 8.038 1 95.23 25 SER B CA 1
ATOM 2933 C C . SER B 1 25 ? -20.094 -24.658 8.273 1 95.23 25 SER B C 1
ATOM 2935 O O . SER B 1 25 ? -20.642 -24.412 9.349 1 95.23 25 SER B O 1
ATOM 2937 N N . THR B 1 26 ? -20.775 -25.173 7.266 1 95.88 26 THR B N 1
ATOM 2938 C CA . THR B 1 26 ? -22.138 -25.69 7.335 1 95.88 26 THR B CA 1
ATOM 2939 C C . THR B 1 26 ? -22.21 -27.104 6.766 1 95.88 26 THR B C 1
ATOM 2941 O O . THR B 1 26 ? -21.438 -27.459 5.872 1 95.88 26 THR B O 1
ATOM 2944 N N . PRO B 1 27 ? -23.074 -27.907 7.348 1 95.73 27 PRO B N 1
ATOM 2945 C CA . PRO B 1 27 ? -23.154 -29.276 6.836 1 95.73 27 PRO B CA 1
ATOM 2946 C C . PRO B 1 27 ? -23.381 -29.329 5.327 1 95.73 27 PRO B C 1
ATOM 2948 O O . PRO B 1 27 ? -24.187 -28.563 4.792 1 95.73 27 PRO B O 1
ATOM 2951 N N . VAL B 1 28 ? -22.625 -30.176 4.739 1 95.69 28 VAL B N 1
ATOM 2952 C CA . VAL B 1 28 ? -22.753 -30.292 3.29 1 95.69 28 VAL B CA 1
ATOM 2953 C C . VAL B 1 28 ? -22.783 -31.766 2.891 1 95.69 28 VAL B C 1
ATOM 2955 O O . VAL B 1 28 ? -22.173 -32.608 3.553 1 95.69 28 VAL B O 1
ATOM 2958 N N . HIS B 1 29 ? -23.424 -32.101 1.689 1 95.39 29 HIS B N 1
ATOM 2959 C CA . HIS B 1 29 ? -23.553 -33.465 1.188 1 95.39 29 HIS B CA 1
ATOM 2960 C C . HIS B 1 29 ? -22.628 -33.705 -0.001 1 95.39 29 HIS B C 1
ATOM 2962 O O . HIS B 1 29 ? -22.492 -34.837 -0.469 1 95.39 29 HIS B O 1
ATOM 2968 N N . LEU B 1 30 ? -21.993 -32.736 -0.455 1 95.79 30 LEU B N 1
ATOM 2969 C CA . LEU B 1 30 ? -21.081 -32.907 -1.581 1 95.79 30 LEU B CA 1
ATOM 2970 C C . LEU B 1 30 ? -19.935 -31.903 -1.511 1 95.79 30 LEU B C 1
ATOM 2972 O O . LEU B 1 30 ? -20.042 -30.88 -0.831 1 95.79 30 LEU B O 1
ATOM 2976 N N . VAL B 1 31 ? -18.872 -32.207 -2.085 1 96.06 31 VAL B N 1
ATOM 2977 C CA . VAL B 1 31 ? -17.715 -31.34 -2.279 1 96.06 31 VAL B CA 1
ATOM 2978 C C . VAL B 1 31 ? -17.484 -31.112 -3.771 1 96.06 31 VAL B C 1
ATOM 2980 O O . VAL B 1 31 ? -17.32 -32.068 -4.533 1 96.06 31 VAL B O 1
ATOM 2983 N N . SER B 1 32 ? -17.575 -29.843 -4.161 1 96.62 32 SER B N 1
ATOM 2984 C CA . SER B 1 32 ? -17.369 -29.481 -5.56 1 96.62 32 SER B CA 1
ATOM 2985 C C . SER B 1 32 ? -16.017 -28.807 -5.764 1 96.62 32 SER B C 1
ATOM 2987 O O . SER B 1 32 ? -15.711 -27.807 -5.111 1 96.62 32 SER B O 1
ATOM 2989 N N . ILE B 1 33 ? -15.218 -29.341 -6.648 1 97.32 33 ILE B N 1
ATOM 2990 C CA . ILE B 1 33 ? -13.869 -28.854 -6.912 1 97.32 33 ILE B CA 1
ATOM 2991 C C . ILE B 1 33 ? -13.729 -28.497 -8.39 1 97.32 33 ILE B C 1
ATOM 2993 O O . ILE B 1 33 ? -14.216 -29.223 -9.259 1 97.32 33 ILE B O 1
ATOM 2997 N N . ASN B 1 34 ? -13.121 -27.338 -8.72 1 97.94 34 ASN B N 1
ATOM 2998 C CA . ASN B 1 34 ? -12.866 -26.981 -10.111 1 97.94 34 ASN B CA 1
ATOM 2999 C C . ASN B 1 34 ? -11.883 -27.947 -10.767 1 97.94 34 ASN B C 1
ATOM 3001 O O . ASN B 1 34 ? -10.859 -28.294 -10.176 1 97.94 34 ASN B O 1
ATOM 3005 N N . CYS B 1 35 ? -12.171 -28.352 -11.943 1 97.78 35 CYS B N 1
ATOM 3006 C CA . CYS B 1 35 ? -11.389 -29.349 -12.665 1 97.78 35 CYS B CA 1
ATOM 3007 C C . CYS B 1 35 ? -11.634 -29.252 -14.166 1 97.78 35 CYS B C 1
ATOM 3009 O O . CYS B 1 35 ? -12.745 -29.504 -14.636 1 97.78 35 CYS B O 1
ATOM 3011 N N . VAL B 1 36 ? -10.589 -28.88 -14.862 1 97.01 36 VAL B N 1
ATOM 3012 C CA . VAL B 1 36 ? -10.741 -28.693 -16.301 1 97.01 36 VAL B CA 1
ATOM 3013 C C . VAL B 1 36 ? -9.768 -29.604 -17.047 1 97.01 36 VAL B C 1
ATOM 3015 O O . VAL B 1 36 ? -8.55 -29.44 -16.942 1 97.01 36 VAL B O 1
ATOM 3018 N N . ASN B 1 37 ? -10.252 -30.58 -17.776 1 94.2 37 ASN B N 1
ATOM 3019 C CA . ASN B 1 37 ? -9.491 -31.448 -18.668 1 94.2 37 ASN B CA 1
ATOM 3020 C C . ASN B 1 37 ? -8.468 -32.282 -17.902 1 94.2 37 ASN B C 1
ATOM 3022 O O . ASN B 1 37 ? -7.32 -32.41 -18.331 1 94.2 37 ASN B O 1
ATOM 3026 N N . LEU B 1 38 ? -8.811 -32.646 -16.73 1 97.5 38 LEU B N 1
ATOM 3027 C CA . LEU B 1 38 ? -8.02 -33.555 -15.908 1 97.5 38 LEU B CA 1
ATOM 3028 C C . LEU B 1 38 ? -8.779 -34.851 -15.647 1 97.5 38 LEU B C 1
ATOM 3030 O O . LEU B 1 38 ? -10.008 -34.846 -15.542 1 97.5 38 LEU B O 1
ATOM 3034 N N . ALA B 1 39 ? -8.076 -35.885 -15.632 1 96.65 39 ALA B N 1
ATOM 3035 C CA . ALA B 1 39 ? -8.647 -37.17 -15.237 1 96.65 39 ALA B CA 1
ATOM 3036 C C . ALA B 1 39 ? -8.316 -37.494 -13.783 1 96.65 39 ALA B C 1
ATOM 3038 O O . ALA B 1 39 ? -7.144 -37.553 -13.405 1 96.65 39 ALA B O 1
ATOM 3039 N N . ILE B 1 40 ? -9.343 -37.734 -13.038 1 97.12 40 ILE B N 1
ATOM 3040 C CA . ILE B 1 40 ? -9.144 -38.05 -11.627 1 97.12 40 ILE B CA 1
ATOM 3041 C C . ILE B 1 40 ? -9.181 -39.563 -11.427 1 97.12 40 ILE B C 1
ATOM 3043 O O . ILE B 1 40 ? -10.113 -40.233 -11.877 1 97.12 40 ILE B O 1
ATOM 3047 N N . SER B 1 41 ? -8.236 -40.145 -10.806 1 92.94 41 SER B N 1
ATOM 3048 C CA . SER B 1 41 ? -8.165 -41.596 -10.671 1 92.94 41 SER B CA 1
ATOM 3049 C C . SER B 1 41 ? -8.416 -42.03 -9.23 1 92.94 41 SER B C 1
ATOM 3051 O O . SER B 1 41 ? -8.93 -43.124 -8.986 1 92.94 41 SER B O 1
ATOM 3053 N N . ASN B 1 42 ? -7.984 -41.304 -8.237 1 93.34 42 ASN B N 1
ATOM 3054 C CA . ASN B 1 42 ? -8.147 -41.616 -6.821 1 93.34 42 ASN B CA 1
ATOM 3055 C C . ASN B 1 42 ? -8.666 -40.413 -6.038 1 93.34 42 ASN B C 1
ATOM 3057 O O . ASN B 1 42 ? -8.223 -39.285 -6.26 1 93.34 42 ASN B O 1
ATOM 3061 N N . VAL B 1 43 ? -9.742 -40.748 -5.225 1 96.17 43 VAL B N 1
ATOM 3062 C CA . VAL B 1 43 ? -10.272 -39.687 -4.376 1 96.17 43 VAL B CA 1
ATOM 3063 C C . VAL B 1 43 ? -10.677 -40.262 -3.02 1 96.17 43 VAL B C 1
ATOM 3065 O O . VAL B 1 43 ? -11.329 -41.307 -2.952 1 96.17 43 VAL B O 1
ATOM 3068 N N . TRP B 1 44 ? -10.313 -39.659 -1.982 1 95.62 44 TRP B N 1
ATOM 3069 C CA . TRP B 1 44 ? -10.823 -39.987 -0.655 1 95.62 44 TRP B CA 1
ATOM 3070 C C . TRP B 1 44 ? -10.766 -38.774 0.267 1 95.62 44 TRP B C 1
ATOM 3072 O O . TRP B 1 44 ? -10.027 -37.822 0.005 1 95.62 44 TRP B O 1
ATOM 3082 N N . ILE B 1 45 ? -11.558 -38.751 1.274 1 96.52 45 ILE B N 1
ATOM 3083 C CA . ILE B 1 45 ? -11.677 -37.659 2.234 1 96.52 45 ILE B CA 1
ATOM 3084 C C . ILE B 1 45 ? -11.461 -38.19 3.649 1 96.52 45 ILE B C 1
ATOM 3086 O O . ILE B 1 45 ? -11.927 -39.281 3.987 1 96.52 45 ILE B O 1
ATOM 3090 N N . THR B 1 46 ? -10.716 -37.452 4.398 1 96.58 46 THR B N 1
ATOM 3091 C CA . THR B 1 46 ? -10.502 -37.789 5.801 1 96.58 46 THR B CA 1
ATOM 3092 C C . THR B 1 46 ? -10.727 -36.57 6.691 1 96.58 46 THR B C 1
ATOM 3094 O O . THR B 1 46 ? -10.851 -35.448 6.195 1 96.58 46 THR B O 1
ATOM 3097 N N . PHE B 1 47 ? -10.796 -36.867 7.955 1 94.51 47 PHE B N 1
ATOM 3098 C CA . PHE B 1 47 ? -10.674 -35.788 8.927 1 94.51 47 PHE B CA 1
ATOM 3099 C C . PHE B 1 47 ? -9.246 -35.259 8.972 1 94.51 47 PHE B C 1
ATOM 3101 O O . PHE B 1 47 ? -8.29 -36.027 8.851 1 94.51 47 PHE B O 1
ATOM 3108 N N . ALA B 1 48 ? -9.126 -33.976 9.147 1 91.89 48 ALA B N 1
ATOM 3109 C CA . ALA B 1 48 ? -7.796 -33.371 9.153 1 91.89 48 ALA B CA 1
ATOM 3110 C C . ALA B 1 48 ? -6.946 -33.925 10.292 1 91.89 48 ALA B C 1
ATOM 3112 O O . ALA B 1 48 ? -5.731 -34.078 10.151 1 91.89 48 ALA B O 1
ATOM 3113 N N . ASN B 1 49 ? -7.52 -34.21 11.397 1 87.32 49 ASN B N 1
ATOM 3114 C CA . ASN B 1 49 ? -6.796 -34.67 12.577 1 87.32 49 ASN B CA 1
ATOM 3115 C C . ASN B 1 49 ? -6.727 -36.193 12.635 1 87.32 49 ASN B C 1
ATOM 3117 O O . ASN B 1 49 ? -6.099 -36.757 13.533 1 87.32 49 ASN B O 1
ATOM 3121 N N . GLN B 1 50 ? -7.474 -36.857 11.816 1 81.71 50 GLN B N 1
ATOM 3122 C CA . GLN B 1 50 ? -7.528 -38.315 11.812 1 81.71 50 GLN B CA 1
ATOM 3123 C C . GLN B 1 50 ? -7.367 -38.868 10.399 1 81.71 50 GLN B C 1
ATOM 3125 O O . GLN B 1 50 ? -8.337 -39.324 9.791 1 81.71 50 GLN B O 1
ATOM 3130 N N . SER B 1 51 ? -6.232 -39.019 9.941 1 74.68 51 SER B N 1
ATOM 3131 C CA . SER B 1 51 ? -5.971 -39.375 8.55 1 74.68 51 SER B CA 1
ATOM 3132 C C . SER B 1 51 ? -6.332 -40.831 8.276 1 74.68 51 SER B C 1
ATOM 3134 O O . SER B 1 51 ? -6.545 -41.217 7.125 1 74.68 51 SER B O 1
ATOM 3136 N N . GLN B 1 52 ? -6.59 -41.527 9.319 1 78.59 52 GLN B N 1
ATOM 3137 C CA . GLN B 1 52 ? -6.81 -42.957 9.128 1 78.59 52 GLN B CA 1
ATOM 3138 C C . GLN B 1 52 ? -8.292 -43.263 8.929 1 78.59 52 GLN B C 1
ATOM 3140 O O . GLN B 1 52 ? -8.652 -44.363 8.504 1 78.59 52 GLN B O 1
ATOM 3145 N N . THR B 1 53 ? -9.108 -42.361 9.149 1 83.55 53 THR B N 1
ATOM 3146 C CA . THR B 1 53 ? -10.54 -42.597 9.002 1 83.55 53 THR B CA 1
ATOM 3147 C C . THR B 1 53 ? -11.07 -41.935 7.734 1 83.55 53 THR B C 1
ATOM 3149 O O . THR B 1 53 ? -11.16 -40.708 7.658 1 83.55 53 THR B O 1
ATOM 3152 N N . SER B 1 54 ? -11.336 -42.792 6.803 1 90.38 54 SER B N 1
ATOM 3153 C CA . SER B 1 54 ? -11.874 -42.28 5.547 1 90.38 54 SER B CA 1
ATOM 3154 C C . SER B 1 54 ? -13.374 -42.027 5.651 1 90.38 54 SER B C 1
ATOM 3156 O O . SER B 1 54 ? -14.1 -42.811 6.266 1 90.38 54 SER B O 1
ATOM 3158 N N . ILE B 1 55 ? -13.752 -41.009 5.161 1 93.53 55 ILE B N 1
ATOM 3159 C CA . ILE B 1 55 ? -15.167 -40.673 5.046 1 93.53 55 ILE B CA 1
ATOM 3160 C C . ILE B 1 55 ? -15.754 -41.332 3.8 1 93.53 55 ILE B C 1
ATOM 3162 O O . ILE B 1 55 ? -15.211 -41.193 2.702 1 93.53 55 ILE B O 1
ATOM 3166 N N . PRO B 1 56 ? -16.815 -42.073 3.965 1 94.46 56 PRO B N 1
ATOM 3167 C CA . PRO B 1 56 ? -17.376 -42.795 2.821 1 94.46 56 PRO B CA 1
ATOM 3168 C C . PRO B 1 56 ? -17.905 -41.861 1.736 1 94.46 56 PRO B C 1
ATOM 3170 O O . PRO B 1 56 ? -18.6 -40.887 2.038 1 94.46 56 PRO B O 1
ATOM 3173 N N . ILE B 1 57 ? -17.576 -42.164 0.541 1 95.74 57 ILE B N 1
ATOM 3174 C CA . ILE B 1 57 ? -18.03 -41.453 -0.649 1 95.74 57 ILE B CA 1
ATOM 3175 C C . ILE B 1 57 ? -19.087 -42.283 -1.374 1 95.74 57 ILE B C 1
ATOM 3177 O O . ILE B 1 57 ? -18.919 -43.49 -1.558 1 95.74 57 ILE B O 1
ATOM 3181 N N . ASP B 1 58 ? -20.201 -41.642 -1.734 1 96.74 58 ASP B N 1
ATOM 3182 C CA . ASP B 1 58 ? -21.273 -42.321 -2.456 1 96.74 58 ASP B CA 1
ATOM 3183 C C . ASP B 1 58 ? -20.943 -42.442 -3.942 1 96.74 58 ASP B C 1
ATOM 3185 O O . ASP B 1 58 ? -21.014 -43.533 -4.512 1 96.74 58 ASP B O 1
ATOM 3189 N N . SER B 1 59 ? -20.581 -41.353 -4.554 1 96.69 59 SER B N 1
ATOM 3190 C CA . SER B 1 59 ? -20.232 -41.318 -5.971 1 96.69 59 SER B CA 1
ATOM 3191 C C . SER B 1 59 ? -19.439 -40.061 -6.314 1 96.69 59 SER B C 1
ATOM 3193 O O . SER B 1 59 ? -19.373 -39.125 -5.515 1 96.69 59 SER B O 1
ATOM 3195 N N . THR B 1 60 ? -18.776 -40.142 -7.399 1 96.63 60 THR B N 1
ATOM 3196 C CA . THR B 1 60 ? -18.089 -38.986 -7.964 1 96.63 60 THR B CA 1
ATOM 3197 C C . THR B 1 60 ? -18.594 -38.692 -9.373 1 96.63 60 THR B C 1
ATOM 3199 O O . THR B 1 60 ? -19.101 -39.585 -10.055 1 96.63 60 THR B O 1
ATOM 3202 N N . TYR B 1 61 ? -18.545 -37.422 -9.705 1 95.54 61 TYR B N 1
ATOM 3203 C CA . TYR B 1 61 ? -19.028 -36.991 -11.013 1 95.54 61 TYR B CA 1
ATOM 3204 C C . TYR B 1 61 ? -18.146 -35.887 -11.583 1 95.54 61 TYR B C 1
ATOM 3206 O O . TYR B 1 61 ? -17.918 -34.867 -10.929 1 95.54 61 TYR B O 1
ATOM 3214 N N . LEU B 1 62 ? -17.588 -36.214 -12.754 1 95.31 62 LEU B N 1
ATOM 3215 C CA . LEU B 1 62 ? -16.874 -35.166 -13.475 1 95.31 62 LEU B CA 1
ATOM 3216 C C . LEU B 1 62 ? -17.817 -34.401 -14.397 1 95.31 62 LEU B C 1
ATOM 3218 O O . LEU B 1 62 ? -18.211 -34.909 -15.449 1 95.31 62 LEU B O 1
ATOM 3222 N N . ASP B 1 63 ? -18.185 -33.191 -14.027 1 94.97 63 ASP B N 1
ATOM 3223 C CA . ASP B 1 63 ? -19.055 -32.323 -14.814 1 94.97 63 ASP B CA 1
ATOM 3224 C C . ASP B 1 63 ? -18.245 -31.475 -15.793 1 94.97 63 ASP B C 1
ATOM 3226 O O . ASP B 1 63 ? -17.943 -30.313 -15.513 1 94.97 63 ASP B O 1
ATOM 3230 N N . LYS B 1 64 ? -17.982 -32.015 -16.915 1 93.78 64 LYS B N 1
ATOM 3231 C CA . LYS B 1 64 ? -17.13 -31.349 -17.895 1 93.78 64 LYS B CA 1
ATOM 3232 C C . LYS B 1 64 ? -17.735 -30.019 -18.336 1 93.78 64 LYS B C 1
ATOM 3234 O O . LYS B 1 64 ? -17.016 -29.036 -18.526 1 93.78 64 LYS B O 1
ATOM 3239 N N . ALA B 1 65 ? -19.017 -29.936 -18.409 1 94.56 65 ALA B N 1
ATOM 3240 C CA . ALA B 1 65 ? -19.704 -28.733 -18.872 1 94.56 65 ALA B CA 1
ATOM 3241 C C . ALA B 1 65 ? -19.511 -27.579 -17.893 1 94.56 65 ALA B C 1
ATOM 3243 O O . ALA B 1 65 ? -19.324 -26.432 -18.304 1 94.56 65 ALA B O 1
ATOM 3244 N N . ASN B 1 66 ? -19.512 -27.962 -16.688 1 95.04 66 ASN B N 1
ATOM 3245 C CA . ASN B 1 66 ? -19.399 -26.92 -15.674 1 95.04 66 ASN B CA 1
ATOM 3246 C C . ASN B 1 66 ? -17.994 -26.862 -15.083 1 95.04 66 ASN B C 1
ATOM 3248 O O . ASN B 1 66 ? -17.74 -26.105 -14.145 1 95.04 66 ASN B O 1
ATOM 3252 N N . LYS B 1 67 ? -17.096 -27.633 -15.579 1 95.99 67 LYS B N 1
ATOM 3253 C CA . LYS B 1 67 ? -15.691 -27.621 -15.181 1 95.99 67 LYS B CA 1
ATOM 3254 C C . LYS B 1 67 ? -15.54 -27.901 -13.689 1 95.99 67 LYS B C 1
ATOM 3256 O O . LYS B 1 67 ? -14.805 -27.199 -12.991 1 95.99 67 LYS B O 1
ATOM 3261 N N . MET B 1 68 ? -16.333 -28.965 -13.268 1 97.17 68 MET B N 1
ATOM 3262 C CA . MET B 1 68 ? -16.341 -29.308 -11.849 1 97.17 68 MET B CA 1
ATOM 3263 C C . MET B 1 68 ? -16.166 -30.81 -11.65 1 97.17 68 MET B C 1
ATOM 3265 O O . MET B 1 68 ? -16.614 -31.606 -12.477 1 97.17 68 MET B O 1
ATOM 3269 N N . PHE B 1 69 ? -15.504 -31.108 -10.63 1 97.67 69 PHE B N 1
ATOM 3270 C CA . PHE B 1 69 ? -15.476 -32.459 -10.084 1 97.67 69 PHE B CA 1
ATOM 3271 C C . PHE B 1 69 ? -16.253 -32.53 -8.774 1 97.67 69 PHE B C 1
ATOM 3273 O O . PHE B 1 69 ? -15.899 -31.863 -7.8 1 97.67 69 PHE B O 1
ATOM 3280 N N . ILE B 1 70 ? -17.292 -33.318 -8.736 1 97.63 70 ILE B N 1
ATOM 3281 C CA . ILE B 1 70 ? -18.202 -33.347 -7.596 1 97.63 70 ILE B CA 1
ATOM 3282 C C . ILE B 1 70 ? -18.078 -34.684 -6.87 1 97.63 70 ILE B C 1
ATOM 3284 O O . ILE B 1 70 ? -18.133 -35.745 -7.496 1 97.63 70 ILE B O 1
ATOM 3288 N N . VAL B 1 71 ? -17.911 -34.638 -5.624 1 97.2 71 VAL B N 1
ATOM 3289 C CA . VAL B 1 71 ? -17.868 -35.808 -4.753 1 97.2 71 VAL B CA 1
ATOM 3290 C C . VAL B 1 71 ? -19.126 -35.856 -3.889 1 97.2 71 VAL B C 1
ATOM 3292 O O . VAL B 1 71 ? -19.318 -35.009 -3.014 1 97.2 71 VAL B O 1
ATOM 3295 N N . PHE B 1 72 ? -19.93 -36.859 -4.108 1 96.76 72 PHE B N 1
ATOM 3296 C CA . PHE B 1 72 ? -21.134 -37.051 -3.308 1 96.76 72 PHE B CA 1
ATOM 3297 C C . PHE B 1 72 ? -20.84 -37.911 -2.085 1 96.76 72 PHE B C 1
ATOM 3299 O O . PHE B 1 72 ? -20.242 -38.983 -2.203 1 96.76 72 PHE B O 1
ATOM 3306 N N . LEU B 1 73 ? -21.27 -37.407 -1.012 1 96.44 73 LEU B N 1
ATOM 3307 C CA . LEU B 1 73 ? -20.978 -38.073 0.253 1 96.44 73 LEU B CA 1
ATOM 3308 C C . LEU B 1 73 ? -22.155 -38.934 0.699 1 96.44 73 LEU B C 1
ATOM 3310 O O . LEU B 1 73 ? -23.312 -38.589 0.448 1 96.44 73 LEU B O 1
ATOM 3314 N N . THR B 1 74 ? -21.816 -40.026 1.35 1 96.22 74 THR B N 1
ATOM 3315 C CA . THR B 1 74 ? -22.855 -40.907 1.873 1 96.22 74 THR B CA 1
ATOM 3316 C C . THR B 1 74 ? -23.634 -40.221 2.991 1 96.22 74 THR B C 1
ATOM 3318 O O . THR B 1 74 ? -24.85 -40.392 3.103 1 96.22 74 THR B O 1
ATOM 3321 N N . HIS B 1 75 ? -22.91 -39.496 3.812 1 94.7 75 HIS B N 1
ATOM 3322 C CA . HIS B 1 75 ? -23.489 -38.691 4.883 1 94.7 75 HIS B CA 1
ATOM 3323 C C . HIS B 1 75 ? -22.981 -37.254 4.828 1 94.7 75 HIS B C 1
ATOM 3325 O O . HIS B 1 75 ? -21.895 -36.995 4.305 1 94.7 75 HIS B O 1
ATOM 3331 N N . LYS B 1 76 ? -23.735 -36.437 5.452 1 95.22 76 LYS B N 1
ATOM 3332 C CA . LYS B 1 76 ? -23.347 -35.03 5.475 1 95.22 76 LYS B CA 1
ATOM 3333 C C . LYS B 1 76 ? -22.068 -34.825 6.283 1 95.22 76 LYS B C 1
ATOM 3335 O O . LYS B 1 76 ? -21.895 -35.429 7.344 1 95.22 76 LYS B O 1
ATOM 3340 N N . LEU B 1 77 ? -21.203 -34.05 5.671 1 94.06 77 LEU B N 1
ATOM 3341 C CA . LEU B 1 77 ? -20.069 -33.599 6.471 1 94.06 77 LEU B CA 1
ATOM 3342 C C . LEU B 1 77 ? -20.509 -32.573 7.509 1 94.06 77 LEU B C 1
ATOM 3344 O O . LEU B 1 77 ? -21.163 -31.584 7.172 1 94.06 77 LEU B O 1
ATOM 3348 N N . LYS B 1 78 ? -20.228 -32.715 8.768 1 94.65 78 LYS B N 1
ATOM 3349 C CA . LYS B 1 78 ? -20.463 -31.736 9.826 1 94.65 78 LYS B CA 1
ATOM 3350 C C . LYS B 1 78 ? -19.394 -30.648 9.815 1 94.65 78 LYS B C 1
ATOM 3352 O O . LYS B 1 78 ? -18.333 -30.818 9.21 1 94.65 78 LYS B O 1
ATOM 3357 N N . PRO B 1 79 ? -19.725 -29.518 10.314 1 96.5 79 PRO B N 1
ATOM 3358 C CA . PRO B 1 79 ? -18.697 -28.479 10.421 1 96.5 79 PRO B CA 1
ATOM 3359 C C . PRO B 1 79 ? -17.404 -28.991 11.051 1 96.5 79 PRO B C 1
ATOM 3361 O O . PRO B 1 79 ? -17.445 -29.74 12.031 1 96.5 79 PRO B O 1
ATOM 3364 N N . GLY B 1 80 ? -16.295 -28.672 10.397 1 95.18 80 GLY B N 1
ATOM 3365 C CA . GLY B 1 80 ? -14.997 -29.164 10.831 1 95.18 80 GLY B CA 1
ATOM 3366 C C . GLY B 1 80 ? -13.925 -29.038 9.765 1 95.18 80 GLY B C 1
ATOM 3367 O O . GLY B 1 80 ? -14.131 -28.38 8.743 1 95.18 80 GLY B O 1
ATOM 3368 N N . GLU B 1 81 ? -12.798 -29.648 10.139 1 96.43 81 GLU B N 1
ATOM 3369 C CA . GLU B 1 81 ? -11.648 -29.604 9.24 1 96.43 81 GLU B CA 1
ATOM 3370 C C . GLU B 1 81 ? -11.434 -30.949 8.551 1 96.43 81 GLU B C 1
ATOM 3372 O O . GLU B 1 81 ? -11.478 -31.997 9.198 1 96.43 81 GLU B O 1
ATOM 3377 N N . TYR B 1 82 ? -11.234 -30.91 7.199 1 96.56 82 TYR B N 1
ATOM 3378 C CA . TYR B 1 82 ? -11.116 -32.12 6.393 1 96.56 82 TYR B CA 1
ATOM 3379 C C . TYR B 1 82 ? -9.96 -32.008 5.406 1 96.56 82 TYR B C 1
ATOM 3381 O O . TYR B 1 82 ? -9.408 -30.923 5.208 1 96.56 82 TYR B O 1
ATOM 3389 N N . VAL B 1 83 ? -9.567 -33.19 4.888 1 97.31 83 VAL B N 1
ATOM 3390 C CA . VAL B 1 83 ? -8.604 -33.245 3.793 1 97.31 83 VAL B CA 1
ATOM 3391 C C . VAL B 1 83 ? -9.149 -34.123 2.668 1 97.31 83 VAL B C 1
ATOM 3393 O O . VAL B 1 83 ? -9.655 -35.22 2.918 1 97.31 83 VAL B O 1
ATOM 3396 N N . ILE B 1 84 ? -9.134 -33.646 1.497 1 97.37 84 ILE B N 1
ATOM 3397 C CA . ILE B 1 84 ? -9.452 -34.462 0.33 1 97.37 84 ILE B CA 1
ATOM 3398 C C . ILE B 1 84 ? -8.173 -34.787 -0.437 1 97.37 84 ILE B C 1
ATOM 3400 O O . ILE B 1 84 ? -7.353 -33.902 -0.693 1 97.37 84 ILE B O 1
ATOM 3404 N N . PHE B 1 85 ? -7.98 -36.065 -0.737 1 97.28 85 PHE B N 1
ATOM 3405 C CA . PHE B 1 85 ? -6.848 -36.566 -1.508 1 97.28 85 PHE B CA 1
ATOM 3406 C C . PHE B 1 85 ? -7.28 -36.945 -2.92 1 97.28 85 PHE B C 1
ATOM 3408 O O . PHE B 1 85 ? -8.259 -37.672 -3.101 1 97.28 85 PHE B O 1
ATOM 3415 N N . MET B 1 86 ? -6.544 -36.459 -3.893 1 98.03 86 MET B N 1
ATOM 3416 C CA . MET B 1 86 ? -6.87 -36.797 -5.276 1 98.03 86 MET B CA 1
ATOM 3417 C C . MET B 1 86 ? -5.604 -37.069 -6.082 1 98.03 86 MET B C 1
ATOM 3419 O O . MET B 1 86 ? -4.606 -36.361 -5.936 1 98.03 86 MET B O 1
ATOM 3423 N N . SER B 1 87 ? -5.584 -38.087 -6.89 1 98.24 87 SER B N 1
ATOM 3424 C CA . SER B 1 87 ? -4.611 -38.304 -7.956 1 98.24 87 SER B CA 1
ATOM 3425 C C . SER B 1 87 ? -5.189 -37.928 -9.317 1 98.24 87 SER B C 1
ATOM 3427 O O . SER B 1 87 ? -6.371 -38.159 -9.58 1 98.24 87 SER B O 1
ATOM 3429 N N . PHE B 1 88 ? -4.376 -37.351 -10.13 1 98.19 88 PHE B N 1
ATOM 3430 C CA . PHE B 1 88 ? -4.917 -36.88 -11.4 1 98.19 88 PHE B CA 1
ATOM 3431 C C . PHE B 1 88 ? -3.887 -37.024 -12.514 1 98.19 88 PHE B C 1
ATOM 3433 O O . PHE B 1 88 ? -2.699 -37.214 -12.248 1 98.19 88 PHE B O 1
ATOM 3440 N N . ASN B 1 89 ? -4.305 -37.05 -13.721 1 97.3 89 ASN B N 1
ATOM 3441 C CA . ASN B 1 89 ? -3.523 -36.995 -14.951 1 97.3 89 ASN B CA 1
ATOM 3442 C C . ASN B 1 89 ? -3.955 -35.831 -15.838 1 97.3 89 ASN B C 1
ATOM 3444 O O . ASN B 1 89 ? -5.15 -35.562 -15.978 1 97.3 89 ASN B O 1
ATOM 3448 N N . GLY B 1 90 ? -3.01 -35.131 -16.334 1 96.74 90 GLY B N 1
ATOM 3449 C CA . GLY B 1 90 ? -3.291 -34.022 -17.232 1 96.74 90 GLY B CA 1
ATOM 3450 C C . GLY B 1 90 ? -2.397 -34.004 -18.457 1 96.74 90 GLY B C 1
ATOM 3451 O O . GLY B 1 90 ? -1.393 -34.718 -18.509 1 96.74 90 GLY B O 1
ATOM 3452 N N . ASP B 1 91 ? -2.779 -33.243 -19.431 1 96.71 91 ASP B N 1
ATOM 3453 C CA . ASP B 1 91 ? -1.983 -33.019 -20.634 1 96.71 91 ASP B CA 1
ATOM 3454 C C . ASP B 1 91 ? -1.296 -31.657 -20.593 1 96.71 91 ASP B C 1
ATOM 3456 O O . ASP B 1 91 ? -1.862 -30.685 -20.088 1 96.71 91 ASP B O 1
ATOM 3460 N N . ILE B 1 92 ? -0.127 -31.649 -21.144 1 96.66 92 ILE B N 1
ATOM 3461 C CA . ILE B 1 92 ? 0.547 -30.367 -21.323 1 96.66 92 ILE B CA 1
ATOM 3462 C C . ILE B 1 92 ? -0.251 -29.495 -22.289 1 96.66 92 ILE B C 1
ATOM 3464 O O . ILE B 1 92 ? -0.671 -29.96 -23.352 1 96.66 92 ILE B O 1
ATOM 3468 N N . SER B 1 93 ? -0.464 -28.296 -21.839 1 94.6 93 SER B N 1
ATOM 3469 C CA . SER B 1 93 ? -1.297 -27.389 -22.623 1 94.6 93 SER B CA 1
ATOM 3470 C C . SER B 1 93 ? -0.642 -27.053 -23.958 1 94.6 93 SER B C 1
ATOM 3472 O O . SER B 1 93 ? 0.572 -26.851 -24.027 1 94.6 93 SER B O 1
ATOM 3474 N N . LYS B 1 94 ? -1.412 -26.985 -25.003 1 90.17 94 LYS B N 1
ATOM 3475 C CA . LYS B 1 94 ? -0.939 -26.559 -26.317 1 90.17 94 LYS B CA 1
ATOM 3476 C C . LYS B 1 94 ? -1.07 -25.049 -26.486 1 90.17 94 LYS B C 1
ATOM 3478 O O . LYS B 1 94 ? -0.629 -24.491 -27.493 1 90.17 94 LYS B O 1
ATOM 3483 N N . GLU B 1 95 ? -1.676 -24.515 -25.454 1 87.86 95 GLU B N 1
ATOM 3484 C CA . GLU B 1 95 ? -1.792 -23.062 -25.375 1 87.86 95 GLU B CA 1
ATOM 3485 C C . GLU B 1 95 ? -0.843 -22.488 -24.328 1 87.86 95 GLU B C 1
ATOM 3487 O O . GLU B 1 95 ? -0.253 -23.233 -23.542 1 87.86 95 GLU B O 1
ATOM 3492 N N . ASN B 1 96 ? -0.512 -21.229 -24.355 1 88.08 96 ASN B N 1
ATOM 3493 C CA . ASN B 1 96 ? 0.395 -20.595 -23.402 1 88.08 96 ASN B CA 1
ATOM 3494 C C . ASN B 1 96 ? -0.31 -20.273 -22.087 1 88.08 96 ASN B C 1
ATOM 3496 O O . ASN B 1 96 ? -0.19 -19.161 -21.571 1 88.08 96 ASN B O 1
ATOM 3500 N N . VAL B 1 97 ? -1.2 -21.237 -21.584 1 91.53 97 VAL B N 1
ATOM 3501 C CA . VAL B 1 97 ? -1.87 -21.111 -20.294 1 91.53 97 VAL B CA 1
ATOM 3502 C C . VAL B 1 97 ? -1.822 -22.446 -19.553 1 91.53 97 VAL B C 1
ATOM 3504 O O . VAL B 1 97 ? -1.572 -23.49 -20.159 1 91.53 97 VAL B O 1
ATOM 3507 N N . GLY B 1 98 ? -2.019 -22.432 -18.269 1 95.2 98 GLY B N 1
ATOM 3508 C CA . GLY B 1 98 ? -1.853 -23.649 -17.491 1 95.2 98 GLY B CA 1
ATOM 3509 C C . GLY B 1 98 ? -0.413 -24.125 -17.427 1 95.2 98 GLY B C 1
ATOM 3510 O O . GLY B 1 98 ? 0.501 -23.327 -17.21 1 95.2 98 GLY B O 1
ATOM 3511 N N . LEU B 1 99 ? -0.259 -25.395 -17.504 1 96.71 99 LEU B N 1
ATOM 3512 C CA . LEU B 1 99 ? 1.075 -25.975 -17.615 1 96.71 99 LEU B CA 1
ATOM 3513 C C . LEU B 1 99 ? 1.438 -26.228 -19.074 1 96.71 99 LEU B C 1
ATOM 3515 O O . LEU B 1 99 ? 0.81 -27.054 -19.74 1 96.71 99 LEU B O 1
ATOM 3519 N N . PHE B 1 100 ? 2.399 -25.545 -19.572 1 94.17 100 PHE B N 1
ATOM 3520 C CA . PHE B 1 100 ? 2.72 -25.706 -20.985 1 94.17 100 PHE B CA 1
ATOM 3521 C C . PHE B 1 100 ? 4.228 -25.799 -21.19 1 94.17 100 PHE B C 1
ATOM 3523 O O . PHE B 1 100 ? 5.003 -25.507 -20.278 1 94.17 100 PHE B O 1
ATOM 3530 N N . LYS B 1 101 ? 4.581 -26.299 -22.341 1 93.54 101 LYS B N 1
ATOM 3531 C CA . LYS B 1 101 ? 5.968 -26.547 -22.722 1 93.54 101 LYS B CA 1
ATOM 3532 C C . LYS B 1 101 ? 6.405 -25.611 -23.846 1 93.54 101 LYS B C 1
ATOM 3534 O O . LYS B 1 101 ? 5.618 -25.298 -24.741 1 93.54 101 LYS B O 1
ATOM 3539 N N . ASP B 1 102 ? 7.544 -25.067 -23.729 1 91.37 102 ASP B N 1
ATOM 3540 C CA . ASP B 1 102 ? 8.192 -24.314 -24.798 1 91.37 102 ASP B CA 1
ATOM 3541 C C . ASP B 1 102 ? 9.649 -24.739 -24.965 1 91.37 102 ASP B C 1
ATOM 3543 O O . ASP B 1 102 ? 10.131 -25.616 -24.246 1 91.37 102 ASP B O 1
ATOM 3547 N N . SER B 1 103 ? 10.3 -24.259 -26.051 1 90.95 103 SER B N 1
ATOM 3548 C CA . SER B 1 103 ? 11.65 -24.731 -26.342 1 90.95 103 SER B CA 1
ATOM 3549 C C . SER B 1 103 ? 12.514 -23.614 -26.917 1 90.95 103 SER B C 1
ATOM 3551 O O . SER B 1 103 ? 11.999 -22.57 -27.322 1 90.95 103 SER B O 1
ATOM 3553 N N . TYR B 1 104 ? 13.781 -23.795 -26.835 1 88.94 104 TYR B N 1
ATOM 3554 C CA . TYR B 1 104 ? 14.789 -22.943 -27.455 1 88.94 104 TYR B CA 1
ATOM 3555 C C . TYR B 1 104 ? 15.988 -23.763 -27.916 1 88.94 104 TYR B C 1
ATOM 3557 O O . TYR B 1 104 ? 16.202 -24.881 -27.443 1 88.94 104 TYR B O 1
ATOM 3565 N N . GLU B 1 105 ? 16.659 -23.225 -28.915 1 89.35 105 GLU B N 1
ATOM 3566 C CA . GLU B 1 105 ? 17.912 -23.849 -29.328 1 89.35 105 GLU B CA 1
ATOM 3567 C C . GLU B 1 105 ? 19.091 -23.299 -28.531 1 89.35 105 GLU B C 1
ATOM 3569 O O . GLU B 1 105 ? 19.277 -22.084 -28.445 1 89.35 105 GLU B O 1
ATOM 3574 N N . ASP B 1 106 ? 19.824 -24.19 -27.918 1 84.39 106 ASP B N 1
ATOM 3575 C CA . ASP B 1 106 ? 21.001 -23.719 -27.194 1 84.39 106 ASP B CA 1
ATOM 3576 C C . ASP B 1 106 ? 22.136 -23.375 -28.157 1 84.39 106 ASP B C 1
ATOM 3578 O O . ASP B 1 106 ? 21.95 -23.395 -29.375 1 84.39 106 ASP B O 1
ATOM 3582 N N . ASP B 1 107 ? 23.309 -22.95 -27.633 1 78.26 107 ASP B N 1
ATOM 3583 C CA . ASP B 1 107 ? 24.429 -22.468 -28.435 1 78.26 107 ASP B CA 1
ATOM 3584 C C . ASP B 1 107 ? 24.969 -23.571 -29.343 1 78.26 107 ASP B C 1
ATOM 3586 O O . ASP B 1 107 ? 25.633 -23.289 -30.343 1 78.26 107 ASP B O 1
ATOM 3590 N N . ASN B 1 108 ? 24.717 -24.822 -29.022 1 85.58 108 ASN B N 1
ATOM 3591 C CA . ASN B 1 108 ? 25.181 -25.954 -29.818 1 85.58 108 ASN B CA 1
ATOM 3592 C C . ASN B 1 108 ? 24.119 -26.413 -30.813 1 85.58 108 ASN B C 1
ATOM 3594 O O . ASN B 1 108 ? 24.274 -27.451 -31.459 1 85.58 108 ASN B O 1
ATOM 3598 N N . GLY B 1 109 ? 23.019 -25.737 -30.772 1 86.47 109 GLY B N 1
ATOM 3599 C CA . GLY B 1 109 ? 21.958 -26.063 -31.71 1 86.47 109 GLY B CA 1
ATOM 3600 C C . GLY B 1 109 ? 21.021 -27.143 -31.2 1 86.47 109 GLY B C 1
ATOM 3601 O O . GLY B 1 109 ? 20.225 -27.692 -31.964 1 86.47 109 GLY B O 1
ATOM 3602 N N . VAL B 1 110 ? 21.222 -27.507 -30.052 1 88.21 110 VAL B N 1
ATOM 3603 C CA . VAL B 1 110 ? 20.379 -28.544 -29.467 1 88.21 110 VAL B CA 1
ATOM 3604 C C . VAL B 1 110 ? 19.103 -27.919 -28.908 1 88.21 110 VAL B C 1
ATOM 3606 O O . VAL B 1 110 ? 19.156 -26.909 -28.203 1 88.21 110 VAL B O 1
ATOM 3609 N N . LEU B 1 111 ? 18.001 -28.583 -29.221 1 90.88 111 LEU B N 1
ATOM 3610 C CA . LEU B 1 111 ? 16.705 -28.117 -28.741 1 90.88 111 LEU B CA 1
ATOM 3611 C C . LEU B 1 111 ? 16.526 -28.436 -27.261 1 90.88 111 LEU B C 1
ATOM 3613 O O . LEU B 1 111 ? 16.679 -29.588 -26.847 1 90.88 111 LEU B O 1
ATOM 3617 N N . GLN B 1 112 ? 16.295 -27.404 -26.504 1 90.74 112 GLN B N 1
ATOM 3618 C CA . GLN B 1 112 ? 16.04 -27.55 -25.075 1 90.74 112 GLN B CA 1
ATOM 3619 C C . GLN B 1 112 ? 14.598 -27.186 -24.733 1 90.74 112 GLN B C 1
ATOM 3621 O O . GLN B 1 112 ? 14.111 -26.123 -25.123 1 90.74 112 GLN B O 1
ATOM 3626 N N . ASN B 1 113 ? 13.929 -28.082 -24.015 1 92.19 113 ASN B N 1
ATOM 3627 C CA . ASN B 1 113 ? 12.556 -27.826 -23.591 1 92.19 113 ASN B CA 1
ATOM 3628 C C . ASN B 1 113 ? 12.503 -27.26 -22.175 1 92.19 113 ASN B C 1
ATOM 3630 O O . ASN B 1 113 ? 13.407 -27.497 -21.372 1 92.19 113 ASN B O 1
ATOM 3634 N N . TYR B 1 114 ? 11.542 -26.503 -21.905 1 93.38 114 TYR B N 1
ATOM 3635 C CA . TYR B 1 114 ? 11.226 -26.103 -20.538 1 93.38 114 TYR B CA 1
ATOM 3636 C C . TYR B 1 114 ? 9.72 -26.103 -20.304 1 93.38 114 TYR B C 1
ATOM 3638 O O . TYR B 1 114 ? 8.938 -26.018 -21.253 1 93.38 114 TYR B O 1
ATOM 3646 N N . LEU B 1 115 ? 9.354 -26.334 -19.134 1 94.98 115 LEU B N 1
ATOM 3647 C CA . LEU B 1 115 ? 7.969 -26.384 -18.679 1 94.98 115 LEU B CA 1
ATOM 3648 C C . LEU B 1 115 ? 7.673 -25.243 -17.711 1 94.98 115 LEU B C 1
ATOM 3650 O O . LEU B 1 115 ? 8.491 -24.934 -16.841 1 94.98 115 LEU B O 1
ATOM 3654 N N . MET B 1 116 ? 6.499 -24.577 -17.829 1 94.24 116 MET B N 1
ATOM 3655 C CA . MET B 1 116 ? 6.159 -23.499 -16.905 1 94.24 116 MET B CA 1
ATOM 3656 C C . MET B 1 116 ? 4.648 -23.38 -16.74 1 94.24 116 MET B C 1
ATOM 3658 O O . MET B 1 116 ? 3.888 -23.875 -17.574 1 94.24 116 MET B O 1
ATOM 3662 N N . THR B 1 117 ? 4.241 -22.71 -15.699 1 95.2 117 THR B N 1
ATOM 3663 C CA . THR B 1 117 ? 2.825 -22.46 -15.455 1 95.2 117 THR B CA 1
ATOM 3664 C C . THR B 1 117 ? 2.464 -21.016 -15.789 1 95.2 117 THR B C 1
ATOM 3666 O O . THR B 1 117 ? 3.298 -20.117 -15.661 1 95.2 117 THR B O 1
ATOM 3669 N N . TYR B 1 118 ? 1.353 -20.772 -16.26 1 93.39 118 TYR B N 1
ATOM 3670 C CA . TYR B 1 118 ? 0.629 -19.508 -16.342 1 93.39 118 TYR B CA 1
ATOM 3671 C C . TYR B 1 118 ? -0.837 -19.693 -15.968 1 93.39 118 TYR B C 1
ATOM 3673 O O . TYR B 1 118 ? -1.626 -20.209 -16.763 1 93.39 118 TYR B O 1
ATOM 3681 N N . LEU B 1 119 ? -1.258 -19.122 -14.822 1 93.4 119 LEU B N 1
ATOM 3682 C CA . LEU B 1 119 ? -2.521 -19.581 -14.255 1 93.4 119 LEU B CA 1
ATOM 3683 C C . LEU B 1 119 ? -3.53 -18.44 -14.178 1 93.4 119 LEU B C 1
ATOM 3685 O O . LEU B 1 119 ? -4.614 -18.6 -13.613 1 93.4 119 LEU B O 1
ATOM 3689 N N . GLN B 1 120 ? -3.153 -17.281 -14.712 1 86.74 120 GLN B N 1
ATOM 3690 C CA . GLN B 1 120 ? -4.057 -16.138 -14.637 1 86.74 120 GLN B CA 1
ATOM 3691 C C . GLN B 1 120 ? -4.797 -15.935 -15.957 1 86.74 120 GLN B C 1
ATOM 3693 O O . GLN B 1 120 ? -4.208 -16.069 -17.031 1 86.74 120 GLN B O 1
ATOM 3698 N N . PRO B 1 121 ? -6.131 -15.651 -16.028 1 82.23 121 PRO B N 1
ATOM 3699 C CA . PRO B 1 121 ? -7.06 -15.758 -14.901 1 82.23 121 PRO B CA 1
ATOM 3700 C C . PRO B 1 121 ? -7.711 -17.136 -14.802 1 82.23 121 PRO B C 1
ATOM 3702 O O . PRO B 1 121 ? -8.152 -17.689 -15.812 1 82.23 121 PRO B O 1
ATOM 3705 N N . ARG B 1 122 ? -7.855 -17.916 -13.899 1 88.98 122 ARG B N 1
ATOM 3706 C CA . ARG B 1 122 ? -8.644 -19.105 -13.594 1 88.98 122 ARG B CA 1
ATOM 3707 C C . ARG B 1 122 ? -8.1 -20.327 -14.326 1 88.98 122 ARG B C 1
ATOM 3709 O O . ARG B 1 122 ? -8.861 -21.084 -14.932 1 88.98 122 ARG B O 1
ATOM 3716 N N . PHE B 1 123 ? -6.766 -20.449 -14.433 1 94.7 123 PHE B N 1
ATOM 3717 C CA . PHE B 1 123 ? -6.22 -21.576 -15.18 1 94.7 123 PHE B CA 1
ATOM 3718 C C . PHE B 1 123 ? -5.577 -22.588 -14.24 1 94.7 123 PHE B C 1
ATOM 3720 O O . PHE B 1 123 ? -5.03 -23.598 -14.688 1 94.7 123 PHE B O 1
ATOM 3727 N N . ALA B 1 124 ? -5.663 -22.327 -13.003 1 96.9 124 ALA B N 1
ATOM 3728 C CA . ALA B 1 124 ? -5.074 -23.274 -12.06 1 96.9 124 ALA B CA 1
ATOM 3729 C C . ALA B 1 124 ? -5.764 -24.633 -12.143 1 96.9 124 ALA B C 1
ATOM 3731 O O . ALA B 1 124 ? -5.107 -25.674 -12.074 1 96.9 124 ALA B O 1
ATOM 3732 N N . SER B 1 125 ? -7.064 -24.614 -12.417 1 97.83 125 SER B N 1
ATOM 3733 C CA . SER B 1 125 ? -7.869 -25.831 -12.444 1 97.83 125 SER B CA 1
ATOM 3734 C C . SER B 1 125 ? -7.559 -26.671 -13.679 1 97.83 125 SER B C 1
ATOM 3736 O O . SER B 1 125 ? -7.985 -27.824 -13.774 1 97.83 125 SER B O 1
ATOM 3738 N N . THR B 1 126 ? -6.83 -26.114 -14.614 1 97.6 126 THR B N 1
ATOM 3739 C CA . THR B 1 126 ? -6.386 -26.879 -15.774 1 97.6 126 THR B CA 1
ATOM 3740 C C . THR B 1 126 ? -5.11 -27.652 -15.456 1 97.6 126 THR B C 1
ATOM 3742 O O . THR B 1 126 ? -4.698 -28.524 -16.224 1 97.6 126 THR B O 1
ATOM 3745 N N . VAL B 1 127 ? -4.496 -27.361 -14.313 1 98.12 127 VAL B N 1
ATOM 3746 C CA . VAL B 1 127 ? -3.219 -27.971 -13.959 1 98.12 127 VAL B CA 1
ATOM 3747 C C . VAL B 1 127 ? -3.428 -29.004 -12.854 1 98.12 127 VAL B C 1
ATOM 3749 O O . VAL B 1 127 ? -2.811 -30.072 -12.869 1 98.12 127 VAL B O 1
ATOM 3752 N N . PHE B 1 128 ? -4.231 -28.705 -11.884 1 98.33 128 PHE B N 1
ATOM 3753 C CA . PHE B 1 128 ? -4.61 -29.607 -10.802 1 98.33 128 PHE B CA 1
ATOM 3754 C C . PHE B 1 128 ? -5.997 -29.263 -10.272 1 98.33 128 PHE B C 1
ATOM 3756 O O . PHE B 1 128 ? -6.444 -28.12 -10.382 1 98.33 128 PHE B O 1
ATOM 3763 N N . PRO B 1 129 ? -6.755 -30.302 -9.763 1 98.16 129 PRO B N 1
ATOM 3764 C CA . PRO B 1 129 ? -8.039 -29.975 -9.139 1 98.16 129 PRO B CA 1
ATOM 3765 C C . PRO B 1 129 ? -7.893 -29.032 -7.947 1 98.16 129 PRO B C 1
ATOM 3767 O O . PRO B 1 129 ? -7.066 -29.271 -7.064 1 98.16 129 PRO B O 1
ATOM 3770 N N . CYS B 1 130 ? -8.677 -28.011 -7.957 1 97.81 130 CYS B N 1
ATOM 3771 C CA . CYS B 1 130 ? -8.506 -27.018 -6.902 1 97.81 130 CYS B CA 1
ATOM 3772 C C . CYS B 1 130 ? -9.724 -26.107 -6.808 1 97.81 130 CYS B C 1
ATOM 3774 O O . CYS B 1 130 ? -10.591 -26.13 -7.684 1 97.81 130 CYS B O 1
ATOM 3776 N N . PHE B 1 131 ? -9.879 -25.37 -5.707 1 96.22 131 PHE B N 1
ATOM 3777 C CA . PHE B 1 131 ? -10.822 -24.262 -5.617 1 96.22 131 PHE B CA 1
ATOM 3778 C C . PHE B 1 131 ? -10.265 -23.019 -6.3 1 96.22 131 PHE B C 1
ATOM 3780 O O . PHE B 1 131 ? -9.579 -22.212 -5.669 1 96.22 131 PHE B O 1
ATOM 3787 N N . ASP B 1 132 ? -10.591 -22.88 -7.542 1 94.82 132 ASP B N 1
ATOM 3788 C CA . ASP B 1 132 ? -9.985 -21.866 -8.399 1 94.82 132 ASP B CA 1
ATOM 3789 C C . ASP B 1 132 ? -10.654 -20.508 -8.2 1 94.82 132 ASP B C 1
ATOM 3791 O O . ASP B 1 132 ? -11.281 -19.978 -9.12 1 94.82 132 ASP B O 1
ATOM 3795 N N . GLN B 1 133 ? -10.502 -19.93 -6.978 1 91.86 133 GLN B N 1
ATOM 3796 C CA . GLN B 1 133 ? -11.027 -18.628 -6.581 1 91.86 133 GLN B CA 1
ATOM 3797 C C . GLN B 1 133 ? -9.902 -17.684 -6.166 1 91.86 133 GLN B C 1
ATOM 3799 O O . GLN B 1 133 ? -8.969 -18.09 -5.47 1 91.86 133 GLN B O 1
ATOM 3804 N N . PRO B 1 134 ? -9.985 -16.47 -6.614 1 88.79 134 PRO B N 1
ATOM 3805 C CA . PRO B 1 134 ? -8.861 -15.564 -6.37 1 88.79 134 PRO B CA 1
ATOM 3806 C C . PRO B 1 134 ? -8.775 -15.107 -4.916 1 88.79 134 PRO B C 1
ATOM 3808 O O . PRO B 1 134 ? -7.72 -14.65 -4.469 1 88.79 134 PRO B O 1
ATOM 3811 N N . ASN B 1 135 ? -9.86 -15.198 -4.155 1 87.61 135 ASN B N 1
ATOM 3812 C CA . ASN B 1 135 ? -9.887 -14.642 -2.807 1 87.61 135 ASN B CA 1
ATOM 3813 C C . ASN B 1 135 ? -9.547 -15.697 -1.758 1 87.61 135 ASN B C 1
ATOM 3815 O O . ASN B 1 135 ? -9.556 -15.412 -0.559 1 87.61 135 ASN B O 1
ATOM 3819 N N . TYR B 1 136 ? -9.282 -16.944 -2.157 1 89.56 136 TYR B N 1
ATOM 3820 C CA . TYR B 1 136 ? -8.804 -17.972 -1.239 1 89.56 136 TYR B CA 1
ATOM 3821 C C . TYR B 1 136 ? -7.285 -17.934 -1.121 1 89.56 136 TYR B C 1
ATOM 3823 O O . TYR B 1 136 ? -6.574 -18.389 -2.021 1 89.56 136 TYR B O 1
ATOM 3831 N N . LEU B 1 137 ? -6.88 -17.326 -0.062 1 89.91 137 LEU B N 1
ATOM 3832 C CA . LEU B 1 137 ? -5.449 -17.362 0.221 1 89.91 137 LEU B CA 1
ATOM 3833 C C . LEU B 1 137 ? -5.073 -18.642 0.959 1 89.91 137 LEU B C 1
ATOM 3835 O O . LEU B 1 137 ? -5.644 -18.95 2.008 1 89.91 137 LEU B O 1
ATOM 3839 N N . THR B 1 138 ? -4.167 -19.378 0.372 1 93.68 138 THR B N 1
ATOM 3840 C CA . THR B 1 138 ? -3.814 -20.669 0.952 1 93.68 138 THR B CA 1
ATOM 3841 C C . THR B 1 138 ? -2.312 -20.917 0.846 1 93.68 138 THR B C 1
ATOM 3843 O O . THR B 1 138 ? -1.627 -20.279 0.044 1 93.68 138 THR B O 1
ATOM 3846 N N . SER B 1 139 ? -1.873 -21.731 1.754 1 96.5 139 SER B N 1
ATOM 3847 C CA . SER B 1 139 ? -0.475 -22.147 1.684 1 96.5 139 SER B CA 1
ATOM 3848 C C . SER B 1 139 ? -0.301 -23.343 0.754 1 96.5 139 SER B C 1
ATOM 3850 O O . SER B 1 139 ? -1.187 -24.194 0.655 1 96.5 139 SER B O 1
ATOM 3852 N N . PHE B 1 140 ? 0.855 -23.367 0.132 1 97.57 140 PHE B N 1
ATOM 3853 C CA . PHE B 1 140 ? 1.158 -24.436 -0.812 1 97.57 140 PHE B CA 1
ATOM 3854 C C . PHE B 1 140 ? 2.487 -25.099 -0.471 1 97.57 140 PHE B C 1
ATOM 3856 O O . PHE B 1 140 ? 3.482 -24.415 -0.221 1 97.57 140 PHE B O 1
ATOM 3863 N N . GLN B 1 141 ? 2.477 -26.334 -0.356 1 98.12 141 GLN B N 1
ATOM 3864 C CA . GLN B 1 141 ? 3.68 -27.158 -0.411 1 98.12 141 GLN B CA 1
ATOM 3865 C C . GLN B 1 141 ? 3.792 -27.881 -1.75 1 98.12 141 GLN B C 1
ATOM 3867 O O . GLN B 1 141 ? 3.021 -28.801 -2.032 1 98.12 141 GLN B O 1
ATOM 3872 N N . ILE B 1 142 ? 4.799 -27.521 -2.515 1 98.34 142 ILE B N 1
ATOM 3873 C CA . ILE B 1 142 ? 4.882 -27.999 -3.89 1 98.34 142 ILE B CA 1
ATOM 3874 C C . ILE B 1 142 ? 6.089 -28.922 -4.044 1 98.34 142 ILE B C 1
ATOM 3876 O O . ILE B 1 142 ? 7.181 -28.611 -3.562 1 98.34 142 ILE B O 1
ATOM 3880 N N . ASN B 1 143 ? 5.875 -30.017 -4.66 1 97.94 143 ASN B N 1
ATOM 3881 C CA . ASN B 1 143 ? 6.931 -30.949 -5.039 1 97.94 143 ASN B CA 1
ATOM 3882 C C . ASN B 1 143 ? 6.94 -31.204 -6.544 1 97.94 143 ASN B C 1
ATOM 3884 O O . ASN B 1 143 ? 5.882 -31.347 -7.16 1 97.94 143 ASN B O 1
ATOM 3888 N N . ILE B 1 144 ? 8.096 -31.242 -7.043 1 97.18 144 ILE B N 1
ATOM 3889 C CA . ILE B 1 144 ? 8.267 -31.56 -8.456 1 97.18 144 ILE B CA 1
ATOM 3890 C C . ILE B 1 144 ? 9.083 -32.842 -8.601 1 97.18 144 ILE B C 1
ATOM 3892 O O . ILE B 1 144 ? 10.188 -32.947 -8.064 1 97.18 144 ILE B O 1
ATOM 3896 N N . VAL B 1 145 ? 8.527 -33.78 -9.299 1 96.13 145 VAL B N 1
ATOM 3897 C CA . VAL B 1 145 ? 9.23 -35.021 -9.608 1 96.13 145 VAL B CA 1
ATOM 3898 C C . VAL B 1 145 ? 9.713 -34.993 -11.057 1 96.13 145 VAL B C 1
ATOM 3900 O O . VAL B 1 145 ? 8.943 -34.682 -11.969 1 96.13 145 VAL B O 1
ATOM 3903 N N . ARG B 1 146 ? 10.966 -35.327 -11.242 1 93.58 146 ARG B N 1
ATOM 3904 C CA . ARG B 1 146 ? 11.551 -35.347 -12.578 1 93.58 146 ARG B CA 1
ATOM 3905 C C . ARG B 1 146 ? 12.581 -36.465 -12.708 1 93.58 146 ARG B C 1
ATOM 3907 O O . ARG B 1 146 ? 13.088 -36.968 -11.704 1 93.58 146 ARG B O 1
ATOM 3914 N N . PRO B 1 147 ? 12.933 -36.794 -13.938 1 92.83 147 PRO B N 1
ATOM 3915 C CA . PRO B 1 147 ? 14.017 -37.761 -14.123 1 92.83 147 PRO B CA 1
ATOM 3916 C C . PRO B 1 147 ? 15.35 -37.268 -13.565 1 92.83 147 PRO B C 1
ATOM 3918 O O . PRO B 1 147 ? 15.746 -36.128 -13.82 1 92.83 147 PRO B O 1
ATOM 3921 N N . THR B 1 148 ? 16.015 -38.136 -12.858 1 90.74 148 THR B N 1
ATOM 3922 C CA . THR B 1 148 ? 17.278 -37.786 -12.217 1 90.74 148 THR B CA 1
ATOM 3923 C C . THR B 1 148 ? 18.324 -37.401 -13.259 1 90.74 148 THR B C 1
ATOM 3925 O O . THR B 1 148 ? 19.083 -36.449 -13.063 1 90.74 148 THR B O 1
ATOM 3928 N N . GLU B 1 149 ? 18.396 -38.017 -14.288 1 86.16 149 GLU B N 1
ATOM 3929 C CA . GLU B 1 149 ? 19.427 -37.863 -15.31 1 86.16 149 GLU B CA 1
ATOM 3930 C C . GLU B 1 149 ? 19.306 -36.518 -16.019 1 86.16 149 GLU B C 1
ATOM 3932 O O . GLU B 1 149 ? 20.285 -36.008 -16.567 1 86.16 149 GLU B O 1
ATOM 3937 N N . SER B 1 150 ? 18.104 -35.932 -16.036 1 81.63 150 SER B N 1
ATOM 3938 C CA . SER B 1 150 ? 17.911 -34.657 -16.719 1 81.63 150 SER B CA 1
ATOM 3939 C C . SER B 1 150 ? 18.665 -33.533 -16.014 1 81.63 150 SER B C 1
ATOM 3941 O O . SER B 1 150 ? 19.178 -32.62 -16.664 1 81.63 150 SER B O 1
ATOM 3943 N N . ASN B 1 151 ? 18.854 -33.531 -14.744 1 80.82 151 ASN B N 1
ATOM 3944 C CA . ASN B 1 151 ? 19.536 -32.563 -13.892 1 80.82 151 ASN B CA 1
ATOM 3945 C C . ASN B 1 151 ? 19.126 -31.132 -14.229 1 80.82 151 ASN B C 1
ATOM 3947 O O . ASN B 1 151 ? 19.943 -30.213 -14.151 1 80.82 151 ASN B O 1
ATOM 3951 N N . VAL B 1 152 ? 17.897 -31.009 -14.733 1 89.45 152 VAL B N 1
ATOM 3952 C CA . VAL B 1 152 ? 17.389 -29.682 -15.064 1 89.45 152 VAL B CA 1
ATOM 3953 C C . VAL B 1 152 ? 17.019 -28.936 -13.784 1 89.45 152 VAL B C 1
ATOM 3955 O O . VAL B 1 152 ? 16.743 -29.556 -12.755 1 89.45 152 VAL B O 1
ATOM 3958 N N . ALA B 1 153 ? 17.077 -27.644 -13.847 1 92.5 153 ALA B N 1
ATOM 3959 C CA . ALA B 1 153 ? 16.703 -26.808 -12.709 1 92.5 153 ALA B CA 1
ATOM 3960 C C . ALA B 1 153 ? 15.187 -26.763 -12.536 1 92.5 153 ALA B C 1
ATOM 3962 O O . ALA B 1 153 ? 14.443 -26.787 -13.519 1 92.5 153 ALA B O 1
ATOM 3963 N N . SER B 1 154 ? 14.742 -26.79 -11.293 1 95.78 154 SER B N 1
ATOM 3964 C CA . SER B 1 154 ? 13.331 -26.668 -10.942 1 95.78 154 SER B CA 1
ATOM 3965 C C . SER B 1 154 ? 13.093 -25.48 -10.015 1 95.78 154 SER B C 1
ATOM 3967 O O . SER B 1 154 ? 13.766 -25.34 -8.992 1 95.78 154 SER B O 1
ATOM 3969 N N . PHE B 1 155 ? 12.166 -24.623 -10.443 1 96.72 155 PHE B N 1
ATOM 3970 C CA . PHE B 1 155 ? 11.826 -23.435 -9.669 1 96.72 155 PHE B CA 1
ATOM 3971 C C . PHE B 1 155 ? 10.355 -23.45 -9.272 1 96.72 155 PHE B C 1
ATOM 3973 O O . PHE B 1 155 ? 9.509 -23.938 -10.024 1 96.72 155 PHE B O 1
ATOM 3980 N N . SER B 1 156 ? 10.072 -22.962 -8.09 1 97.55 156 SER B N 1
ATOM 3981 C CA . SER B 1 156 ? 8.712 -22.725 -7.617 1 97.55 156 SER B CA 1
ATOM 3982 C C . SER B 1 156 ? 8.648 -21.502 -6.708 1 97.55 156 SER B C 1
ATOM 3984 O O . SER B 1 156 ? 9.597 -20.716 -6.648 1 97.55 156 SER B O 1
ATOM 3986 N N . ASN B 1 157 ? 7.555 -21.285 -6.064 1 96.63 157 ASN B N 1
ATOM 3987 C CA . ASN B 1 157 ? 7.315 -20.094 -5.256 1 96.63 157 ASN B CA 1
ATOM 3988 C C . ASN B 1 157 ? 8.338 -19.964 -4.132 1 96.63 157 ASN B C 1
ATOM 3990 O O . ASN B 1 157 ? 8.772 -18.857 -3.806 1 96.63 157 ASN B O 1
ATOM 3994 N N . MET B 1 158 ? 8.77 -21.109 -3.6 1 97.08 158 MET B N 1
ATOM 3995 C CA . MET B 1 158 ? 9.647 -21.079 -2.433 1 97.08 158 MET B CA 1
ATOM 3996 C C . MET B 1 158 ? 10.979 -21.757 -2.737 1 97.08 158 MET B C 1
ATOM 3998 O O . MET B 1 158 ? 11.145 -22.363 -3.797 1 97.08 158 MET B O 1
ATOM 4002 N N . LYS B 1 159 ? 11.912 -21.551 -1.843 1 95.87 159 LYS B N 1
ATOM 4003 C CA . LYS B 1 159 ? 13.221 -22.175 -2.019 1 95.87 159 LYS B CA 1
ATOM 4004 C C . LYS B 1 159 ? 13.132 -23.691 -1.869 1 95.87 159 LYS B C 1
ATOM 4006 O O . LYS B 1 159 ? 12.19 -24.206 -1.263 1 95.87 159 LYS B O 1
ATOM 4011 N N . VAL B 1 160 ? 14.07 -24.347 -2.414 1 96.22 160 VAL B N 1
ATOM 4012 C CA . VAL B 1 160 ? 14.179 -25.797 -2.285 1 96.22 160 VAL B CA 1
ATOM 4013 C C . VAL B 1 160 ? 14.513 -26.163 -0.841 1 96.22 160 VAL B C 1
ATOM 4015 O O . VAL B 1 160 ? 15.464 -25.632 -0.263 1 96.22 160 VAL B O 1
ATOM 4018 N N . GLU B 1 161 ? 13.716 -26.938 -0.274 1 97.16 161 GLU B N 1
ATOM 4019 C CA . GLU B 1 161 ? 13.962 -27.451 1.07 1 97.16 161 GLU B CA 1
ATOM 4020 C C . GLU B 1 161 ? 14.916 -28.642 1.04 1 97.16 161 GLU B C 1
ATOM 4022 O O . GLU B 1 161 ? 15.853 -28.714 1.838 1 97.16 161 GLU B O 1
ATOM 4027 N N . LYS B 1 162 ? 14.585 -29.544 0.108 1 96.73 162 LYS B N 1
ATOM 4028 C CA . LYS B 1 162 ? 15.405 -30.742 -0.038 1 96.73 162 LYS B CA 1
ATOM 4029 C C . LYS B 1 162 ? 15.123 -31.443 -1.364 1 96.73 162 LYS B C 1
ATOM 4031 O O . LYS B 1 162 ? 14.098 -31.19 -2 1 96.73 162 LYS B O 1
ATOM 4036 N N . GLU B 1 163 ? 16.076 -32.266 -1.731 1 94.74 163 GLU B N 1
ATOM 4037 C CA . GLU B 1 163 ? 15.944 -33.177 -2.864 1 94.74 163 GLU B CA 1
ATOM 4038 C C . GLU B 1 163 ? 16.073 -34.631 -2.421 1 94.74 163 GLU B C 1
ATOM 4040 O O . GLU B 1 163 ? 16.957 -34.97 -1.632 1 94.74 163 GLU B O 1
ATOM 4045 N N . THR B 1 164 ? 15.131 -35.421 -2.902 1 94.18 164 THR B N 1
ATOM 4046 C CA . THR B 1 164 ? 15.163 -36.829 -2.524 1 94.18 164 THR B CA 1
ATOM 4047 C C . THR B 1 164 ? 14.996 -37.722 -3.75 1 94.18 164 THR B C 1
ATOM 4049 O O . THR B 1 164 ? 14.354 -37.331 -4.727 1 94.18 164 THR B O 1
ATOM 4052 N N . ALA B 1 165 ? 15.676 -38.911 -3.641 1 89.24 165 ALA B N 1
ATOM 4053 C CA . ALA B 1 165 ? 15.375 -39.927 -4.647 1 89.24 165 ALA B CA 1
ATOM 4054 C C . ALA B 1 165 ? 13.935 -40.415 -4.519 1 89.24 165 ALA B C 1
ATOM 4056 O O . ALA B 1 165 ? 13.433 -40.605 -3.409 1 89.24 165 ALA B O 1
ATOM 4057 N N . SER B 1 166 ? 13.381 -40.384 -5.68 1 77.79 166 SER B N 1
ATOM 4058 C CA . SER B 1 166 ? 12.002 -40.859 -5.623 1 77.79 166 SER B CA 1
ATOM 4059 C C . SER B 1 166 ? 11.945 -42.364 -5.381 1 77.79 166 SER B C 1
ATOM 4061 O O . SER B 1 166 ? 12.677 -43.128 -6.013 1 77.79 166 SER B O 1
ATOM 4063 N N . PHE B 1 167 ? 11.322 -42.825 -4.279 1 70.39 167 PHE B N 1
ATOM 4064 C CA . PHE B 1 167 ? 11.124 -44.236 -3.969 1 70.39 167 PHE B CA 1
ATOM 4065 C C . PHE B 1 167 ? 9.655 -44.619 -4.107 1 70.39 167 PHE B C 1
ATOM 4067 O O . PHE B 1 167 ? 8.77 -43.86 -3.707 1 70.39 167 PHE B O 1
ATOM 4074 N N . PRO B 1 168 ? 9.482 -45.686 -4.753 1 65.75 168 PRO B N 1
ATOM 4075 C CA . PRO B 1 168 ? 10.29 -46.81 -5.232 1 65.75 168 PRO B CA 1
ATOM 4076 C C . PRO B 1 168 ? 10.711 -46.654 -6.691 1 65.75 168 PRO B C 1
ATOM 4078 O O . PRO B 1 168 ? 11.426 -47.506 -7.226 1 65.75 168 PRO B O 1
ATOM 4081 N N . GLU B 1 169 ? 10.107 -45.683 -7.306 1 71.46 169 GLU B N 1
ATOM 4082 C CA . GLU B 1 169 ? 10.461 -45.536 -8.714 1 71.46 169 GLU B CA 1
ATOM 4083 C C . GLU B 1 169 ? 11.913 -45.097 -8.876 1 71.46 169 GLU B C 1
ATOM 4085 O O . GLU B 1 169 ? 12.305 -44.037 -8.383 1 71.46 169 GLU B O 1
ATOM 4090 N N . GLU B 1 170 ? 12.689 -45.951 -9.407 1 78 170 GLU B N 1
ATOM 4091 C CA . GLU B 1 170 ? 14.097 -45.65 -9.646 1 78 170 GLU B CA 1
ATOM 4092 C C . GLU B 1 170 ? 14.262 -44.644 -10.781 1 78 170 GLU B C 1
ATOM 4094 O O . GLU B 1 170 ? 13.429 -44.581 -11.687 1 78 170 GLU B O 1
ATOM 4099 N N . GLY B 1 171 ? 15.174 -43.724 -10.665 1 90.65 171 GLY B N 1
ATOM 4100 C CA . GLY B 1 171 ? 15.54 -42.83 -11.753 1 90.65 171 GLY B CA 1
ATOM 4101 C C . GLY B 1 171 ? 14.844 -41.484 -11.679 1 90.65 171 GLY B C 1
ATOM 4102 O O . GLY B 1 171 ? 14.943 -40.676 -12.605 1 90.65 171 GLY B O 1
ATOM 4103 N N . LEU B 1 172 ? 14.086 -41.337 -10.57 1 92.99 172 LEU B N 1
ATOM 4104 C CA . LEU B 1 172 ? 13.386 -40.067 -10.415 1 92.99 172 LEU B CA 1
ATOM 4105 C C . LEU B 1 172 ? 13.888 -39.316 -9.187 1 92.99 172 LEU B C 1
ATOM 4107 O O . LEU B 1 172 ? 14.289 -39.933 -8.197 1 92.99 172 LEU B O 1
ATOM 4111 N N . THR B 1 173 ? 13.906 -38.04 -9.276 1 94.62 173 THR B N 1
ATOM 4112 C CA . THR B 1 173 ? 14.241 -37.147 -8.173 1 94.62 173 THR B CA 1
ATOM 4113 C C . THR B 1 173 ? 13.054 -36.255 -7.82 1 94.62 173 THR B C 1
ATOM 4115 O O . THR B 1 173 ? 12.387 -35.72 -8.708 1 94.62 173 THR B O 1
ATOM 4118 N N . THR B 1 174 ? 12.72 -36.156 -6.551 1 95.95 174 THR B N 1
ATOM 4119 C CA . THR B 1 174 ? 11.684 -35.247 -6.072 1 95.95 174 THR B CA 1
ATOM 4120 C C . THR B 1 174 ? 12.305 -34.003 -5.443 1 95.95 174 THR B C 1
ATOM 4122 O O . THR B 1 174 ? 13.114 -34.106 -4.519 1 95.95 174 THR B O 1
ATOM 4125 N N . ILE B 1 175 ? 11.998 -32.878 -5.936 1 96.8 175 ILE B N 1
ATOM 4126 C CA . ILE B 1 175 ? 12.403 -31.602 -5.357 1 96.8 175 ILE B CA 1
ATOM 4127 C C . ILE B 1 175 ? 11.301 -31.078 -4.44 1 96.8 175 ILE B C 1
ATOM 4129 O O . ILE B 1 175 ? 10.189 -30.795 -4.894 1 96.8 175 ILE B O 1
ATOM 4133 N N . HIS B 1 176 ? 11.598 -30.943 -3.177 1 97.89 176 HIS B N 1
ATOM 4134 C CA . HIS B 1 176 ? 10.642 -30.436 -2.2 1 97.89 176 HIS B CA 1
ATOM 4135 C C . HIS B 1 176 ? 10.856 -28.948 -1.941 1 97.89 176 HIS B C 1
ATOM 4137 O O . HIS B 1 176 ? 11.952 -28.531 -1.56 1 97.89 176 HIS B O 1
ATOM 4143 N N . PHE B 1 177 ? 9.895 -28.204 -2.091 1 98.16 177 PHE B N 1
ATOM 4144 C CA . PHE B 1 177 ? 9.976 -26.78 -1.79 1 98.16 177 PHE B CA 1
ATOM 4145 C C . PHE B 1 177 ? 9.368 -26.48 -0.425 1 98.16 177 PHE B C 1
ATOM 4147 O O . PHE B 1 177 ? 8.472 -27.193 0.031 1 98.16 177 PHE B O 1
ATOM 4154 N N . GLU B 1 178 ? 9.827 -25.42 0.146 1 97.98 178 GLU B N 1
ATOM 4155 C CA . GLU B 1 178 ? 9.274 -24.988 1.426 1 97.98 178 GLU B CA 1
ATOM 4156 C C . GLU B 1 178 ? 7.805 -24.598 1.289 1 97.98 178 GLU B C 1
ATOM 4158 O O . GLU B 1 178 ? 7.348 -24.25 0.198 1 97.98 178 GLU B O 1
ATOM 4163 N N . LYS B 1 179 ? 7.1 -24.715 2.394 1 97.62 179 LYS B N 1
ATOM 4164 C CA . LYS B 1 179 ? 5.703 -24.289 2.423 1 97.62 179 LYS B CA 1
ATOM 4165 C C . LYS B 1 179 ? 5.587 -22.775 2.278 1 97.62 179 LYS B C 1
ATOM 4167 O O . LYS B 1 179 ? 6.353 -22.027 2.889 1 97.62 179 LYS B O 1
ATOM 4172 N N . SER B 1 180 ? 4.73 -22.367 1.431 1 95.65 180 SER B N 1
ATOM 4173 C CA . SER B 1 180 ? 4.571 -20.938 1.186 1 95.65 180 SER B CA 1
ATOM 4174 C C . SER B 1 180 ? 3.703 -20.286 2.258 1 95.65 180 SER B C 1
ATOM 4176 O O . SER B 1 180 ? 2.951 -20.97 2.955 1 95.65 180 SER B O 1
ATOM 4178 N N . ASP B 1 181 ? 3.827 -18.953 2.454 1 92.49 181 ASP B N 1
ATOM 4179 C CA . ASP B 1 181 ? 2.758 -18.197 3.1 1 92.49 181 ASP B CA 1
ATOM 4180 C C . ASP B 1 181 ? 1.473 -18.25 2.276 1 92.49 181 ASP B C 1
ATOM 4182 O O . ASP B 1 181 ? 1.491 -18.663 1.114 1 92.49 181 ASP B O 1
ATOM 4186 N N . PRO B 1 182 ? 0.333 -17.89 2.872 1 92.67 182 PRO B N 1
ATOM 4187 C CA . PRO B 1 182 ? -0.91 -17.886 2.097 1 92.67 182 PRO B CA 1
ATOM 4188 C C . PRO B 1 182 ? -0.83 -16.997 0.858 1 92.67 182 PRO B C 1
ATOM 4190 O O . PRO B 1 182 ? -0.341 -15.866 0.936 1 92.67 182 PRO B O 1
ATOM 4193 N N . MET B 1 183 ? -1.22 -17.515 -0.243 1 91.59 183 MET B N 1
ATOM 4194 C CA . MET B 1 183 ? -1.236 -16.803 -1.517 1 91.59 183 MET B CA 1
ATOM 4195 C C . MET B 1 183 ? -2.395 -17.273 -2.39 1 91.59 183 MET B C 1
ATOM 4197 O O . MET B 1 183 ? -2.964 -18.34 -2.151 1 91.59 183 MET B O 1
ATOM 4201 N N . PRO B 1 184 ? -2.765 -16.44 -3.311 1 90.49 184 PRO B N 1
ATOM 4202 C CA . PRO B 1 184 ? -3.796 -16.903 -4.243 1 90.49 184 PRO B CA 1
ATOM 4203 C C . PRO B 1 184 ? -3.333 -18.079 -5.099 1 90.49 184 PRO B C 1
ATOM 4205 O O . PRO B 1 184 ? -2.142 -18.2 -5.397 1 90.49 184 PRO B O 1
ATOM 4208 N N . ILE B 1 185 ? -4.23 -18.843 -5.529 1 93.2 185 ILE B N 1
ATOM 4209 C CA . ILE B 1 185 ? -3.92 -20.086 -6.227 1 93.2 185 ILE B CA 1
ATOM 4210 C C . ILE B 1 185 ? -3.308 -19.772 -7.591 1 93.2 185 ILE B C 1
ATOM 4212 O O . ILE B 1 185 ? -2.462 -20.52 -8.086 1 93.2 185 ILE B O 1
ATOM 4216 N N . TYR B 1 186 ? -3.72 -18.602 -8.19 1 91.86 186 TYR B N 1
ATOM 4217 C CA . TYR B 1 186 ? -3.232 -18.285 -9.528 1 91.86 186 TYR B CA 1
ATOM 4218 C C . TYR B 1 186 ? -1.777 -17.835 -9.485 1 91.86 186 TYR B C 1
ATOM 4220 O O . TYR B 1 186 ? -1.147 -17.65 -10.529 1 91.86 186 TYR B O 1
ATOM 4228 N N . MET B 1 187 ? -1.188 -17.754 -8.291 1 92.74 187 MET B N 1
ATOM 4229 C CA . MET B 1 187 ? 0.201 -17.343 -8.108 1 92.74 187 MET B CA 1
ATOM 4230 C C . MET B 1 187 ? 1.116 -18.557 -7.988 1 92.74 187 MET B C 1
ATOM 4232 O O . MET B 1 187 ? 2.335 -18.413 -7.877 1 92.74 187 MET B O 1
ATOM 4236 N N . VAL B 1 188 ? 0.59 -19.709 -8.037 1 95.63 188 VAL B N 1
ATOM 4237 C CA . VAL B 1 188 ? 1.413 -20.915 -8.038 1 95.63 188 VAL B CA 1
ATOM 4238 C C . VAL B 1 188 ? 2.301 -20.933 -9.279 1 95.63 188 VAL B C 1
ATOM 4240 O O . VAL B 1 188 ? 1.82 -20.735 -10.398 1 95.63 188 VAL B O 1
ATOM 4243 N N . ALA B 1 189 ? 3.557 -21.187 -9.021 1 96.18 189 ALA B N 1
ATOM 4244 C CA . ALA B 1 189 ? 4.519 -21.116 -10.118 1 96.18 189 ALA B CA 1
ATOM 4245 C C . ALA B 1 189 ? 5.38 -22.374 -10.174 1 96.18 189 ALA B C 1
ATOM 4247 O O . ALA B 1 189 ? 5.845 -22.863 -9.142 1 96.18 189 ALA B O 1
ATOM 4248 N N . ILE B 1 190 ? 5.555 -22.846 -11.361 1 96.85 190 ILE B N 1
ATOM 4249 C CA . ILE B 1 190 ? 6.468 -23.942 -11.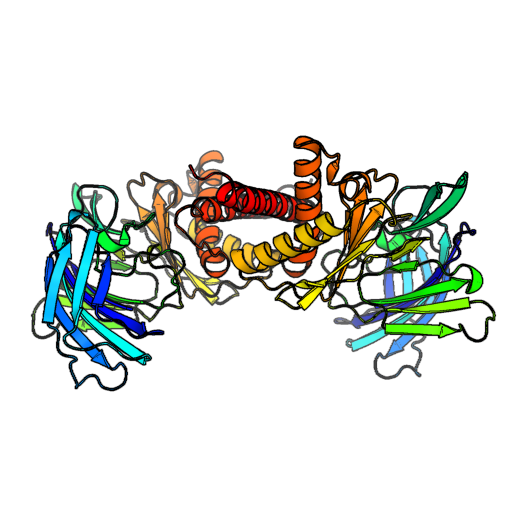666 1 96.85 190 ILE B CA 1
ATOM 4250 C C . ILE B 1 190 ? 7.261 -23.616 -12.929 1 96.85 190 ILE B C 1
ATOM 4252 O O . ILE B 1 190 ? 6.69 -23.189 -13.936 1 96.85 190 ILE B O 1
ATOM 4256 N N . PHE B 1 191 ? 8.513 -23.741 -12.842 1 95.94 191 PHE B N 1
ATOM 4257 C CA . PHE B 1 191 ? 9.409 -23.606 -13.984 1 95.94 191 PHE B CA 1
ATOM 4258 C C . PHE B 1 191 ? 10.496 -24.674 -13.948 1 95.94 191 PHE B C 1
ATOM 4260 O O . PHE B 1 191 ? 11.207 -24.81 -12.95 1 95.94 191 PHE B O 1
ATOM 4267 N N . ILE B 1 192 ? 10.586 -25.453 -15.015 1 95.7 192 ILE B N 1
ATOM 4268 C CA . ILE B 1 192 ? 11.581 -26.514 -15.132 1 95.7 192 ILE B CA 1
ATOM 4269 C C . ILE B 1 192 ? 12.328 -26.378 -16.457 1 95.7 192 ILE B C 1
ATOM 4271 O O . ILE B 1 192 ? 11.709 -26.32 -17.522 1 95.7 192 ILE B O 1
ATOM 4275 N N . GLY B 1 193 ? 13.62 -26.306 -16.358 1 93.63 193 GLY B N 1
ATOM 4276 C CA . GLY B 1 193 ? 14.421 -26.198 -17.567 1 93.63 193 GLY B CA 1
ATOM 4277 C C . GLY B 1 193 ? 15.912 -26.15 -17.293 1 93.63 193 GLY B C 1
ATOM 4278 O O . GLY B 1 193 ? 16.337 -26.181 -16.136 1 93.63 193 GLY B O 1
ATOM 4279 N N . ASN B 1 194 ? 16.695 -26.135 -18.353 1 91.19 194 ASN B N 1
ATOM 4280 C CA . ASN B 1 194 ? 18.148 -26.053 -18.258 1 91.19 194 ASN B CA 1
ATOM 4281 C C . ASN B 1 194 ? 18.616 -24.615 -18.051 1 91.19 194 ASN B C 1
ATOM 4283 O O . ASN B 1 194 ? 18.965 -23.927 -19.012 1 91.19 194 ASN B O 1
ATOM 4287 N N . TYR B 1 195 ? 18.614 -24.189 -16.773 1 90.67 195 TYR B N 1
ATOM 4288 C CA . TYR B 1 195 ? 18.946 -22.817 -16.406 1 90.67 195 TYR B CA 1
ATOM 4289 C C . TYR B 1 195 ? 19.959 -22.787 -15.268 1 90.67 195 TYR B C 1
ATOM 4291 O O . TYR B 1 195 ? 20.021 -23.716 -14.459 1 90.67 195 TYR B O 1
ATOM 4299 N N . SER B 1 196 ? 20.801 -21.82 -15.31 1 86.97 196 SER B N 1
ATOM 4300 C CA . SER B 1 196 ? 21.738 -21.535 -14.228 1 86.97 196 SER B CA 1
ATOM 4301 C C . SER B 1 196 ? 21.482 -20.157 -13.624 1 86.97 196 SER B C 1
ATOM 4303 O O . SER B 1 196 ? 21.124 -19.218 -14.338 1 86.97 196 SER B O 1
ATOM 4305 N N . CYS B 1 197 ? 21.699 -20.114 -12.349 1 91.34 197 CYS B N 1
ATOM 4306 C CA . CYS B 1 197 ? 21.428 -18.861 -11.654 1 91.34 197 CYS B CA 1
ATOM 4307 C C . CYS B 1 197 ? 22.717 -18.233 -11.138 1 91.34 197 CYS B C 1
ATOM 4309 O O . CYS B 1 197 ? 23.638 -18.943 -10.73 1 91.34 197 CYS B O 1
ATOM 4311 N N . LEU B 1 198 ? 22.789 -16.942 -11.161 1 91.41 198 LEU B N 1
ATOM 4312 C CA . LEU B 1 198 ? 23.796 -16.228 -10.383 1 91.41 198 LEU B CA 1
ATOM 4313 C C . LEU B 1 198 ? 23.592 -16.457 -8.89 1 91.41 198 LEU B C 1
ATOM 4315 O O . LEU B 1 198 ? 22.478 -16.751 -8.449 1 91.41 198 LEU B O 1
ATOM 4319 N N . PRO B 1 199 ? 24.697 -16.348 -8.183 1 90.32 199 PRO B N 1
ATOM 4320 C CA . PRO B 1 199 ? 24.513 -16.422 -6.732 1 90.32 199 PRO B CA 1
ATOM 4321 C C . PRO B 1 199 ? 23.492 -15.411 -6.214 1 90.32 199 PRO B C 1
ATOM 4323 O O . PRO B 1 199 ? 23.493 -14.253 -6.64 1 90.32 199 PRO B O 1
ATOM 4326 N N . SER B 1 200 ? 22.655 -15.875 -5.343 1 93.64 200 SER B N 1
ATOM 4327 C CA . SER B 1 200 ? 21.623 -15.01 -4.78 1 93.64 200 SER B CA 1
ATOM 4328 C C . SER B 1 200 ? 22.219 -14.004 -3.801 1 93.64 200 SER B C 1
ATOM 4330 O O . SER B 1 200 ? 23.16 -14.322 -3.072 1 93.64 200 SER B O 1
ATOM 4332 N N . ILE B 1 201 ? 21.708 -12.807 -3.795 1 94.61 201 ILE B N 1
ATOM 4333 C CA . ILE B 1 201 ? 22.115 -11.745 -2.881 1 94.61 201 ILE B CA 1
ATOM 4334 C C . ILE B 1 201 ? 20.908 -11.262 -2.081 1 94.61 201 ILE B C 1
ATOM 4336 O O . ILE B 1 201 ? 19.823 -11.072 -2.636 1 94.61 201 ILE B O 1
ATOM 4340 N N . PRO B 1 202 ? 21.035 -11.091 -0.768 1 95.19 202 PRO B N 1
ATOM 4341 C CA . PRO B 1 202 ? 19.913 -10.632 0.056 1 95.19 202 PRO B CA 1
ATOM 4342 C C . PRO B 1 202 ? 19.765 -9.112 0.057 1 95.19 202 PRO B C 1
ATOM 4344 O O . PRO B 1 202 ? 20.766 -8.391 0.038 1 95.19 202 PRO B O 1
ATOM 4347 N N . THR B 1 203 ? 18.59 -8.668 0.041 1 93.53 203 THR B N 1
ATOM 4348 C CA . THR B 1 203 ? 18.316 -7.276 0.381 1 93.53 203 THR B CA 1
ATOM 4349 C C . THR B 1 203 ? 18.536 -7.031 1.871 1 93.53 203 THR B C 1
ATOM 4351 O O . THR B 1 203 ? 18.74 -7.974 2.638 1 93.53 203 THR B O 1
ATOM 4354 N N . ALA B 1 204 ? 18.462 -5.749 2.282 1 90.01 204 ALA B N 1
ATOM 4355 C CA . ALA B 1 204 ? 18.53 -5.406 3.7 1 90.01 204 ALA B CA 1
ATOM 4356 C C . ALA B 1 204 ? 17.39 -6.058 4.477 1 90.01 204 ALA B C 1
ATOM 4358 O O . ALA B 1 204 ? 17.556 -6.426 5.643 1 90.01 204 ALA B O 1
ATOM 4359 N N . GLY B 1 205 ? 16.303 -6.324 3.839 1 89.43 205 GLY B N 1
ATOM 4360 C CA . GLY B 1 205 ? 15.133 -6.9 4.483 1 89.43 205 GLY B CA 1
ATOM 4361 C C . GLY B 1 205 ? 15.131 -8.417 4.469 1 89.43 205 GLY B C 1
ATOM 4362 O O . GLY B 1 205 ? 14.233 -9.047 5.033 1 89.43 205 GLY B O 1
ATOM 4363 N N . GLY B 1 206 ? 16.041 -9.018 3.768 1 92.32 206 GLY B N 1
ATOM 4364 C CA . GLY B 1 206 ? 16.178 -10.464 3.846 1 92.32 206 GLY B CA 1
ATOM 4365 C C . GLY B 1 206 ? 15.614 -11.183 2.636 1 92.32 206 GLY B C 1
ATOM 4366 O O . GLY B 1 206 ? 15.49 -12.41 2.638 1 92.32 206 GLY B O 1
ATOM 4367 N N . LEU B 1 207 ? 15.193 -10.525 1.613 1 94.58 207 LEU B N 1
ATOM 4368 C CA . LEU B 1 207 ? 14.759 -11.131 0.359 1 94.58 207 LEU B CA 1
ATOM 4369 C C . LEU B 1 207 ? 15.958 -11.513 -0.503 1 94.58 207 LEU B C 1
ATOM 4371 O O . LEU B 1 207 ? 16.728 -10.646 -0.923 1 94.58 207 LEU B O 1
ATOM 4375 N N . TYR B 1 208 ? 16.144 -12.804 -0.76 1 96.4 208 TYR B N 1
ATOM 4376 C CA . TYR B 1 208 ? 17.231 -13.25 -1.625 1 96.4 208 TYR B CA 1
ATOM 4377 C C . TYR B 1 208 ? 16.826 -13.175 -3.092 1 96.4 208 TYR B C 1
ATOM 4379 O O . TYR B 1 208 ? 15.815 -13.756 -3.494 1 96.4 208 TYR B O 1
ATOM 4387 N N . ILE B 1 209 ? 17.623 -12.5 -3.911 1 96.45 209 ILE B N 1
ATOM 4388 C CA . ILE B 1 209 ? 17.299 -12.31 -5.321 1 96.45 209 ILE B CA 1
ATOM 4389 C C . ILE B 1 209 ? 18.309 -13.059 -6.188 1 96.45 209 ILE B C 1
ATOM 4391 O O . ILE B 1 209 ? 19.52 -12.89 -6.028 1 96.45 209 ILE B O 1
ATOM 4395 N N . SER B 1 210 ? 17.806 -13.852 -7.027 1 95.4 210 SER B N 1
ATOM 4396 C CA . SER B 1 210 ? 18.63 -14.557 -8.004 1 95.4 210 SER B CA 1
ATOM 4397 C C . SER B 1 210 ? 18.211 -14.216 -9.43 1 95.4 210 SER B C 1
ATOM 4399 O O . SER B 1 210 ? 17.045 -13.905 -9.682 1 95.4 210 SER B O 1
ATOM 4401 N N . LEU B 1 211 ? 19.146 -14.191 -10.255 1 95.21 211 LEU B N 1
ATOM 4402 C CA . LEU B 1 211 ? 18.918 -14.047 -11.689 1 95.21 211 LEU B CA 1
ATOM 4403 C C . LEU B 1 211 ? 19.365 -15.298 -12.438 1 95.21 211 LEU B C 1
ATOM 4405 O O . LEU B 1 211 ? 20.495 -15.76 -12.266 1 95.21 211 LEU B O 1
ATOM 4409 N N . CYS B 1 212 ? 18.448 -15.869 -13.224 1 93.68 212 CYS B N 1
ATOM 4410 C CA . CYS B 1 212 ? 18.69 -17.131 -13.913 1 93.68 212 CYS B CA 1
ATOM 4411 C C . CYS B 1 212 ? 18.485 -16.98 -15.416 1 93.68 212 CYS B C 1
ATOM 4413 O O . CYS B 1 212 ? 17.42 -16.548 -15.861 1 93.68 212 CYS B O 1
ATOM 4415 N N . ILE B 1 213 ? 19.419 -17.238 -16.215 1 89.49 213 ILE B N 1
ATOM 4416 C CA . ILE B 1 213 ? 19.33 -17.217 -17.671 1 89.49 213 ILE B CA 1
ATOM 4417 C C . ILE B 1 213 ? 19.915 -18.507 -18.241 1 89.49 213 ILE B C 1
ATOM 4419 O O . ILE B 1 213 ? 20.667 -19.21 -17.562 1 89.49 213 ILE B O 1
ATOM 4423 N N . ARG B 1 214 ? 19.482 -18.573 -19.556 1 83.12 214 ARG B N 1
ATOM 4424 C CA . ARG B 1 214 ? 20.033 -19.732 -20.251 1 83.12 214 ARG B CA 1
ATOM 4425 C C . ARG B 1 214 ? 21.509 -19.525 -20.575 1 83.12 214 ARG B C 1
ATOM 4427 O O . ARG B 1 214 ? 21.913 -18.434 -20.982 1 83.12 214 ARG B O 1
ATOM 4434 N N . ASP B 1 215 ? 22.463 -20.2 -20.222 1 68.62 215 ASP B N 1
ATOM 4435 C CA . ASP B 1 215 ? 23.879 -20.162 -20.574 1 68.62 215 ASP B CA 1
ATOM 4436 C C . ASP B 1 215 ? 24.523 -18.853 -20.123 1 68.62 215 ASP B C 1
ATOM 4438 O O . ASP B 1 215 ? 24.743 -17.952 -20.935 1 68.62 215 ASP B O 1
ATOM 4442 N N . ASN B 1 216 ? 24.624 -18.413 -18.77 1 61.04 216 ASN B N 1
ATOM 4443 C CA . ASN B 1 216 ? 24.938 -17.129 -18.152 1 61.04 216 ASN B CA 1
ATOM 4444 C C . ASN B 1 216 ? 26.382 -16.715 -18.421 1 61.04 216 ASN B C 1
ATOM 4446 O O . ASN B 1 216 ? 26.822 -15.655 -17.972 1 61.04 216 ASN B O 1
ATOM 4450 N N . SER B 1 217 ? 27.295 -17.443 -18.946 1 58.67 217 SER B N 1
ATOM 4451 C CA . SER B 1 217 ? 28.729 -17.216 -18.791 1 58.67 217 SER B CA 1
ATOM 4452 C C . SER B 1 217 ? 29.131 -15.843 -19.317 1 58.67 217 SER B C 1
ATOM 4454 O O . SER B 1 217 ? 30.039 -15.207 -18.777 1 58.67 217 SER B O 1
ATOM 4456 N N . GLU B 1 218 ? 28.504 -15.3 -20.306 1 59.44 218 GLU B N 1
ATOM 4457 C CA . GLU B 1 218 ? 29.142 -14.119 -20.879 1 59.44 218 GLU B CA 1
ATOM 4458 C C . GLU B 1 218 ? 28.192 -12.925 -20.881 1 59.44 218 GLU B C 1
ATOM 4460 O O . GLU B 1 218 ? 28.525 -11.86 -21.406 1 59.44 218 GLU B O 1
ATOM 4465 N N . ASP B 1 219 ? 27.227 -12.813 -20.09 1 67.86 219 ASP B N 1
ATOM 4466 C CA . ASP B 1 219 ? 26.175 -11.871 -20.461 1 67.86 219 ASP B CA 1
ATOM 4467 C C . ASP B 1 219 ? 26.082 -10.728 -19.453 1 67.86 219 ASP B C 1
ATOM 4469 O O . ASP B 1 219 ? 25.303 -9.791 -19.639 1 67.86 219 ASP B O 1
ATOM 4473 N N . ASN B 1 220 ? 27.115 -10.543 -18.557 1 76.45 220 ASN B N 1
ATOM 4474 C CA . ASN B 1 220 ? 27.143 -9.462 -17.578 1 76.45 220 ASN B CA 1
ATOM 4475 C C . ASN B 1 220 ? 25.767 -9.23 -16.961 1 76.45 220 ASN B C 1
ATOM 4477 O O . ASN B 1 220 ? 25.285 -8.096 -16.918 1 76.45 220 ASN B O 1
ATOM 4481 N N . CYS B 1 221 ? 25.111 -10.279 -16.585 1 86.41 221 CYS B N 1
ATOM 4482 C CA . CYS B 1 221 ? 23.734 -10.198 -16.11 1 86.41 221 CYS B CA 1
ATOM 4483 C C . CYS B 1 221 ? 23.687 -9.799 -14.64 1 86.41 221 CYS B C 1
ATOM 4485 O O . CYS B 1 221 ? 22.618 -9.486 -14.112 1 86.41 221 CYS B O 1
ATOM 4487 N N . GLU B 1 222 ? 24.878 -9.619 -13.993 1 89.85 222 GLU B N 1
ATOM 4488 C CA . GLU B 1 222 ? 24.94 -9.329 -12.564 1 89.85 222 GLU B CA 1
ATOM 4489 C C . GLU B 1 222 ? 24.36 -7.951 -12.255 1 89.85 222 GLU B C 1
ATOM 4491 O O . GLU B 1 222 ? 23.758 -7.749 -11.198 1 89.85 222 GLU B O 1
ATOM 4496 N N . ARG B 1 223 ? 24.508 -7.058 -13.151 1 90.79 223 ARG B N 1
ATOM 4497 C CA . ARG B 1 223 ? 24.027 -5.696 -12.941 1 90.79 223 ARG B CA 1
ATOM 4498 C C . ARG B 1 223 ? 22.509 -5.668 -12.793 1 90.79 223 ARG B C 1
ATOM 4500 O O . ARG B 1 223 ? 21.97 -4.876 -12.018 1 90.79 223 ARG B O 1
ATOM 4507 N N . PHE B 1 224 ? 21.857 -6.528 -13.545 1 93.3 224 PHE B N 1
ATOM 4508 C CA . PHE B 1 224 ? 20.4 -6.543 -13.481 1 93.3 224 PHE B CA 1
ATOM 4509 C C . PHE B 1 224 ? 19.922 -7.119 -12.154 1 93.3 224 PHE B C 1
ATOM 4511 O O . PHE B 1 224 ? 18.887 -6.705 -11.628 1 93.3 224 PHE B O 1
ATOM 4518 N N . ARG B 1 225 ? 20.638 -8.044 -11.565 1 94.2 225 ARG B N 1
ATOM 4519 C CA . ARG B 1 225 ? 20.346 -8.514 -10.214 1 94.2 225 ARG B CA 1
ATOM 4520 C C . ARG B 1 225 ? 20.487 -7.384 -9.199 1 94.2 225 ARG B C 1
ATOM 4522 O O . ARG B 1 225 ? 19.655 -7.244 -8.3 1 94.2 225 ARG B O 1
ATOM 4529 N N . ASP B 1 226 ? 21.498 -6.566 -9.43 1 93.7 226 ASP B N 1
ATOM 4530 C CA . ASP B 1 226 ? 21.733 -5.444 -8.526 1 93.7 226 ASP B CA 1
ATOM 4531 C C . ASP B 1 226 ? 20.625 -4.401 -8.647 1 93.7 226 ASP B C 1
ATOM 4533 O O . ASP B 1 226 ? 20.231 -3.788 -7.652 1 93.7 226 ASP B O 1
ATOM 4537 N N . ILE B 1 227 ? 20.202 -4.183 -9.84 1 94.48 227 ILE B N 1
ATOM 4538 C CA . ILE B 1 227 ? 19.083 -3.278 -10.075 1 94.48 227 ILE B CA 1
ATOM 4539 C C . ILE B 1 227 ? 17.843 -3.79 -9.346 1 94.48 227 ILE B C 1
ATOM 4541 O O . ILE B 1 227 ? 17.147 -3.022 -8.677 1 94.48 227 ILE B O 1
ATOM 4545 N N . ALA B 1 228 ? 17.585 -5.072 -9.443 1 95.77 228 ALA B N 1
ATOM 4546 C CA . ALA B 1 228 ? 16.441 -5.672 -8.762 1 95.77 228 ALA B CA 1
ATOM 4547 C C . ALA B 1 228 ? 16.545 -5.489 -7.25 1 95.77 228 ALA B C 1
ATOM 4549 O O . ALA B 1 228 ? 15.552 -5.185 -6.586 1 95.77 228 ALA B O 1
ATOM 4550 N N . LEU B 1 229 ? 17.736 -5.671 -6.751 1 96.02 229 LEU B N 1
ATOM 4551 C CA . LEU B 1 229 ? 17.983 -5.48 -5.326 1 96.02 229 LEU B CA 1
ATOM 4552 C C . LEU B 1 229 ? 17.653 -4.053 -4.903 1 96.02 229 LEU B C 1
ATOM 4554 O O . LEU B 1 229 ? 16.947 -3.841 -3.914 1 96.02 229 LEU B O 1
ATOM 4558 N N . ALA B 1 230 ? 18.126 -3.105 -5.64 1 95.17 230 ALA B N 1
ATOM 4559 C CA . ALA B 1 230 ? 17.912 -1.694 -5.329 1 95.17 230 ALA B CA 1
ATOM 4560 C C . ALA B 1 230 ? 16.427 -1.343 -5.364 1 95.17 230 ALA B C 1
ATOM 4562 O O . ALA B 1 230 ? 15.928 -0.64 -4.483 1 95.17 230 ALA B O 1
ATOM 4563 N N . ILE B 1 231 ? 15.756 -1.836 -6.34 1 95.45 231 ILE B N 1
ATOM 4564 C CA . ILE B 1 231 ? 14.34 -1.528 -6.513 1 95.45 231 ILE B CA 1
ATOM 4565 C C . ILE B 1 231 ? 13.536 -2.138 -5.366 1 95.45 231 ILE B C 1
ATOM 4567 O O . ILE B 1 231 ? 12.618 -1.506 -4.839 1 95.45 231 ILE B O 1
ATOM 4571 N N . ALA B 1 232 ? 13.863 -3.349 -4.986 1 95.69 232 ALA B N 1
ATOM 4572 C CA . ALA B 1 232 ? 13.189 -3.986 -3.858 1 95.69 232 ALA B CA 1
ATOM 4573 C C . ALA B 1 232 ? 13.391 -3.185 -2.575 1 95.69 232 ALA B C 1
ATOM 4575 O O . ALA B 1 232 ? 12.448 -2.988 -1.804 1 95.69 232 ALA B O 1
ATOM 4576 N N . GLU B 1 233 ? 14.55 -2.684 -2.367 1 94.13 233 GLU B N 1
ATOM 4577 C CA . GLU B 1 233 ? 14.847 -1.898 -1.173 1 94.13 233 GLU B CA 1
ATOM 4578 C C . GLU B 1 233 ? 14.127 -0.553 -1.203 1 94.13 233 GLU B C 1
ATOM 4580 O O . GLU B 1 233 ? 13.642 -0.08 -0.174 1 94.13 233 GLU B O 1
ATOM 4585 N N . MET B 1 234 ? 14.07 0.014 -2.375 1 91.49 234 MET B N 1
ATOM 4586 C CA . MET B 1 234 ? 13.344 1.27 -2.542 1 91.49 234 MET B CA 1
ATOM 4587 C C . MET B 1 234 ? 11.863 1.088 -2.228 1 91.49 234 MET B C 1
ATOM 4589 O O . MET B 1 234 ? 11.245 1.955 -1.607 1 91.49 234 MET B O 1
ATOM 4593 N N . ALA B 1 235 ? 11.327 -0.001 -2.701 1 92.2 235 ALA B N 1
ATOM 4594 C CA . ALA B 1 235 ? 9.923 -0.292 -2.426 1 92.2 235 ALA B CA 1
ATOM 4595 C C . ALA B 1 235 ? 9.657 -0.34 -0.924 1 92.2 235 ALA B C 1
ATOM 4597 O O . ALA B 1 235 ? 8.733 0.31 -0.429 1 92.2 235 ALA B O 1
ATOM 4598 N N . GLU B 1 236 ? 10.488 -1.024 -0.182 1 90.53 236 GLU B N 1
ATOM 4599 C CA . GLU B 1 236 ? 10.312 -1.155 1.261 1 90.53 236 GLU B CA 1
ATOM 4600 C C . GLU B 1 236 ? 10.483 0.189 1.9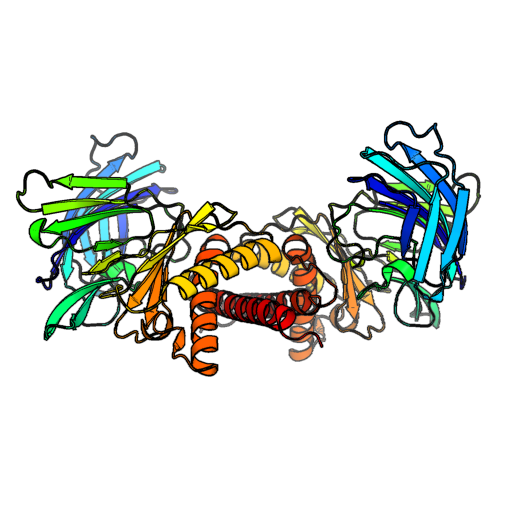63 1 90.53 236 GLU B C 1
ATOM 4602 O O . GLU B 1 236 ? 9.749 0.503 2.902 1 90.53 236 GLU B O 1
ATOM 4607 N N . TYR B 1 237 ? 11.427 0.903 1.498 1 88.42 237 TYR B N 1
ATOM 4608 C CA . TYR B 1 237 ? 11.736 2.174 2.145 1 88.42 237 TYR B CA 1
ATOM 4609 C C . TYR B 1 237 ? 10.615 3.183 1.929 1 88.42 237 TYR B C 1
ATOM 4611 O O . TYR B 1 237 ? 10.093 3.755 2.888 1 88.42 237 TYR B O 1
ATOM 4619 N N . HIS B 1 238 ? 10.184 3.33 0.712 1 87.75 238 HIS B N 1
ATOM 4620 C CA . HIS B 1 238 ? 9.266 4.41 0.369 1 87.75 238 HIS B CA 1
ATOM 4621 C C . HIS B 1 238 ? 7.838 4.071 0.784 1 87.75 238 HIS B C 1
ATOM 4623 O O . HIS B 1 238 ? 7.056 4.964 1.121 1 87.75 238 HIS B O 1
ATOM 4629 N N . PHE B 1 239 ? 7.481 2.804 0.865 1 88.43 239 PHE B N 1
ATOM 4630 C CA . PHE B 1 239 ? 6.114 2.432 1.208 1 88.43 239 PHE B CA 1
ATOM 4631 C C . PHE B 1 239 ? 6.052 1.822 2.603 1 88.43 239 PHE B C 1
ATOM 4633 O O . PHE B 1 239 ? 4.973 1.477 3.089 1 88.43 239 PHE B O 1
ATOM 4640 N N . ARG B 1 240 ? 7.032 1.734 3.276 1 85.48 240 ARG B N 1
ATOM 4641 C CA . ARG B 1 240 ? 7.127 1.219 4.638 1 85.48 240 ARG B CA 1
ATOM 4642 C C . ARG B 1 240 ? 6.395 -0.112 4.773 1 85.48 240 ARG B C 1
ATOM 4644 O O . ARG B 1 240 ? 5.634 -0.316 5.721 1 85.48 240 ARG B O 1
ATOM 4651 N N . LEU B 1 241 ? 6.374 -0.862 3.764 1 84.42 241 LEU B N 1
ATOM 4652 C CA . LEU B 1 241 ? 5.816 -2.209 3.74 1 84.42 241 LEU B CA 1
ATOM 4653 C C . LEU B 1 241 ? 6.902 -3.243 3.46 1 84.42 241 LEU B C 1
ATOM 4655 O O . LEU B 1 241 ? 7.597 -3.159 2.445 1 84.42 241 LEU B O 1
ATOM 4659 N N . LYS B 1 242 ? 7.022 -4.065 4.366 1 87.27 242 LYS B N 1
ATOM 4660 C CA . LYS B 1 242 ? 8.06 -5.086 4.25 1 87.27 242 LYS B CA 1
ATOM 4661 C C . LYS B 1 242 ? 7.68 -6.141 3.216 1 87.27 242 LYS B C 1
ATOM 4663 O O . LYS B 1 242 ? 6.516 -6.538 3.125 1 87.27 242 LYS B O 1
ATOM 4668 N N . ILE B 1 243 ? 8.691 -6.503 2.437 1 89.07 243 ILE B N 1
ATOM 4669 C CA . ILE B 1 243 ? 8.518 -7.672 1.582 1 89.07 243 ILE B CA 1
ATOM 4670 C C . ILE B 1 243 ? 8.69 -8.946 2.407 1 89.07 243 ILE B C 1
ATOM 4672 O O . ILE B 1 243 ?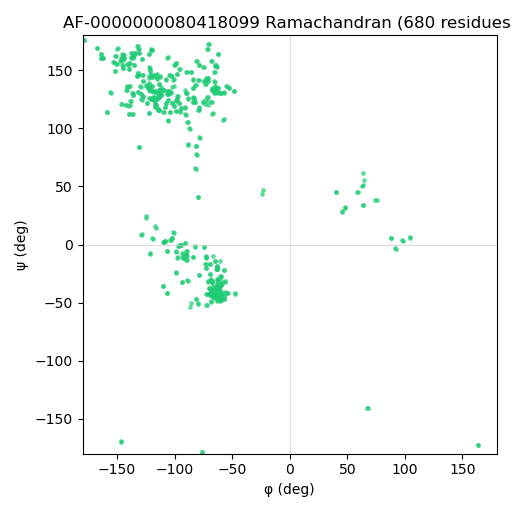 9.764 -9.192 2.961 1 89.07 243 ILE B O 1
ATOM 4676 N N . THR B 1 244 ? 7.702 -9.724 2.496 1 88.53 244 THR B N 1
ATOM 4677 C CA . THR B 1 244 ? 7.703 -10.887 3.378 1 88.53 244 THR B CA 1
ATOM 4678 C C . THR B 1 244 ? 8.257 -12.112 2.656 1 88.53 244 THR B C 1
ATOM 4680 O O . THR B 1 244 ? 8.618 -13.104 3.293 1 88.53 244 THR B O 1
ATOM 4683 N N . LEU B 1 245 ? 8.366 -12.009 1.384 1 90.71 245 LEU B N 1
ATOM 4684 C CA . LEU B 1 245 ? 8.908 -13.112 0.598 1 90.71 245 LEU B CA 1
ATOM 4685 C C . LEU B 1 245 ? 10.372 -13.359 0.944 1 90.71 245 LEU B C 1
ATOM 4687 O O . LEU B 1 245 ? 11.119 -12.414 1.211 1 90.71 245 LEU B O 1
ATOM 4691 N N . LYS B 1 246 ? 10.775 -14.628 0.842 1 91.69 246 LYS B N 1
ATOM 4692 C CA . LYS B 1 246 ? 12.142 -14.971 1.222 1 91.69 246 LYS B CA 1
ATOM 4693 C C . LYS B 1 246 ? 13.044 -15.074 -0.004 1 91.69 246 LYS B C 1
ATOM 4695 O O . LYS B 1 246 ? 14.268 -14.972 0.108 1 91.69 246 LYS B O 1
ATOM 4700 N N . LYS B 1 247 ? 12.469 -15.333 -1.082 1 94.9 247 LYS B N 1
ATOM 4701 C CA . LYS B 1 247 ? 13.283 -15.437 -2.29 1 94.9 247 LYS B CA 1
ATOM 4702 C C . LYS B 1 247 ? 12.535 -14.898 -3.505 1 94.9 247 LYS B C 1
ATOM 4704 O O . LYS B 1 247 ? 11.303 -14.933 -3.548 1 94.9 247 LYS B O 1
ATOM 4709 N N . LEU B 1 248 ? 13.258 -14.43 -4.431 1 96.4 248 LEU B N 1
ATOM 4710 C CA . LEU B 1 248 ? 12.764 -13.985 -5.729 1 96.4 248 LEU B CA 1
ATOM 4711 C C . LEU B 1 248 ? 13.711 -14.41 -6.846 1 96.4 248 LEU B C 1
ATOM 4713 O O . LEU B 1 248 ? 14.85 -13.942 -6.912 1 96.4 248 LEU B O 1
ATOM 4717 N N . ASP B 1 249 ? 13.277 -15.287 -7.675 1 96.46 249 ASP B N 1
ATOM 4718 C CA . ASP B 1 249 ? 14.031 -15.695 -8.856 1 96.46 249 ASP B CA 1
ATOM 4719 C C . ASP B 1 249 ? 13.574 -14.926 -10.093 1 96.46 249 ASP B C 1
ATOM 4721 O O . ASP B 1 249 ? 12.393 -14.951 -10.445 1 96.46 249 ASP B O 1
ATOM 4725 N N . ILE B 1 250 ? 14.478 -14.271 -10.673 1 95.92 250 ILE B N 1
ATOM 4726 C CA . ILE B 1 250 ? 14.22 -13.629 -11.958 1 95.92 250 ILE B CA 1
ATOM 4727 C C . ILE B 1 250 ? 14.762 -14.5 -13.088 1 95.92 250 ILE B C 1
ATOM 4729 O O . ILE B 1 250 ? 15.975 -14.679 -13.215 1 95.92 250 ILE B O 1
ATOM 4733 N N . ILE B 1 251 ? 13.868 -14.979 -13.89 1 94.87 251 ILE B N 1
ATOM 4734 C CA . ILE B 1 251 ? 14.237 -15.954 -14.911 1 94.87 251 ILE B CA 1
ATOM 4735 C C . ILE B 1 251 ? 14.043 -15.346 -16.298 1 94.87 251 ILE B C 1
ATOM 4737 O O . ILE B 1 251 ? 12.956 -14.864 -16.625 1 94.87 251 ILE B O 1
ATOM 4741 N N . GLY B 1 252 ? 15.103 -15.404 -17.111 1 93.28 252 GLY B N 1
ATOM 4742 C CA . GLY B 1 252 ? 15.032 -14.915 -18.479 1 93.28 252 GLY B CA 1
ATOM 4743 C C . GLY B 1 252 ? 14.629 -15.986 -19.475 1 93.28 252 GLY B C 1
ATOM 4744 O O . GLY B 1 252 ? 15.332 -16.987 -19.637 1 93.28 252 GLY B O 1
ATOM 4745 N N . LEU B 1 253 ? 13.518 -15.762 -20.108 1 92.32 253 LEU B N 1
ATOM 4746 C CA . LEU B 1 253 ? 13.045 -16.673 -21.144 1 92.32 253 LEU B CA 1
ATOM 4747 C C . LEU B 1 253 ? 13.584 -16.268 -22.512 1 92.32 253 LEU B C 1
ATOM 4749 O O . LEU B 1 253 ? 13.772 -15.079 -22.783 1 92.32 253 LEU B O 1
ATOM 4753 N N . PRO B 1 254 ? 13.815 -17.203 -23.39 1 87.04 254 PRO B N 1
ATOM 4754 C CA . PRO B 1 254 ? 14.274 -16.849 -24.735 1 87.04 254 PRO B CA 1
ATOM 4755 C C . PRO B 1 254 ? 13.274 -15.973 -25.487 1 87.04 254 PRO B C 1
ATOM 4757 O O . PRO B 1 254 ? 13.671 -15.151 -26.317 1 87.04 254 PRO B O 1
ATOM 4760 N N . ARG B 1 255 ? 12.024 -16.313 -25.313 1 80.24 255 ARG B N 1
ATOM 4761 C CA . ARG B 1 255 ? 10.929 -15.513 -25.853 1 80.24 255 ARG B CA 1
ATOM 4762 C C . ARG B 1 255 ? 9.776 -15.422 -24.858 1 80.24 255 ARG B C 1
ATOM 4764 O O . ARG B 1 255 ? 9.347 -16.436 -24.303 1 80.24 255 ARG B O 1
ATOM 4771 N N . CYS B 1 256 ? 9.514 -14.204 -24.494 1 75.42 256 CYS B N 1
ATOM 4772 C CA . CYS B 1 256 ? 8.356 -14.02 -23.626 1 75.42 256 CYS B CA 1
ATOM 4773 C C . CYS B 1 256 ? 7.268 -13.218 -24.33 1 75.42 256 CYS B C 1
ATOM 4775 O O . CYS B 1 256 ? 7.525 -12.122 -24.831 1 75.42 256 CYS B O 1
ATOM 4777 N N . SER B 1 257 ? 6.121 -13.875 -24.522 1 67.69 257 SER B N 1
ATOM 4778 C CA . SER B 1 257 ? 5.011 -13.199 -25.185 1 67.69 257 SER B CA 1
ATOM 4779 C C . SER B 1 257 ? 4.531 -11.999 -24.376 1 67.69 257 SER B C 1
ATOM 4781 O O . SER B 1 257 ? 3.944 -11.066 -24.928 1 67.69 257 SER B O 1
ATOM 4783 N N . LEU B 1 258 ? 4.683 -12.119 -23.087 1 70.52 258 LEU B N 1
ATOM 4784 C CA . LEU B 1 258 ? 4.376 -10.997 -22.208 1 70.52 258 LEU B CA 1
ATOM 4785 C C . LEU B 1 258 ? 5.654 -10.372 -21.658 1 70.52 258 LEU B C 1
ATOM 4787 O O . LEU B 1 258 ? 6.65 -11.069 -21.447 1 70.52 258 LEU B O 1
ATOM 4791 N N . PRO B 1 259 ? 5.603 -9.084 -21.574 1 68.53 259 PRO B N 1
ATOM 4792 C CA . PRO B 1 259 ? 6.822 -8.447 -21.069 1 68.53 259 PRO B CA 1
ATOM 4793 C C . PRO B 1 259 ? 7.279 -9.025 -19.731 1 68.53 259 PRO B C 1
ATOM 4795 O O . PRO B 1 259 ? 8.481 -9.168 -19.495 1 68.53 259 PRO B O 1
ATOM 4798 N N . CYS B 1 260 ? 6.364 -9.253 -18.916 1 79.24 260 CYS B N 1
ATOM 4799 C CA . CYS B 1 260 ? 6.718 -9.778 -17.602 1 79.24 260 CYS B CA 1
ATOM 4800 C C . CYS B 1 260 ? 5.55 -10.536 -16.984 1 79.24 260 CYS B C 1
ATOM 4802 O O . CYS B 1 260 ? 4.4 -10.103 -17.084 1 79.24 260 CYS B O 1
ATOM 4804 N N . VAL B 1 261 ? 5.87 -11.702 -16.515 1 85.94 261 VAL B N 1
ATOM 4805 C CA . VAL B 1 261 ? 4.928 -12.501 -15.739 1 85.94 261 VAL B CA 1
ATOM 4806 C C . VAL B 1 261 ? 5.467 -12.706 -14.325 1 85.94 261 VAL B C 1
ATOM 4808 O O . VAL B 1 261 ? 6.573 -13.221 -14.144 1 85.94 261 VAL B O 1
ATOM 4811 N N . SER B 1 262 ? 4.645 -12.254 -13.43 1 89.68 262 SER B N 1
ATOM 4812 C CA . SER B 1 262 ? 5.135 -12.302 -12.056 1 89.68 262 SER B CA 1
ATOM 4813 C C . SER B 1 262 ? 4.267 -13.21 -11.191 1 89.68 262 SER B C 1
ATOM 4815 O O . SER B 1 262 ? 3.037 -13.156 -11.265 1 89.68 262 SER B O 1
ATOM 4817 N N . PHE B 1 263 ? 4.975 -14.059 -10.48 1 92.31 263 PHE B N 1
ATOM 4818 C CA . PHE B 1 263 ? 4.385 -14.912 -9.455 1 92.31 263 PHE B CA 1
ATOM 4819 C C . PHE B 1 263 ? 5.001 -14.625 -8.091 1 92.31 263 PHE B C 1
ATOM 4821 O O . PHE B 1 263 ? 5.991 -13.896 -7.992 1 92.31 263 PHE B O 1
ATOM 4828 N N . THR B 1 264 ? 4.306 -15.182 -7.111 1 92.61 264 THR B N 1
ATOM 4829 C CA . THR B 1 264 ? 4.945 -15.139 -5.8 1 92.61 264 THR B CA 1
ATOM 4830 C C . THR B 1 264 ? 6.313 -15.815 -5.843 1 92.61 264 THR B C 1
ATOM 4832 O O . THR B 1 264 ? 6.409 -17.019 -6.088 1 92.61 264 THR B O 1
ATOM 4835 N N . GLY B 1 265 ? 7.367 -15.037 -5.782 1 94.96 265 GLY B N 1
ATOM 4836 C CA . GLY B 1 265 ? 8.719 -15.559 -5.664 1 94.96 265 GLY B CA 1
ATOM 4837 C C . GLY B 1 265 ? 9.4 -15.759 -7.005 1 94.96 265 GLY B C 1
ATOM 4838 O O . GLY B 1 265 ? 10.569 -16.146 -7.062 1 94.96 265 GLY B O 1
ATOM 4839 N N . ILE B 1 266 ? 8.724 -15.531 -8.122 1 95.95 266 ILE B N 1
ATOM 4840 C CA . ILE B 1 266 ? 9.335 -15.738 -9.431 1 95.95 266 ILE B CA 1
ATOM 4841 C C . ILE B 1 266 ? 8.892 -14.634 -10.388 1 95.95 266 ILE B C 1
ATOM 4843 O O . ILE B 1 266 ? 7.712 -14.276 -10.43 1 95.95 266 ILE B O 1
ATOM 4847 N N . ILE B 1 267 ? 9.813 -14.144 -11.093 1 95 267 ILE B N 1
ATOM 4848 C CA . ILE B 1 267 ? 9.551 -13.253 -12.219 1 95 267 ILE B CA 1
ATOM 4849 C C . ILE B 1 267 ? 10.082 -13.878 -13.506 1 95 267 ILE B C 1
ATOM 4851 O O . ILE B 1 267 ? 11.251 -14.266 -13.58 1 95 267 ILE B O 1
ATOM 4855 N N . LEU B 1 268 ? 9.248 -14.001 -14.48 1 94.18 268 LEU B N 1
ATOM 4856 C CA . LEU B 1 268 ? 9.64 -14.437 -15.816 1 94.18 268 LEU B CA 1
ATOM 4857 C C . LEU B 1 268 ? 9.627 -13.267 -16.795 1 94.18 268 LEU B C 1
ATOM 4859 O O . LEU B 1 268 ? 8.658 -12.507 -16.847 1 94.18 268 LEU B O 1
ATOM 4863 N N . THR B 1 269 ? 10.662 -13.098 -17.516 1 93.1 269 THR B N 1
ATOM 4864 C CA . THR B 1 269 ? 10.725 -12.032 -18.51 1 93.1 269 THR B CA 1
ATOM 4865 C C . THR B 1 269 ? 11.614 -12.438 -19.682 1 93.1 269 THR B C 1
ATOM 4867 O O . THR B 1 269 ? 12.249 -13.494 -19.65 1 93.1 269 THR B O 1
ATOM 4870 N N . ASP B 1 270 ? 11.512 -11.599 -20.728 1 91.66 270 ASP B N 1
ATOM 4871 C CA . ASP B 1 270 ? 12.39 -11.832 -21.871 1 91.66 270 ASP B CA 1
ATOM 4872 C C . ASP B 1 270 ? 13.855 -11.638 -21.487 1 91.66 270 ASP B C 1
ATOM 4874 O O . ASP B 1 270 ? 14.214 -10.626 -20.881 1 91.66 270 ASP B O 1
ATOM 4878 N N . GLU B 1 271 ? 14.658 -12.613 -21.884 1 90.21 271 GLU B N 1
ATOM 4879 C CA . GLU B 1 271 ? 16.065 -12.553 -21.499 1 90.21 271 GLU B CA 1
ATOM 4880 C C . GLU B 1 271 ? 16.751 -11.333 -22.107 1 90.21 271 GLU B C 1
ATOM 4882 O O . GLU B 1 271 ? 17.787 -10.885 -21.611 1 90.21 271 GLU B O 1
ATOM 4887 N N . LYS B 1 272 ? 16.184 -10.744 -23.119 1 88.05 272 LYS B N 1
ATOM 4888 C CA . LYS B 1 272 ? 16.78 -9.562 -23.734 1 88.05 272 LYS B CA 1
ATOM 4889 C C . LYS B 1 272 ? 16.825 -8.395 -22.751 1 88.05 272 LYS B C 1
ATOM 4891 O O . LYS B 1 272 ? 17.657 -7.495 -22.885 1 88.05 272 LYS B O 1
ATOM 4896 N N . TYR B 1 273 ? 15.975 -8.499 -21.755 1 90.35 273 TYR B N 1
ATOM 4897 C CA . TYR B 1 273 ? 15.94 -7.427 -20.767 1 90.35 273 TYR B CA 1
ATOM 4898 C C . TYR B 1 273 ? 16.889 -7.719 -19.612 1 90.35 273 TYR B C 1
ATOM 4900 O O . TYR B 1 273 ? 17.006 -6.921 -18.679 1 90.35 273 TYR B O 1
ATOM 4908 N N . LEU B 1 274 ? 17.605 -8.834 -19.651 1 91.63 274 LEU B N 1
ATOM 4909 C CA . LEU B 1 274 ? 18.404 -9.253 -18.505 1 91.63 274 LEU B CA 1
ATOM 4910 C C . LEU B 1 274 ? 19.838 -9.56 -18.926 1 91.63 274 LEU B C 1
ATOM 4912 O O . LEU B 1 274 ? 20.596 -10.166 -18.165 1 91.63 274 LEU B O 1
ATOM 4916 N N . LYS B 1 275 ? 20.217 -9.253 -20.132 1 87.55 275 LYS B N 1
ATOM 4917 C CA . LYS B 1 275 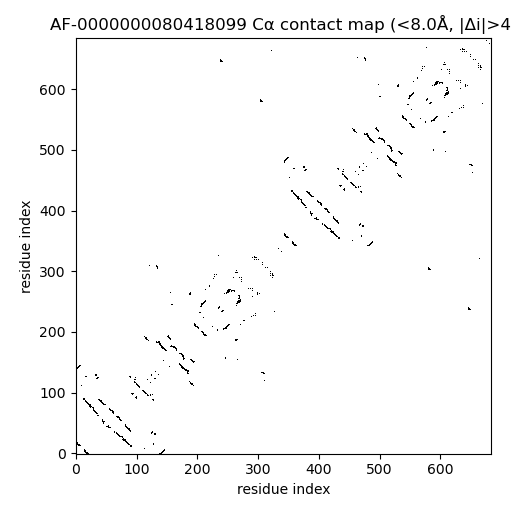? 21.571 -9.576 -20.572 1 87.55 275 LYS B CA 1
ATOM 4918 C C . LYS B 1 275 ? 22.177 -8.427 -21.373 1 87.55 275 LYS B C 1
ATOM 4920 O O . LYS B 1 275 ? 21.482 -7.469 -21.717 1 87.55 275 LYS B O 1
ATOM 4925 N N . ASN B 1 276 ? 23.486 -8.43 -21.499 1 87.1 276 ASN B N 1
ATOM 4926 C CA . ASN B 1 276 ? 24.26 -7.507 -22.322 1 87.1 276 ASN B CA 1
ATOM 4927 C C . ASN B 1 276 ? 24.107 -6.066 -21.844 1 87.1 276 ASN B C 1
ATOM 4929 O O . ASN B 1 276 ? 23.835 -5.168 -22.643 1 87.1 276 ASN B O 1
ATOM 4933 N N . PHE B 1 277 ? 24.311 -5.902 -20.61 1 87.43 277 PHE B N 1
ATOM 4934 C CA . PHE B 1 277 ? 24.16 -4.592 -19.988 1 87.43 277 PHE B CA 1
ATOM 4935 C C . PHE B 1 277 ? 25.032 -3.557 -20.688 1 87.43 277 PHE B C 1
ATOM 4937 O O . PHE B 1 277 ? 24.586 -2.439 -20.954 1 87.43 277 PHE B O 1
ATOM 4944 N N . ASP B 1 278 ? 26.232 -3.888 -21.038 1 85.59 278 ASP B N 1
ATOM 4945 C CA . ASP B 1 278 ? 27.222 -2.96 -21.576 1 85.59 278 ASP B CA 1
ATOM 4946 C C . ASP B 1 278 ? 26.882 -2.565 -23.011 1 85.59 278 ASP B C 1
ATOM 4948 O O . ASP B 1 278 ? 27.415 -1.584 -23.533 1 85.59 278 ASP B O 1
ATOM 4952 N N . LYS B 1 279 ? 26.046 -3.286 -23.662 1 87.67 279 LYS B N 1
ATOM 4953 C CA . LYS B 1 279 ? 25.731 -3.043 -25.067 1 87.67 279 LYS B CA 1
ATOM 4954 C C . LYS B 1 279 ? 24.327 -2.465 -25.223 1 87.67 279 LYS B C 1
ATOM 4956 O O . LYS B 1 279 ? 23.88 -2.198 -26.341 1 87.67 279 LYS B O 1
ATOM 4961 N N . MET B 1 280 ? 23.67 -2.23 -24.112 1 86.86 280 MET B N 1
ATOM 4962 C CA . MET B 1 280 ? 22.276 -1.801 -24.184 1 86.86 280 MET B CA 1
ATOM 4963 C C . MET B 1 280 ? 22.181 -0.315 -24.514 1 86.86 280 MET B C 1
ATOM 4965 O O . MET B 1 280 ? 22.99 0.484 -24.039 1 86.86 280 MET B O 1
ATOM 4969 N N . THR B 1 281 ? 21.201 -0.018 -25.319 1 89.9 281 THR B N 1
ATOM 4970 C CA . THR B 1 281 ? 20.841 1.384 -25.502 1 89.9 281 THR B CA 1
ATOM 4971 C C . THR B 1 281 ? 20.164 1.937 -24.252 1 89.9 281 THR B C 1
ATOM 4973 O O . THR B 1 281 ? 19.75 1.175 -23.375 1 89.9 281 THR B O 1
ATOM 4976 N N . THR B 1 282 ? 20.012 3.241 -24.205 1 87.92 282 THR B N 1
ATOM 4977 C CA . THR B 1 282 ? 19.312 3.874 -23.093 1 87.92 282 THR B CA 1
ATOM 4978 C C . THR B 1 282 ? 17.861 3.406 -23.031 1 87.92 282 THR B C 1
ATOM 4980 O O . THR B 1 282 ? 17.333 3.144 -21.948 1 87.92 282 THR B O 1
ATOM 4983 N N . TRP B 1 283 ? 17.315 3.295 -24.167 1 86.05 283 TRP B N 1
ATOM 4984 C CA . TRP B 1 283 ? 15.918 2.88 -24.246 1 86.05 283 TRP B CA 1
ATOM 4985 C C . TRP B 1 283 ? 15.744 1.454 -23.735 1 86.05 283 TRP B C 1
ATOM 4987 O O . TRP B 1 283 ? 14.842 1.179 -22.939 1 86.05 283 TRP B O 1
ATOM 4997 N N . ASP B 1 284 ? 16.593 0.578 -24.156 1 87.49 284 ASP B N 1
ATOM 4998 C CA . ASP B 1 284 ? 16.527 -0.815 -23.724 1 87.49 284 ASP B CA 1
ATOM 4999 C C . ASP B 1 284 ? 16.775 -0.935 -22.222 1 87.49 284 ASP B C 1
ATOM 5001 O O . ASP B 1 284 ? 16.144 -1.751 -21.547 1 87.49 284 ASP B O 1
ATOM 5005 N N . TYR B 1 285 ? 17.63 -0.122 -21.819 1 90.86 285 TYR B N 1
ATOM 5006 C CA . TYR B 1 285 ? 17.927 -0.096 -20.391 1 90.86 285 TYR B CA 1
ATOM 5007 C C . TYR B 1 285 ? 16.703 0.321 -19.586 1 90.86 285 TYR B C 1
ATOM 5009 O O . TYR B 1 285 ? 16.344 -0.333 -18.604 1 90.86 285 TYR B O 1
ATOM 5017 N N . LEU B 1 286 ? 16.08 1.353 -19.994 1 90.57 286 LEU B N 1
ATOM 5018 C CA . LEU B 1 286 ? 14.891 1.845 -19.307 1 90.57 286 LEU B CA 1
ATOM 5019 C C . LEU B 1 286 ? 13.781 0.8 -19.326 1 90.57 286 LEU B C 1
ATOM 5021 O O . LEU B 1 286 ? 13.053 0.643 -18.343 1 90.57 286 LEU B O 1
ATOM 5025 N N . LYS B 1 287 ? 13.723 0.118 -20.394 1 89.36 287 LYS B N 1
ATOM 5026 C CA . LYS B 1 287 ? 12.732 -0.95 -20.483 1 89.36 287 LYS B CA 1
ATOM 5027 C C . LYS B 1 287 ? 13.048 -2.076 -19.503 1 89.36 287 LYS B C 1
ATOM 5029 O O . LYS B 1 287 ? 12.143 -2.642 -18.887 1 89.36 287 LYS B O 1
ATOM 5034 N N . SER B 1 288 ? 14.296 -2.41 -19.384 1 92.85 288 SER B N 1
ATOM 5035 C CA . SER B 1 288 ? 14.713 -3.433 -18.431 1 92.85 288 SER B CA 1
ATOM 5036 C C . SER B 1 288 ? 14.347 -3.04 -17.003 1 92.85 288 SER B C 1
ATOM 5038 O O . SER B 1 288 ? 13.792 -3.847 -16.254 1 92.85 288 SER B O 1
ATOM 5040 N N . VAL B 1 289 ? 14.602 -1.783 -16.7 1 94.18 289 VAL B N 1
ATOM 5041 C CA . VAL B 1 289 ? 14.295 -1.27 -15.369 1 94.18 289 VAL B CA 1
ATOM 5042 C C . VAL B 1 289 ? 12.789 -1.328 -15.126 1 94.18 289 VAL B C 1
ATOM 5044 O O . VAL B 1 289 ? 12.341 -1.741 -14.054 1 94.18 289 VAL B O 1
ATOM 5047 N N . ALA B 1 290 ? 12.057 -0.976 -16.122 1 93.03 290 ALA B N 1
ATOM 5048 C CA . ALA B 1 290 ? 10.6 -0.973 -16.018 1 93.03 290 ALA B CA 1
ATOM 5049 C C . ALA B 1 290 ? 10.063 -2.385 -15.798 1 93.03 290 ALA B C 1
ATOM 5051 O O . ALA B 1 290 ? 9.186 -2.598 -14.958 1 93.03 290 ALA B O 1
ATOM 5052 N N . VAL B 1 291 ? 10.599 -3.337 -16.491 1 92.66 291 VAL B N 1
ATOM 5053 C CA . VAL B 1 291 ? 10.133 -4.718 -16.413 1 92.66 291 VAL B CA 1
ATOM 5054 C C . VAL B 1 291 ? 10.462 -5.298 -15.039 1 92.66 291 VAL B C 1
ATOM 5056 O O . VAL B 1 291 ? 9.614 -5.932 -14.407 1 92.66 291 VAL B O 1
ATOM 5059 N N . ILE B 1 292 ? 11.618 -5.045 -14.595 1 94.39 292 ILE B N 1
ATOM 5060 C CA . ILE B 1 292 ? 12.046 -5.538 -13.29 1 94.39 292 ILE B CA 1
ATOM 5061 C C . ILE B 1 292 ? 11.206 -4.889 -12.192 1 94.39 292 ILE B C 1
ATOM 5063 O O . ILE B 1 292 ? 10.744 -5.568 -11.273 1 94.39 292 ILE B O 1
ATOM 5067 N N . SER B 1 293 ? 10.95 -3.605 -12.367 1 94.99 293 SER B N 1
ATOM 5068 C CA . SER B 1 293 ? 10.141 -2.874 -11.397 1 94.99 293 SER B CA 1
ATOM 5069 C C . SER B 1 293 ? 8.72 -3.425 -11.335 1 94.99 293 SER B C 1
ATOM 5071 O O . SER B 1 293 ? 8.172 -3.622 -10.249 1 94.99 293 SER B O 1
ATOM 5073 N N . CYS B 1 294 ? 8.211 -3.64 -12.451 1 92.59 294 CYS B N 1
ATOM 5074 C CA . CYS B 1 294 ? 6.857 -4.178 -12.527 1 92.59 294 CYS B CA 1
ATOM 5075 C C . CYS B 1 294 ? 6.779 -5.552 -11.874 1 92.59 294 CYS B C 1
ATOM 5077 O O . CYS B 1 294 ? 5.844 -5.835 -11.122 1 92.59 294 CYS B O 1
ATOM 5079 N N . GLY B 1 295 ? 7.719 -6.385 -12.139 1 92.68 295 GLY B N 1
ATOM 5080 C CA . GLY B 1 295 ? 7.752 -7.706 -11.532 1 92.68 295 GLY B CA 1
ATOM 5081 C C . GLY B 1 295 ? 7.84 -7.664 -10.018 1 92.68 295 GLY B C 1
ATOM 5082 O O . GLY B 1 295 ? 7.123 -8.392 -9.329 1 92.68 295 GLY B O 1
ATOM 5083 N N . ILE B 1 296 ? 8.674 -6.823 -9.583 1 93.74 296 ILE B N 1
ATOM 5084 C CA . ILE B 1 296 ? 8.855 -6.693 -8.141 1 93.74 296 ILE B CA 1
ATOM 5085 C C . ILE B 1 296 ? 7.574 -6.155 -7.507 1 93.74 296 ILE B C 1
ATOM 5087 O O . ILE B 1 296 ? 7.162 -6.614 -6.439 1 93.74 296 ILE B O 1
ATOM 5091 N N . ALA B 1 297 ? 6.95 -5.21 -8.179 1 92.16 297 ALA B N 1
ATOM 5092 C CA . ALA B 1 297 ? 5.692 -4.666 -7.674 1 92.16 297 ALA B CA 1
ATOM 5093 C C . ALA B 1 297 ? 4.643 -5.763 -7.52 1 92.16 297 ALA B C 1
ATOM 5095 O O . ALA B 1 297 ? 3.951 -5.83 -6.502 1 92.16 297 ALA B O 1
ATOM 5096 N N . HIS B 1 298 ? 4.549 -6.634 -8.443 1 89.07 298 HIS B N 1
ATOM 5097 C CA . HIS B 1 298 ? 3.589 -7.73 -8.376 1 89.07 298 HIS B CA 1
ATOM 5098 C C . HIS B 1 298 ? 3.872 -8.639 -7.184 1 89.07 298 HIS B C 1
ATOM 5100 O O . HIS B 1 298 ? 2.954 -9.016 -6.453 1 89.07 298 HIS B O 1
ATOM 5106 N N . THR B 1 299 ? 5.073 -8.949 -7.09 1 84.94 299 THR B N 1
ATOM 5107 C CA . THR B 1 299 ? 5.456 -9.871 -6.026 1 84.94 299 THR B CA 1
ATOM 5108 C C . THR B 1 299 ? 5.269 -9.224 -4.657 1 84.94 299 THR B C 1
ATOM 5110 O O . THR B 1 299 ? 4.829 -9.879 -3.71 1 84.94 299 THR B O 1
ATOM 5113 N N . TRP B 1 300 ? 5.599 -7.99 -4.585 1 86.04 300 TRP B N 1
ATOM 5114 C CA . TRP B 1 300 ? 5.546 -7.234 -3.338 1 86.04 300 TRP B CA 1
ATOM 5115 C C . TRP B 1 300 ? 4.103 -6.986 -2.913 1 86.04 300 TRP B C 1
ATOM 5117 O O . TRP B 1 300 ? 3.762 -7.131 -1.737 1 86.04 300 TRP B O 1
ATOM 5127 N N . LEU B 1 301 ? 3.269 -6.746 -3.812 1 85.31 301 LEU B N 1
ATOM 5128 C CA . LEU B 1 301 ? 1.911 -6.301 -3.52 1 85.31 301 LEU B CA 1
ATOM 5129 C C . LEU B 1 301 ? 0.971 -7.491 -3.36 1 85.31 301 LEU B C 1
ATOM 5131 O O . LEU B 1 301 ? -0.168 -7.333 -2.915 1 85.31 301 LEU B O 1
ATOM 5135 N N . SER B 1 302 ? 1.436 -8.689 -3.698 1 77.79 302 SER B N 1
ATOM 5136 C CA . SER B 1 302 ? 0.597 -9.88 -3.617 1 77.79 302 SER B CA 1
ATOM 5137 C C . SER B 1 302 ? 0.048 -10.074 -2.208 1 77.79 302 SER B C 1
ATOM 5139 O O . SER B 1 302 ? -1.038 -10.631 -2.031 1 77.79 302 SER B O 1
ATOM 5141 N N . ASP B 1 303 ? 0.718 -9.487 -1.304 1 75.61 303 ASP B N 1
ATOM 5142 C CA . ASP B 1 303 ? 0.303 -9.638 0.087 1 75.61 303 ASP B CA 1
ATOM 5143 C C . ASP B 1 303 ? -0.64 -8.512 0.504 1 75.61 303 ASP B C 1
ATOM 5145 O O . ASP B 1 303 ? -1.307 -8.603 1.537 1 75.61 303 ASP B O 1
ATOM 5149 N N . PHE B 1 304 ? -0.738 -7.598 -0.371 1 82.83 304 PHE B N 1
ATOM 5150 C CA . PHE B 1 304 ? -1.401 -6.396 0.119 1 82.83 304 PHE B CA 1
ATOM 5151 C C . PHE B 1 304 ? -2.644 -6.087 -0.708 1 82.83 304 PHE B C 1
ATOM 5153 O O . PHE B 1 304 ? -3.43 -5.207 -0.352 1 82.83 304 PHE B O 1
ATOM 5160 N N . VAL B 1 305 ? -2.789 -6.814 -1.768 1 85.41 305 VAL B N 1
ATOM 5161 C CA . VAL B 1 305 ? -3.937 -6.556 -2.631 1 85.41 305 VAL B CA 1
ATOM 5162 C C . VAL B 1 305 ? -4.879 -7.758 -2.612 1 85.41 305 VAL B C 1
ATOM 5164 O O . VAL B 1 305 ? -4.435 -8.904 -2.722 1 85.41 305 VAL B O 1
ATOM 5167 N N . ASN B 1 306 ? -6.129 -7.484 -2.399 1 81.95 306 ASN B N 1
ATOM 5168 C CA . ASN B 1 306 ? -7.166 -8.509 -2.348 1 81.95 306 ASN B CA 1
ATOM 5169 C C . ASN B 1 306 ? -8.256 -8.255 -3.386 1 81.95 306 ASN B C 1
ATOM 5171 O O . ASN B 1 306 ? -8.684 -7.116 -3.577 1 81.95 306 ASN B O 1
ATOM 5175 N N . ILE B 1 307 ? -8.574 -9.291 -4.075 1 83.11 307 ILE B N 1
ATOM 5176 C CA . ILE B 1 307 ? -9.732 -9.219 -4.959 1 83.11 307 ILE B CA 1
ATOM 5177 C C . ILE B 1 307 ? -10.74 -10.301 -4.577 1 83.11 307 ILE B C 1
ATOM 5179 O O . ILE B 1 307 ? -10.356 -11.402 -4.177 1 83.11 307 ILE B O 1
ATOM 5183 N N . ASP B 1 308 ? -11.997 -9.996 -4.681 1 81.49 308 ASP B N 1
ATOM 5184 C CA . ASP B 1 308 ? -13.039 -10.932 -4.27 1 81.49 308 ASP B CA 1
ATOM 5185 C C . ASP B 1 308 ? -13.427 -11.861 -5.419 1 81.49 308 ASP B C 1
ATOM 5187 O O . ASP B 1 308 ? -13.878 -12.985 -5.19 1 81.49 308 ASP B O 1
ATOM 5191 N N . SER B 1 309 ? -13.328 -11.336 -6.594 1 85.48 309 SER B N 1
ATOM 5192 C CA . SER B 1 309 ? -13.762 -12.09 -7.766 1 85.48 309 SER B CA 1
ATOM 5193 C C . SER B 1 309 ? -12.854 -11.822 -8.962 1 85.48 309 SER B C 1
ATOM 5195 O O . SER B 1 309 ? -12.085 -10.859 -8.961 1 85.48 309 SER B O 1
ATOM 5197 N N . TRP B 1 310 ? -12.971 -12.679 -9.872 1 85.97 310 TRP B N 1
ATOM 5198 C CA . TRP B 1 310 ? -12.161 -12.542 -11.078 1 85.97 310 TRP B CA 1
ATOM 5199 C C . TRP B 1 310 ? -12.51 -11.26 -11.826 1 85.97 310 TRP B C 1
ATOM 5201 O O . TRP B 1 310 ? -11.698 -10.743 -12.597 1 85.97 310 TRP B O 1
ATOM 5211 N N . ASN B 1 311 ? -13.665 -10.713 -11.547 1 83.28 311 ASN B N 1
ATOM 5212 C CA . ASN B 1 311 ? -14.076 -9.457 -12.166 1 83.28 311 ASN B CA 1
ATOM 5213 C C . ASN B 1 311 ? -13.238 -8.285 -11.665 1 83.28 311 ASN B C 1
ATOM 5215 O O . ASN B 1 311 ? -13.219 -7.22 -12.286 1 83.28 311 ASN B O 1
ATOM 5219 N N . GLU B 1 312 ? -12.571 -8.53 -10.569 1 83.76 312 GLU B N 1
ATOM 5220 C CA . GLU B 1 312 ? -11.755 -7.472 -9.982 1 83.76 312 GLU B CA 1
ATOM 5221 C C . GLU B 1 312 ? -10.278 -7.665 -10.316 1 83.76 312 GLU B C 1
ATOM 5223 O O . GLU B 1 312 ? -9.421 -6.946 -9.799 1 83.76 312 GLU B O 1
ATOM 5228 N N . PHE B 1 313 ? -10.036 -8.568 -11.205 1 84.27 313 PHE B N 1
ATOM 5229 C CA . PHE B 1 313 ? -8.651 -8.892 -11.527 1 84.27 313 PHE B CA 1
ATOM 5230 C C . PHE B 1 313 ? -7.932 -7.68 -12.107 1 84.27 313 PHE B C 1
ATOM 5232 O O . PHE B 1 313 ? -6.735 -7.494 -11.878 1 84.27 313 PHE B O 1
ATOM 5239 N N . TRP B 1 314 ? -8.678 -6.814 -12.777 1 81.72 314 TRP B N 1
ATOM 5240 C CA . TRP B 1 314 ? -8.099 -5.59 -13.322 1 81.72 314 TRP B CA 1
ATOM 5241 C C . TRP B 1 314 ? -7.43 -4.769 -12.225 1 81.72 314 TRP B C 1
ATOM 5243 O O . TRP B 1 314 ? -6.462 -4.049 -12.483 1 81.72 314 TRP B O 1
ATOM 5253 N N . PHE B 1 315 ? -7.958 -4.85 -10.996 1 85.84 315 PHE B N 1
ATOM 5254 C CA . PHE B 1 315 ? -7.462 -4.094 -9.853 1 85.84 315 PHE B CA 1
ATOM 5255 C C . PHE B 1 315 ? -6.027 -4.489 -9.524 1 85.84 315 PHE B C 1
ATOM 5257 O O . PHE B 1 315 ? -5.168 -3.625 -9.334 1 85.84 315 PHE B O 1
ATOM 5264 N N . ASN B 1 316 ? -5.76 -5.715 -9.576 1 85.1 316 ASN B N 1
ATOM 5265 C CA . ASN B 1 316 ? -4.412 -6.215 -9.329 1 85.1 316 ASN B CA 1
ATOM 5266 C C . ASN B 1 316 ? -3.419 -5.682 -10.357 1 85.1 316 ASN B C 1
ATOM 5268 O O . ASN B 1 316 ? -2.334 -5.221 -9.998 1 85.1 316 ASN B O 1
ATOM 5272 N N . GLU B 1 317 ? -3.834 -5.683 -11.526 1 84.64 317 GLU B N 1
ATOM 5273 C CA . GLU B 1 317 ? -2.965 -5.239 -12.612 1 84.64 317 GLU B CA 1
ATOM 5274 C C . GLU B 1 317 ? -2.723 -3.734 -12.545 1 84.64 317 GLU B C 1
ATOM 5276 O O . GLU B 1 317 ? -1.599 -3.27 -12.75 1 84.64 317 GLU B O 1
ATOM 5281 N N . ALA B 1 318 ? -3.761 -3.08 -12.28 1 86.55 318 ALA B N 1
ATOM 5282 C CA . ALA B 1 318 ? -3.642 -1.626 -12.208 1 86.55 318 ALA B CA 1
ATOM 5283 C C . ALA B 1 318 ? -2.703 -1.208 -11.081 1 86.55 318 ALA B C 1
ATOM 5285 O O . ALA B 1 318 ? -1.835 -0.353 -11.272 1 86.55 318 ALA B O 1
ATOM 5286 N N . VAL B 1 319 ? -2.83 -1.807 -9.965 1 89.11 319 VAL B N 1
ATOM 5287 C CA . VAL B 1 319 ? -2.023 -1.458 -8.8 1 89.11 319 VAL B CA 1
ATOM 5288 C C . VAL B 1 319 ? -0.561 -1.816 -9.057 1 89.11 319 VAL B C 1
ATOM 5290 O O . VAL B 1 319 ? 0.332 -0.99 -8.854 1 89.11 319 VAL B O 1
ATOM 5293 N N . ALA B 1 320 ? -0.338 -2.982 -9.581 1 88.36 320 ALA B N 1
ATOM 5294 C CA . ALA B 1 320 ? 1.032 -3.411 -9.849 1 88.36 320 ALA B CA 1
ATOM 5295 C C . ALA B 1 320 ? 1.687 -2.527 -10.906 1 88.36 320 ALA B C 1
ATOM 5297 O O . ALA B 1 320 ? 2.86 -2.167 -10.782 1 88.36 320 ALA B O 1
ATOM 5298 N N . SER B 1 321 ? 0.948 -2.223 -11.915 1 87.59 321 SER B N 1
ATOM 5299 C CA . SER B 1 321 ? 1.476 -1.373 -12.978 1 87.59 321 SER B CA 1
ATOM 5300 C C . SER B 1 321 ? 1.851 0.007 -12.448 1 87.59 321 SER B C 1
ATOM 5302 O O . SER B 1 321 ? 2.914 0.536 -12.778 1 87.59 321 SER B O 1
ATOM 5304 N N . PHE B 1 322 ? 0.992 0.566 -11.66 1 90.91 322 PHE B N 1
ATOM 5305 C CA . PHE B 1 322 ? 1.284 1.875 -11.088 1 90.91 322 PHE B CA 1
ATOM 5306 C C . PHE B 1 322 ? 2.539 1.821 -10.226 1 90.91 322 PHE B C 1
ATOM 5308 O O . PHE B 1 322 ? 3.441 2.647 -10.381 1 90.91 322 PHE B O 1
ATOM 5315 N N . PHE B 1 323 ? 2.658 0.881 -9.359 1 91.4 323 PHE B N 1
ATOM 5316 C CA . PHE B 1 323 ? 3.803 0.771 -8.463 1 91.4 323 PHE B CA 1
ATOM 5317 C C . PHE B 1 323 ? 5.075 0.466 -9.244 1 91.4 323 PHE B C 1
ATOM 5319 O O . PHE B 1 323 ? 6.151 0.964 -8.907 1 91.4 323 PHE B O 1
ATOM 5326 N N . GLY B 1 324 ? 4.902 -0.374 -10.226 1 91.73 324 GLY B N 1
ATOM 5327 C CA . GLY B 1 324 ? 6.046 -0.609 -11.092 1 91.73 324 GLY B CA 1
ATOM 5328 C C . GLY B 1 324 ? 6.584 0.658 -11.728 1 91.73 324 GLY B C 1
ATOM 5329 O O . GLY B 1 324 ? 7.795 0.887 -11.742 1 91.73 324 GLY B O 1
ATOM 5330 N N . GLU B 1 325 ? 5.676 1.442 -12.207 1 90.88 325 GLU B N 1
ATOM 5331 C CA . GLU B 1 325 ? 6.065 2.695 -12.847 1 90.88 325 GLU B CA 1
ATOM 5332 C C . GLU B 1 325 ? 6.717 3.646 -11.848 1 90.88 325 GLU B C 1
ATOM 5334 O O . GLU B 1 325 ? 7.748 4.254 -12.145 1 90.88 325 GLU B O 1
ATOM 5339 N N . ILE B 1 326 ? 6.146 3.773 -10.712 1 91.08 326 ILE B N 1
ATOM 5340 C CA . ILE B 1 326 ? 6.648 4.704 -9.707 1 91.08 326 ILE B CA 1
ATOM 5341 C C . ILE B 1 326 ? 8.023 4.25 -9.224 1 91.08 326 ILE B C 1
ATOM 5343 O O . ILE B 1 326 ? 8.928 5.069 -9.046 1 91.08 326 ILE B O 1
ATOM 5347 N N . LEU B 1 327 ? 8.228 2.986 -9.034 1 91.42 327 LEU B N 1
ATOM 5348 C CA . LEU B 1 327 ? 9.517 2.455 -8.605 1 91.42 327 LEU B CA 1
ATOM 5349 C C . LEU B 1 327 ? 10.579 2.675 -9.677 1 91.42 327 LEU B C 1
ATOM 5351 O O . LEU B 1 327 ? 11.724 3.008 -9.364 1 91.42 327 LEU B O 1
ATOM 5355 N N . SER B 1 328 ? 10.122 2.456 -10.894 1 92.49 328 SER B N 1
ATOM 5356 C CA . SER B 1 328 ? 11.042 2.716 -11.996 1 92.49 328 SER B CA 1
ATOM 5357 C C . SER B 1 328 ? 11.5 4.171 -12.002 1 92.49 328 SER B C 1
ATOM 5359 O O . SER B 1 328 ? 12.693 4.451 -12.139 1 92.49 328 SER B O 1
ATOM 5361 N N . LYS B 1 329 ? 10.645 5.083 -11.783 1 88.11 329 LYS B N 1
ATOM 5362 C CA . LYS B 1 329 ? 10.954 6.51 -11.788 1 88.11 329 LYS B CA 1
ATOM 5363 C C . LYS B 1 329 ? 11.835 6.886 -10.6 1 88.11 329 LYS B C 1
ATOM 5365 O O . LYS B 1 329 ? 12.759 7.69 -10.735 1 88.11 329 LYS B O 1
ATOM 5370 N N . LEU B 1 330 ? 11.504 6.358 -9.442 1 86.99 330 LEU B N 1
ATOM 5371 C CA . LEU B 1 330 ? 12.313 6.608 -8.254 1 86.99 330 LEU B CA 1
ATOM 5372 C C . LEU B 1 330 ? 13.749 6.138 -8.466 1 86.99 330 LEU B C 1
ATOM 5374 O O . LEU B 1 330 ? 14.696 6.841 -8.104 1 86.99 330 LEU B O 1
ATOM 5378 N N . TYR B 1 331 ? 13.873 4.968 -9.075 1 91.29 331 TYR B N 1
ATOM 5379 C CA . TYR B 1 331 ? 15.199 4.424 -9.345 1 91.29 331 TYR B CA 1
ATOM 5380 C C . TYR B 1 331 ? 15.958 5.303 -10.332 1 91.29 331 TYR B C 1
ATOM 5382 O O . TYR B 1 331 ? 17.145 5.581 -10.141 1 91.29 331 TYR B O 1
ATOM 5390 N N . GLU B 1 332 ? 15.26 5.702 -11.362 1 83.45 332 GLU B N 1
ATOM 5391 C CA . GLU B 1 332 ? 15.885 6.548 -12.374 1 83.45 332 GLU B CA 1
ATOM 5392 C C . GLU B 1 332 ? 16.345 7.875 -11.777 1 83.45 332 GLU B C 1
ATOM 5394 O O . GLU B 1 332 ? 17.415 8.38 -12.125 1 83.45 332 GLU B O 1
ATOM 5399 N N . LYS B 1 333 ? 15.529 8.424 -10.913 1 79.28 333 LYS B N 1
ATOM 5400 C CA . LYS B 1 333 ? 15.874 9.696 -10.285 1 79.28 333 LYS B CA 1
ATOM 5401 C C . LYS B 1 333 ? 17.053 9.536 -9.33 1 79.28 333 LYS B C 1
ATOM 5403 O O . LYS B 1 333 ? 17.914 10.414 -9.245 1 79.28 333 LYS B O 1
ATOM 5408 N N . ASP B 1 334 ? 17.052 8.504 -8.618 1 73.04 334 ASP B N 1
ATOM 5409 C CA . ASP B 1 334 ? 18.162 8.236 -7.708 1 73.04 334 ASP B CA 1
ATOM 5410 C C . ASP B 1 334 ? 19.468 8.045 -8.475 1 73.04 334 ASP B C 1
ATOM 5412 O O . ASP B 1 334 ? 20.529 8.481 -8.023 1 73.04 334 ASP B O 1
ATOM 5416 N N . CYS B 1 335 ? 19.263 7.339 -9.544 1 61.74 335 CYS B N 1
ATOM 5417 C CA . CYS B 1 335 ? 20.447 7.115 -10.365 1 61.74 335 CYS B CA 1
ATOM 5418 C C . CYS B 1 335 ? 20.847 8.386 -11.103 1 61.74 335 CYS B C 1
ATOM 5420 O O . CYS B 1 335 ? 22.036 8.654 -11.289 1 61.74 335 CYS B O 1
ATOM 5422 N N . TYR B 1 336 ? 19.758 9.054 -11.623 1 46.68 336 TYR B N 1
ATOM 5423 C CA . TYR B 1 336 ? 20.091 10.312 -12.283 1 46.68 336 TYR B CA 1
ATOM 5424 C C . TYR B 1 336 ? 20.468 11.379 -11.263 1 46.68 336 TYR B C 1
ATOM 5426 O O . TYR B 1 336 ? 21.279 12.262 -11.55 1 46.68 336 TYR B O 1
ATOM 5434 N N . SER B 1 337 ? 19.638 11.661 -10.187 1 41.61 337 SER B N 1
ATOM 5435 C CA . SER B 1 337 ? 20.096 12.616 -9.183 1 41.61 337 SER B CA 1
ATOM 5436 C C . SER B 1 337 ? 21.529 12.321 -8.753 1 41.61 337 SER B C 1
ATOM 5438 O O . SER B 1 337 ? 22.222 13.202 -8.239 1 41.61 337 SER B O 1
ATOM 5440 N N . VAL B 1 338 ? 21.971 11.133 -8.531 1 34.09 338 VAL B N 1
ATOM 5441 C CA . VAL B 1 338 ? 23.409 10.943 -8.376 1 34.09 338 VAL B CA 1
ATOM 5442 C C . VAL B 1 338 ? 24.131 11.405 -9.639 1 34.09 338 VAL B C 1
ATOM 5444 O O . VAL B 1 338 ? 25.238 11.944 -9.567 1 34.09 338 VAL B O 1
ATOM 5447 N N . GLY B 1 339 ? 23.569 11.23 -10.806 1 28.96 339 GLY B N 1
ATOM 5448 C CA . GLY B 1 339 ? 24.27 11.804 -11.944 1 28.96 339 GLY B CA 1
ATOM 5449 C C . GLY B 1 339 ? 23.92 13.26 -12.188 1 28.96 339 GLY B C 1
ATOM 5450 O O . GLY B 1 339 ? 24.638 13.966 -12.899 1 28.96 339 GLY B O 1
ATOM 5451 N N . LEU B 1 340 ? 22.67 13.793 -12.273 1 22.81 340 LEU B N 1
ATOM 5452 C CA . LEU B 1 340 ? 22.526 15.208 -12.596 1 22.81 340 LEU B CA 1
ATOM 5453 C C . LEU B 1 340 ? 22.715 16.072 -11.353 1 22.81 340 LEU B C 1
ATOM 5455 O O . LEU B 1 340 ? 21.966 15.942 -10.383 1 22.81 340 LEU B O 1
ATOM 5459 N N . ASN B 1 341 ? 23.778 16.34 -10.857 1 24.84 341 ASN B N 1
ATOM 5460 C CA . ASN B 1 341 ? 24.265 17.645 -10.423 1 24.84 341 ASN B CA 1
ATOM 5461 C C . ASN B 1 341 ? 23.551 18.78 -11.152 1 24.84 341 ASN B C 1
ATOM 5463 O O . ASN B 1 341 ? 23.935 19.147 -12.264 1 24.84 341 ASN B O 1
ATOM 5467 N N . LEU B 1 342 ? 22.262 18.838 -11.313 1 17.61 342 LEU B N 1
ATOM 5468 C CA . LEU B 1 342 ? 21.925 20.218 -11.648 1 17.61 342 LEU B CA 1
ATOM 5469 C C . LEU B 1 342 ? 21.904 21.09 -10.397 1 17.61 342 LEU B C 1
ATOM 5471 O O . LEU B 1 342 ? 21.455 20.651 -9.336 1 17.61 342 LEU B O 1
#